Protein AF-A0A923ECK2-F1 (afdb_monomer)

Foldseek 3Di:
DDQPDQPLLVVLVVLLVVLVVLLVVLVVCLVVLWQCPDCVSPVVLVVVLVVLVVLLVVLVVLLVVLVLVLVLLVLVLVLLVLLLVLLVVLLVLLVVLLPPPDDLVSQVVSLLSQLVSLLVNLQSQVVRDDPNFRSNPPGDPCVVPPPPDDPDDDDDDDDPFPFWPFPDPPVQFFDFVVVCLVPQNWGATPNDTQGLVQLNVPAPPPQDFDAPVSNQVSNQVSQCVVQVLPPDVRKHWHWDADPQNQWIWIFIPGPFDTQIFTWGFDDRRPTQSDHPVRPPGGTTHGDDDGDGDHDDDDDWFFFWFQWQDFFPWTKTKGLAGQLTLPAWAKEKEEEDPAAPDDWAWAADQQQRYTYTYHHAFDKDFQVRVLVRQQVHCPHPSHDPSGRSNRMGMGTPDPVPRIHNNNSCPDIGITTRPSDPPPQFFPPPLPSQNDSNPDSDSPDTGGRSSHSVSSVVSSVVSVVVSVVSVVVSVVSVVSSVVSVVSSVVSVVSSVVSVVVSCVSIGDPSVVSVVSSVVSVVSSVVSVVSSVVSVVVSVVVVVVVD

InterPro domains:
  IPR001029 Flagellin, N-terminal domain [PF00669] (3-138)
  IPR001029 Flagellin, N-terminal domain [PR00207] (35-52)
  IPR001029 Flagellin, N-terminal domain [PR00207] (74-93)
  IPR001029 Flagellin, N-terminal domain [PR00207] (109-132)
  IPR001492 Flagellin [PTHR42792] (1-544)
  IPR046358 Flagellin, C-terminal domain [PF00700] (459-543)

Mean predicted aligned error: 20.56 Å

Organism: Clostridium tetanomorphum (NCBI:txid1553)

Sequence (544 aa):
MIINHNLNAMNAHRMMNSNIGATGKSMEKLSSGLRINRAGDDAAGLAISEKMRGQIRGLDQASRNSQDGISMIQTAEGALNEEHSILQRMKELATEAANGTNTKEDTSSIQQEINQLTSEINRIGNTTEFNKQKVLQGGDVDTSKLGTTIAGAGSGTKGTPAKLEVADVSGLYGKKMTDILSATPKITLNGKDIDLTNTKALDGSSGTQLTTDEIMSAIQSDIDAVYDGTANGGVTFKLAKTDDGKGFTIESSEKGSKSAVTITANADSAALKLTKDGSTDSEAKGADEVKGSASAPTVAVAATASGVKIGANSFTIDAGNGNGANGNITIEIKQSANAGDASTAAFSNDGKTLTLTLDKGKNFTSSDIQKLIASANNDDNKPTYLDMTKFTVKADDAANDSIDASTLSDTATANLSGGVSLQTFTSDSKAGVTNGTDDVVVESGLDVSDHDHATHAISVLDKALAMVSTERGKLGAMQNRLEHTINNLNTSSENLSAAESRIRDVDMANEMMKYSKSNILTQASQAMIAQAKSQPEQVLQLLR

pLDDT: mean 73.28, std 19.29, range [26.77, 97.56]

Nearest PDB structures (foldseek):
  9ceo-assembly1_g  TM=7.852E-01  e=9.401E-06  Caulobacter vibrioides NA1000
  9cef-assembly1_A  TM=7.783E-01  e=1.763E-05  Caulobacter vibrioides NA1000
  9cej-assembly1_d  TM=7.864E-01  e=2.173E-05  Caulobacter vibrioides NA1000
  6xky-assembly1_A  TM=7.882E-01  e=3.305E-05  Caulobacter vibrioides NA1000
  6xl0-assembly1_A  TM=7.805E-01  e=3.670E-05  Caulobacter vibrioides NA1000

Radius of gyration: 46.46 Å; Cα contacts (8 Å, |Δi|>4): 799; chains: 1; bounding box: 122×58×141 Å

Structure (mmCIF, N/CA/C/O backbone):
data_AF-A0A923ECK2-F1
#
_entry.id   AF-A0A923ECK2-F1
#
loop_
_atom_site.group_PDB
_atom_site.id
_atom_site.type_symbol
_atom_site.label_atom_id
_atom_site.label_alt_id
_atom_site.label_comp_id
_atom_site.label_asym_id
_atom_site.label_entity_id
_atom_site.label_seq_id
_atom_site.pdbx_PDB_ins_code
_atom_site.Cartn_x
_atom_site.Cartn_y
_atom_site.Cartn_z
_atom_site.occupancy
_atom_site.B_iso_or_equiv
_atom_site.auth_seq_id
_atom_site.auth_comp_id
_atom_site.auth_asym_id
_atom_site.auth_atom_id
_atom_site.pdbx_PDB_model_num
ATOM 1 N N . MET A 1 1 ? 43.015 8.966 -84.972 1.00 63.09 1 MET A N 1
ATOM 2 C CA . MET A 1 1 ? 43.042 9.519 -83.600 1.00 63.09 1 MET A CA 1
ATOM 3 C C . MET A 1 1 ? 42.051 10.674 -83.556 1.00 63.09 1 MET A C 1
ATOM 5 O O . MET A 1 1 ? 42.134 11.534 -84.420 1.00 63.09 1 MET A O 1
ATOM 9 N N . ILE A 1 2 ? 41.069 10.653 -82.653 1.00 62.00 2 ILE A N 1
ATOM 10 C CA . ILE A 1 2 ? 40.078 11.736 -82.517 1.00 62.00 2 ILE A CA 1
ATOM 11 C C . ILE A 1 2 ? 40.632 12.718 -81.478 1.00 62.00 2 ILE A C 1
ATOM 13 O O . ILE A 1 2 ? 40.883 12.310 -80.350 1.00 62.00 2 ILE A O 1
ATOM 17 N N . ILE A 1 3 ? 40.871 13.976 -81.861 1.00 64.50 3 ILE A N 1
ATOM 18 C CA . ILE A 1 3 ? 41.600 14.955 -81.026 1.00 64.50 3 ILE A CA 1
ATOM 19 C C . ILE A 1 3 ? 40.648 15.753 -80.116 1.00 64.50 3 ILE A C 1
ATOM 21 O O . ILE A 1 3 ? 40.966 16.002 -78.960 1.00 64.50 3 ILE A O 1
ATOM 25 N N . ASN A 1 4 ? 39.436 16.071 -80.587 1.00 68.81 4 ASN A N 1
ATOM 26 C CA . ASN A 1 4 ? 38.484 16.910 -79.841 1.00 68.81 4 ASN A CA 1
ATOM 27 C C . ASN A 1 4 ? 37.824 16.215 -78.635 1.00 68.81 4 ASN A C 1
ATOM 29 O O . ASN A 1 4 ? 37.320 16.890 -77.744 1.00 68.81 4 ASN A O 1
ATOM 33 N N . HIS A 1 5 ? 37.813 14.879 -78.591 1.00 80.94 5 HIS A N 1
ATOM 34 C CA . HIS A 1 5 ? 37.197 14.113 -77.505 1.00 80.94 5 HIS A CA 1
ATOM 35 C C . HIS A 1 5 ? 38.182 13.073 -76.978 1.00 80.94 5 HIS A C 1
ATOM 37 O O . HIS A 1 5 ? 38.446 12.060 -77.624 1.00 80.94 5 HIS A O 1
ATOM 43 N N . ASN A 1 6 ? 38.712 13.314 -75.779 1.00 83.19 6 ASN A N 1
ATOM 44 C CA . ASN A 1 6 ? 39.645 12.406 -75.125 1.00 83.19 6 ASN A CA 1
ATOM 45 C C . ASN A 1 6 ? 38.907 11.477 -74.151 1.00 83.19 6 ASN A C 1
ATOM 47 O O . ASN A 1 6 ? 38.710 11.790 -72.974 1.00 83.19 6 ASN A O 1
ATOM 51 N N . LEU A 1 7 ? 38.500 10.314 -74.660 1.00 84.69 7 LEU A N 1
ATOM 52 C CA . LEU A 1 7 ? 37.767 9.297 -73.902 1.00 84.69 7 LEU A CA 1
ATOM 53 C C . LEU A 1 7 ? 38.570 8.753 -72.708 1.00 84.69 7 LEU A C 1
ATOM 55 O O . LEU A 1 7 ? 37.980 8.476 -71.664 1.00 84.69 7 LEU A O 1
ATOM 59 N N . ASN A 1 8 ? 39.900 8.662 -72.822 1.00 84.75 8 ASN A N 1
ATOM 60 C CA . ASN A 1 8 ? 40.774 8.195 -71.741 1.00 84.75 8 ASN A CA 1
ATOM 61 C C . ASN A 1 8 ? 40.822 9.204 -70.590 1.00 84.75 8 ASN A C 1
ATOM 63 O O . ASN A 1 8 ? 40.656 8.822 -69.432 1.00 84.75 8 ASN A O 1
ATOM 67 N N . ALA A 1 9 ? 40.954 10.497 -70.901 1.00 85.44 9 ALA A N 1
ATOM 68 C CA . ALA A 1 9 ? 40.885 11.557 -69.899 1.00 85.44 9 ALA A CA 1
ATOM 69 C C . ALA A 1 9 ? 39.484 11.663 -69.268 1.00 85.44 9 ALA A C 1
ATOM 71 O O . ALA A 1 9 ? 39.380 11.839 -68.057 1.00 85.44 9 ALA A O 1
ATOM 72 N N . MET A 1 10 ? 38.405 11.496 -70.045 1.00 88.19 10 MET A N 1
ATOM 73 C CA . MET A 1 10 ? 37.038 11.471 -69.500 1.00 88.19 10 MET A CA 1
ATOM 74 C C . MET A 1 10 ? 36.771 10.249 -68.615 1.00 88.19 10 MET A C 1
ATOM 76 O O . MET A 1 10 ? 36.064 10.357 -67.613 1.00 88.19 10 MET A O 1
ATOM 80 N N . ASN A 1 11 ? 37.324 9.084 -68.952 1.00 87.44 11 ASN A N 1
ATOM 81 C CA . ASN A 1 11 ? 37.223 7.898 -68.107 1.00 87.44 11 ASN A CA 1
ATOM 82 C C . ASN A 1 11 ? 38.008 8.084 -66.799 1.00 87.44 11 ASN A C 1
ATOM 84 O O . ASN A 1 11 ? 37.449 7.903 -65.721 1.00 87.44 11 ASN A O 1
ATOM 88 N N . ALA A 1 12 ? 39.255 8.560 -66.879 1.00 87.31 12 ALA A N 1
ATOM 89 C CA . ALA A 1 12 ? 40.069 8.866 -65.703 1.00 87.31 12 ALA A CA 1
ATOM 90 C C . ALA A 1 12 ? 39.425 9.947 -64.810 1.00 87.31 12 ALA A C 1
ATOM 92 O O . ALA A 1 12 ? 39.443 9.821 -63.589 1.00 87.31 12 ALA A O 1
ATOM 93 N N . HIS A 1 13 ? 38.766 10.954 -65.395 1.00 89.25 13 HIS A N 1
ATOM 94 C CA . HIS A 1 13 ? 37.998 11.965 -64.660 1.00 89.25 13 HIS A CA 1
ATOM 95 C C . HIS A 1 13 ? 36.745 11.393 -63.976 1.00 89.25 13 HIS A C 1
ATOM 97 O O . HIS A 1 13 ? 36.469 11.723 -62.824 1.00 89.25 13 HIS A O 1
ATOM 103 N N . ARG A 1 14 ? 36.001 10.487 -64.630 1.00 90.25 14 ARG A N 1
ATOM 104 C CA . ARG A 1 14 ? 34.882 9.773 -63.985 1.00 90.25 14 ARG A CA 1
ATOM 105 C C . ARG A 1 14 ? 35.361 8.917 -62.808 1.00 90.25 14 ARG A C 1
ATOM 107 O O . ARG A 1 14 ? 34.740 8.956 -61.747 1.00 90.25 14 ARG A O 1
ATOM 114 N N . MET A 1 15 ? 36.481 8.210 -62.968 1.00 88.50 15 MET A N 1
ATOM 115 C CA . MET A 1 15 ? 37.095 7.422 -61.892 1.00 88.50 15 MET A CA 1
ATOM 116 C C . MET A 1 15 ? 37.604 8.313 -60.751 1.00 88.50 15 MET A C 1
ATOM 118 O O . MET A 1 15 ? 37.357 8.005 -59.588 1.00 88.50 15 MET A O 1
ATOM 122 N N . MET A 1 16 ? 38.222 9.458 -61.062 1.00 91.94 16 MET A N 1
ATOM 123 C CA . MET A 1 16 ? 38.628 10.459 -60.070 1.00 91.94 16 MET A CA 1
ATOM 124 C C . MET A 1 16 ? 37.431 10.975 -59.266 1.00 91.94 16 MET A C 1
ATOM 126 O O . MET A 1 16 ? 37.487 10.974 -58.042 1.00 91.94 16 MET A O 1
ATOM 130 N N . ASN A 1 17 ? 36.328 11.347 -59.921 1.00 92.75 17 ASN A N 1
ATOM 131 C CA . ASN A 1 17 ? 35.122 11.815 -59.231 1.00 92.75 17 ASN A CA 1
ATOM 132 C C . ASN A 1 17 ? 34.502 10.727 -58.342 1.00 92.75 17 ASN A C 1
ATOM 134 O O . ASN A 1 17 ? 34.086 11.015 -57.219 1.00 92.75 17 ASN A O 1
ATOM 138 N N . SER A 1 18 ? 34.492 9.472 -58.803 1.00 91.81 18 SER A N 1
ATOM 139 C CA . SER A 1 18 ? 34.058 8.332 -57.986 1.00 91.81 18 SER A CA 1
ATOM 140 C C . SER A 1 18 ? 34.948 8.145 -56.749 1.00 91.81 18 SER A C 1
ATOM 142 O O . SER A 1 18 ? 34.438 7.922 -55.651 1.00 91.81 18 SER A O 1
ATOM 144 N N . ASN A 1 19 ? 36.269 8.279 -56.901 1.00 91.62 19 ASN A N 1
ATOM 145 C CA . ASN A 1 19 ? 37.231 8.140 -55.804 1.00 91.62 19 ASN A CA 1
ATOM 146 C C . ASN A 1 19 ? 37.178 9.317 -54.816 1.00 91.62 19 ASN A C 1
ATOM 148 O O . ASN A 1 19 ? 37.296 9.097 -53.612 1.00 91.62 19 ASN A O 1
ATOM 152 N N . ILE A 1 20 ? 36.931 10.544 -55.288 1.00 92.38 20 ILE A N 1
ATOM 153 C CA . ILE A 1 20 ? 36.694 11.719 -54.432 1.00 92.38 20 ILE A CA 1
ATOM 154 C C . ILE A 1 20 ? 35.436 11.506 -53.585 1.00 92.38 20 ILE A C 1
ATOM 156 O O . ILE A 1 20 ? 35.464 11.731 -52.376 1.00 92.38 20 ILE A O 1
ATOM 160 N N . GLY A 1 21 ? 34.355 10.999 -54.189 1.00 92.56 21 GLY A N 1
ATOM 161 C CA . GLY A 1 21 ? 33.131 10.652 -53.465 1.00 92.56 21 GLY A CA 1
ATOM 162 C C . GLY A 1 21 ? 33.352 9.565 -52.405 1.00 92.56 21 GLY A C 1
ATOM 163 O O . GLY A 1 21 ? 32.866 9.696 -51.284 1.00 92.56 21 GLY A O 1
ATOM 164 N N . ALA A 1 22 ? 34.117 8.516 -52.726 1.00 91.44 22 ALA A N 1
ATOM 165 C CA . ALA A 1 22 ? 34.462 7.457 -51.774 1.00 91.44 22 ALA A CA 1
ATOM 166 C C . ALA A 1 22 ? 35.346 7.970 -50.622 1.00 91.44 22 ALA A C 1
ATOM 168 O O . ALA A 1 22 ? 35.061 7.693 -49.460 1.00 91.44 22 ALA A O 1
ATOM 169 N N . THR A 1 23 ? 36.359 8.783 -50.934 1.00 93.38 23 THR A N 1
ATOM 170 C CA . THR A 1 23 ? 37.241 9.423 -49.944 1.00 93.38 23 THR A CA 1
ATOM 171 C C . THR A 1 23 ? 36.446 10.325 -48.998 1.00 93.38 23 THR A C 1
ATOM 173 O O . THR A 1 23 ? 36.635 10.256 -47.786 1.00 93.38 23 THR A O 1
ATOM 176 N N . GLY A 1 24 ? 35.508 11.118 -49.529 1.00 93.25 24 GLY A N 1
ATOM 177 C CA . GLY A 1 24 ? 34.623 11.967 -48.727 1.00 93.25 24 GLY A CA 1
ATOM 178 C C . GLY A 1 24 ? 33.715 11.172 -47.785 1.00 93.25 24 GLY A C 1
ATOM 179 O O . GLY A 1 24 ? 33.582 11.534 -46.619 1.00 93.25 24 GLY A O 1
ATOM 180 N N . LYS A 1 25 ? 33.154 10.046 -48.249 1.00 92.19 25 LYS A N 1
ATOM 181 C CA . LYS A 1 25 ? 32.342 9.151 -47.404 1.00 92.19 25 LYS A CA 1
ATOM 182 C C . LYS A 1 25 ? 33.160 8.489 -46.296 1.00 92.19 25 LYS A C 1
ATOM 184 O O . LYS A 1 25 ? 32.695 8.435 -45.163 1.00 92.19 25 LYS A O 1
ATOM 189 N N . SER A 1 26 ? 34.367 8.000 -46.588 1.00 92.62 26 SER A N 1
ATOM 190 C CA . SER A 1 26 ? 35.229 7.424 -45.546 1.00 92.62 26 SER A CA 1
ATOM 191 C C . SER A 1 26 ? 35.662 8.478 -44.526 1.00 92.62 26 SER A C 1
ATOM 193 O O . SER A 1 26 ? 35.661 8.191 -43.335 1.00 92.62 26 SER A O 1
ATOM 195 N N . MET A 1 27 ? 35.934 9.717 -44.954 1.00 93.19 27 MET A N 1
ATOM 196 C CA . MET A 1 27 ? 36.182 10.833 -44.030 1.00 93.19 27 MET A CA 1
ATOM 197 C C . MET A 1 27 ? 34.981 11.134 -43.130 1.00 93.19 27 MET A C 1
ATOM 199 O O . MET A 1 27 ? 35.155 11.340 -41.933 1.00 93.19 27 MET A O 1
ATOM 203 N N . GLU A 1 28 ? 33.763 11.122 -43.676 1.00 92.38 28 GLU A N 1
ATOM 204 C CA . GLU A 1 28 ? 32.530 11.315 -42.903 1.00 92.38 28 GLU A CA 1
ATOM 205 C C . GLU A 1 28 ? 32.338 10.212 -41.844 1.00 92.38 28 GLU A C 1
ATOM 207 O O . GLU A 1 28 ? 32.000 10.502 -40.694 1.00 92.38 28 GLU A O 1
ATOM 212 N N . LYS A 1 29 ? 32.617 8.951 -42.195 1.00 93.31 29 LYS A N 1
ATOM 213 C CA . LYS A 1 29 ? 32.520 7.807 -41.270 1.00 93.31 29 LYS A CA 1
ATOM 214 C C . LYS A 1 29 ? 33.606 7.830 -40.196 1.00 93.31 29 LYS A C 1
ATOM 216 O O . LYS A 1 29 ? 33.307 7.615 -39.028 1.00 93.31 29 LYS A O 1
ATOM 221 N N . LEU A 1 30 ? 34.842 8.171 -40.559 1.00 93.44 30 LEU A N 1
ATOM 222 C CA . LEU A 1 30 ? 35.947 8.331 -39.608 1.00 93.44 30 LEU A CA 1
ATOM 223 C C . LEU A 1 30 ? 35.721 9.499 -38.644 1.00 93.44 30 LEU A C 1
ATOM 225 O O . LEU A 1 30 ? 36.047 9.393 -37.468 1.00 93.44 30 LEU A O 1
ATOM 229 N N . SER A 1 31 ? 35.148 10.602 -39.130 1.00 93.44 31 SER A N 1
ATOM 230 C CA . SER A 1 31 ? 34.859 11.767 -38.293 1.00 93.44 31 SER A CA 1
ATOM 231 C C . SER A 1 31 ? 33.679 11.543 -37.349 1.00 93.44 31 SER A C 1
ATOM 233 O O . SER A 1 31 ? 33.668 12.122 -36.268 1.00 93.44 31 SER A O 1
ATOM 235 N N . SER A 1 32 ? 32.671 10.768 -37.762 1.00 92.50 32 SER A N 1
ATOM 236 C CA . SER A 1 32 ? 31.489 10.479 -36.936 1.00 92.50 32 SER A CA 1
ATOM 237 C C . SER A 1 32 ? 31.673 9.271 -36.017 1.00 92.50 32 SER A C 1
ATOM 239 O O . SER A 1 32 ? 30.930 9.136 -35.052 1.00 92.50 32 SER A O 1
ATOM 241 N N . GLY A 1 33 ? 32.626 8.382 -36.318 1.00 93.38 33 GLY A N 1
ATOM 242 C CA . GLY A 1 33 ? 32.758 7.081 -35.658 1.00 93.38 33 GLY A CA 1
ATOM 243 C C . GLY A 1 33 ? 31.647 6.091 -36.034 1.00 93.38 33 GLY A C 1
ATOM 244 O O . GLY A 1 33 ? 31.622 4.974 -35.522 1.00 93.38 33 GLY A O 1
ATOM 245 N N . LEU A 1 34 ? 30.741 6.469 -36.945 1.00 93.50 34 LEU A N 1
ATOM 246 C CA . LEU A 1 34 ? 29.578 5.679 -37.332 1.00 93.50 34 LEU A CA 1
ATOM 247 C C . LEU A 1 34 ? 29.746 5.120 -38.748 1.00 93.50 34 LEU A C 1
ATOM 249 O O . LEU A 1 34 ? 30.038 5.827 -39.712 1.00 93.50 34 LEU A O 1
ATOM 253 N N . ARG A 1 35 ? 29.491 3.824 -38.898 1.00 92.81 35 ARG A N 1
ATOM 254 C CA . ARG A 1 35 ? 29.417 3.099 -40.169 1.00 92.81 35 ARG A CA 1
ATOM 255 C C . ARG A 1 35 ? 28.212 3.530 -41.008 1.00 92.81 35 ARG A C 1
ATOM 257 O O . ARG A 1 35 ? 28.307 3.543 -42.242 1.00 92.81 35 ARG A O 1
ATOM 264 N N . ILE A 1 36 ? 27.099 3.854 -40.343 1.00 91.75 36 ILE A N 1
ATOM 265 C CA . ILE A 1 36 ? 25.819 4.256 -40.945 1.00 91.75 36 ILE A CA 1
ATOM 266 C C . ILE A 1 36 ? 25.505 5.687 -40.493 1.00 91.75 36 ILE A C 1
ATOM 268 O O . ILE A 1 36 ? 25.001 5.882 -39.388 1.00 91.75 36 ILE A O 1
ATOM 272 N N . ASN A 1 37 ? 25.801 6.683 -41.336 1.00 87.00 37 ASN A N 1
ATOM 273 C CA . ASN A 1 37 ? 25.531 8.095 -41.020 1.00 87.00 37 ASN A CA 1
ATOM 274 C C . ASN A 1 37 ? 24.293 8.640 -41.754 1.00 87.00 37 ASN A C 1
ATOM 276 O O . ASN A 1 37 ? 23.666 9.604 -41.320 1.00 87.00 37 ASN A O 1
ATOM 280 N N . ARG A 1 38 ? 23.918 8.024 -42.882 1.00 89.94 38 ARG A N 1
ATOM 281 C CA . ARG A 1 38 ? 22.757 8.415 -43.696 1.00 89.94 38 ARG A CA 1
ATOM 282 C C . ARG A 1 38 ? 21.925 7.191 -44.064 1.00 89.94 38 ARG A C 1
ATOM 284 O O . ARG A 1 38 ? 22.459 6.096 -44.210 1.00 89.94 38 ARG A O 1
ATOM 291 N N . ALA A 1 39 ? 20.635 7.391 -44.339 1.00 90.19 39 ALA A N 1
ATOM 292 C CA . ALA A 1 39 ? 19.739 6.319 -44.793 1.00 90.19 39 ALA A CA 1
ATOM 293 C C . ALA A 1 39 ? 20.207 5.631 -46.093 1.00 90.19 39 ALA A C 1
ATOM 295 O O . ALA A 1 39 ? 19.857 4.483 -46.340 1.00 90.19 39 ALA A O 1
ATOM 296 N N . GLY A 1 40 ? 21.019 6.317 -46.909 1.00 89.25 40 GLY A N 1
ATOM 297 C CA . GLY A 1 40 ? 21.609 5.758 -48.127 1.00 89.25 40 GLY A CA 1
ATOM 298 C C . GLY A 1 40 ? 22.803 4.817 -47.910 1.00 89.25 40 GLY A C 1
ATOM 299 O O . GLY A 1 40 ? 23.222 4.186 -48.875 1.00 89.25 40 GLY A O 1
ATOM 300 N N . ASP A 1 41 ? 23.369 4.730 -46.698 1.00 89.50 41 ASP A N 1
ATOM 301 C CA . ASP A 1 41 ? 24.452 3.784 -46.383 1.00 89.50 41 ASP A CA 1
ATOM 302 C C . ASP A 1 41 ? 23.910 2.376 -46.093 1.00 89.50 41 ASP A C 1
ATOM 304 O O . ASP A 1 41 ? 24.425 1.398 -46.629 1.00 89.50 41 ASP A O 1
ATOM 308 N N . ASP A 1 42 ? 22.876 2.286 -45.250 1.00 92.50 42 ASP A N 1
ATOM 309 C CA . ASP A 1 42 ? 22.150 1.055 -44.916 1.00 92.50 42 ASP A CA 1
ATOM 310 C C . ASP A 1 42 ? 20.784 1.418 -44.306 1.00 92.50 42 ASP A C 1
ATOM 312 O O . ASP A 1 42 ? 20.680 1.782 -43.132 1.00 92.50 42 ASP A O 1
ATOM 316 N N . ALA A 1 43 ? 19.724 1.340 -45.113 1.00 91.75 43 ALA A N 1
ATOM 317 C CA . ALA A 1 43 ? 18.380 1.722 -44.686 1.00 91.75 43 ALA A CA 1
ATOM 318 C C . ALA A 1 43 ? 17.813 0.787 -43.600 1.00 91.75 43 ALA A C 1
ATOM 320 O O . ALA A 1 43 ? 17.148 1.252 -42.672 1.00 91.75 43 ALA A O 1
ATOM 321 N N . ALA A 1 44 ? 18.091 -0.519 -43.691 1.00 92.06 44 ALA A N 1
ATOM 322 C CA . ALA A 1 44 ? 17.596 -1.504 -42.733 1.00 92.06 44 ALA A CA 1
ATOM 323 C C . ALA A 1 44 ? 18.366 -1.418 -41.406 1.00 92.06 44 ALA A C 1
ATOM 325 O O . ALA A 1 44 ? 17.751 -1.387 -40.338 1.00 92.06 44 ALA A O 1
ATOM 326 N N . GLY A 1 45 ? 19.697 -1.303 -41.470 1.00 93.06 45 GLY A N 1
ATOM 327 C CA . GLY A 1 45 ? 20.551 -1.113 -40.298 1.00 93.06 45 GLY A CA 1
ATOM 328 C C . GLY A 1 45 ? 20.238 0.182 -39.548 1.00 93.06 45 GLY A C 1
ATOM 329 O O . GLY A 1 45 ? 20.147 0.173 -38.318 1.00 93.06 45 GLY A O 1
ATOM 330 N N . LEU A 1 46 ? 19.970 1.279 -40.269 1.00 93.25 46 LEU A N 1
ATOM 331 C CA . LEU A 1 46 ? 19.538 2.534 -39.651 1.00 93.25 46 LEU A CA 1
ATOM 332 C C . LEU A 1 46 ? 18.208 2.358 -38.902 1.00 93.25 46 LEU A C 1
ATOM 334 O O . LEU A 1 46 ? 18.136 2.703 -37.725 1.00 93.25 46 LEU A O 1
ATOM 338 N N . ALA A 1 47 ? 17.191 1.760 -39.531 1.00 93.94 47 ALA A N 1
ATOM 339 C CA . ALA A 1 47 ? 15.881 1.553 -38.908 1.00 93.94 47 ALA A CA 1
ATOM 340 C C . ALA A 1 47 ? 15.946 0.668 -37.648 1.00 93.94 47 ALA A C 1
ATOM 342 O O . ALA A 1 47 ? 15.327 0.985 -36.630 1.00 93.94 47 ALA A O 1
ATOM 343 N N . ILE A 1 48 ? 16.727 -0.418 -37.687 1.00 93.25 48 ILE A N 1
ATOM 344 C CA . ILE A 1 48 ? 16.935 -1.299 -36.527 1.00 93.25 48 ILE A CA 1
ATOM 345 C C . ILE A 1 48 ? 17.660 -0.546 -35.409 1.00 93.25 48 ILE A C 1
ATOM 347 O O . ILE A 1 48 ? 17.240 -0.617 -34.255 1.00 93.25 48 ILE A O 1
ATOM 351 N N . SER A 1 49 ? 18.710 0.210 -35.738 1.00 94.00 49 SER A N 1
ATOM 352 C CA . SER A 1 49 ? 19.473 0.958 -34.736 1.00 94.00 49 SER A CA 1
ATOM 353 C C . SER A 1 49 ? 18.655 2.079 -34.081 1.00 94.00 49 SER A C 1
ATOM 355 O O . SER A 1 49 ? 18.777 2.293 -32.882 1.00 94.00 49 SER A O 1
ATOM 357 N N . GLU A 1 50 ? 17.774 2.766 -34.818 1.00 93.69 50 GLU A N 1
ATOM 358 C CA . GLU A 1 50 ? 16.857 3.759 -34.238 1.00 93.69 50 GLU A CA 1
ATOM 359 C C . GLU A 1 50 ? 15.827 3.105 -33.307 1.00 93.69 50 GLU A C 1
ATOM 361 O O . GLU A 1 50 ? 15.545 3.627 -32.226 1.00 93.69 50 GLU A O 1
ATOM 366 N N . LYS A 1 51 ? 15.325 1.913 -33.661 1.00 95.38 51 LYS A N 1
ATOM 367 C CA . LYS A 1 51 ? 14.476 1.122 -32.761 1.00 95.38 51 LYS A CA 1
ATOM 368 C C . LYS A 1 51 ? 15.224 0.729 -31.482 1.00 95.38 51 LYS A C 1
ATOM 370 O O . LYS A 1 51 ? 14.672 0.896 -30.397 1.00 95.38 51 LYS A O 1
ATOM 375 N N . MET A 1 52 ? 16.467 0.253 -31.597 1.00 95.50 52 MET A N 1
ATOM 376 C CA . MET A 1 52 ? 17.308 -0.092 -30.443 1.00 95.50 52 MET A CA 1
ATOM 377 C C . MET A 1 52 ? 17.591 1.133 -29.567 1.00 95.50 52 MET A C 1
ATOM 379 O O . MET A 1 52 ? 17.421 1.046 -28.358 1.00 95.50 52 MET A O 1
ATOM 383 N N . ARG A 1 53 ? 17.893 2.303 -30.149 1.00 95.06 53 ARG A N 1
ATOM 384 C CA . ARG A 1 53 ? 18.032 3.564 -29.394 1.00 95.06 53 ARG A CA 1
ATOM 385 C C . ARG A 1 53 ? 16.763 3.951 -28.648 1.00 95.06 53 ARG A C 1
ATOM 387 O O . ARG A 1 53 ? 16.838 4.399 -27.507 1.00 95.06 53 ARG A O 1
ATOM 394 N N . GLY A 1 54 ? 15.601 3.790 -29.281 1.00 96.94 54 GLY A N 1
ATOM 395 C CA . GLY A 1 54 ? 14.310 4.004 -28.628 1.00 96.94 54 GLY A CA 1
ATOM 396 C C . GLY A 1 54 ? 14.116 3.075 -27.428 1.00 96.94 54 GLY A C 1
ATOM 397 O O . GLY A 1 54 ? 13.708 3.528 -26.361 1.00 96.94 54 GLY A O 1
ATOM 398 N N . GLN A 1 55 ? 14.471 1.796 -27.581 1.00 96.50 55 GLN A N 1
ATOM 399 C CA . GLN A 1 55 ? 14.410 0.811 -26.500 1.00 96.50 55 GLN A CA 1
ATOM 400 C C . GLN A 1 55 ? 15.394 1.127 -25.368 1.00 96.50 55 GLN A C 1
ATOM 402 O O . GLN A 1 55 ? 14.965 1.140 -24.222 1.00 96.50 55 GLN A O 1
ATOM 407 N N . ILE A 1 56 ? 16.656 1.449 -25.669 1.00 96.19 56 ILE A N 1
ATOM 408 C CA . ILE A 1 56 ? 17.678 1.843 -24.681 1.00 96.19 56 ILE A CA 1
ATOM 409 C C . ILE A 1 56 ? 17.180 3.030 -23.851 1.00 96.19 56 ILE A C 1
ATOM 411 O O . ILE A 1 56 ? 17.099 2.935 -22.632 1.00 96.19 56 ILE A O 1
ATOM 415 N N . ARG A 1 57 ? 16.710 4.106 -24.500 1.00 96.69 57 ARG A N 1
ATOM 416 C CA . ARG A 1 57 ? 16.146 5.269 -23.786 1.00 96.69 57 ARG A CA 1
ATOM 417 C C . ARG A 1 57 ? 14.945 4.899 -22.914 1.00 96.69 57 ARG A C 1
ATOM 419 O O . ARG A 1 57 ? 14.791 5.453 -21.828 1.00 96.69 57 ARG A O 1
ATOM 426 N N . GLY A 1 58 ? 14.094 3.987 -23.388 1.00 97.56 58 GLY A N 1
ATOM 427 C CA . GLY A 1 58 ? 12.955 3.473 -22.628 1.00 97.56 58 GLY A CA 1
ATOM 428 C C . GLY A 1 58 ? 13.380 2.671 -21.395 1.00 97.56 58 GLY A C 1
ATOM 429 O O . GLY A 1 58 ? 12.831 2.884 -20.317 1.00 97.56 58 GLY A O 1
ATOM 430 N N . LEU A 1 59 ? 14.379 1.797 -21.534 1.00 96.62 59 LEU A N 1
ATOM 431 C CA . LEU A 1 59 ? 14.946 1.006 -20.438 1.00 96.62 59 LEU A CA 1
ATOM 432 C C . LEU A 1 59 ? 15.656 1.892 -19.410 1.00 96.62 59 LEU A C 1
ATOM 434 O O . LEU A 1 59 ? 15.430 1.725 -18.215 1.00 96.62 59 LEU A O 1
ATOM 438 N N . ASP A 1 60 ? 16.439 2.875 -19.855 1.00 95.50 60 ASP A N 1
ATOM 439 C CA . ASP A 1 60 ? 17.118 3.825 -18.969 1.00 95.50 60 ASP A CA 1
ATOM 440 C C . ASP A 1 60 ? 16.107 4.669 -18.179 1.00 95.50 60 ASP A C 1
ATOM 442 O O . ASP A 1 60 ? 16.294 4.929 -16.989 1.00 95.50 60 ASP A O 1
ATOM 446 N N . GLN A 1 61 ? 15.003 5.078 -18.818 1.00 97.12 61 GLN A N 1
ATOM 447 C CA . GLN A 1 61 ? 13.918 5.765 -18.120 1.00 97.12 61 GLN A CA 1
ATOM 448 C C . GLN A 1 61 ? 13.202 4.838 -17.134 1.00 97.12 61 GLN A C 1
ATOM 450 O O . GLN A 1 61 ? 12.903 5.264 -16.024 1.00 97.12 61 GLN A O 1
ATOM 455 N N . ALA A 1 62 ? 12.955 3.577 -17.496 1.00 97.00 62 ALA A N 1
ATOM 456 C CA . ALA A 1 62 ? 12.372 2.597 -16.581 1.00 97.00 62 ALA A CA 1
ATOM 457 C C . ALA A 1 62 ? 13.282 2.320 -15.371 1.00 97.00 62 ALA A C 1
ATOM 459 O O . ALA A 1 62 ? 12.781 2.156 -14.259 1.00 97.00 62 ALA A O 1
ATOM 460 N N . SER A 1 63 ? 14.605 2.319 -15.569 1.00 96.31 63 SER A N 1
ATOM 461 C CA . SER A 1 63 ? 15.601 2.189 -14.500 1.00 96.31 63 SER A CA 1
ATOM 462 C C . SER A 1 63 ? 15.518 3.377 -13.534 1.00 96.31 63 SER A C 1
ATOM 464 O O . SER A 1 63 ? 15.358 3.169 -12.333 1.00 96.31 63 SER A O 1
ATOM 466 N N . ARG A 1 64 ? 15.472 4.617 -14.051 1.00 96.50 64 ARG A N 1
ATOM 467 C CA . ARG A 1 64 ? 15.242 5.826 -13.231 1.00 96.50 64 ARG A CA 1
ATOM 468 C C . ARG A 1 64 ? 13.902 5.792 -12.490 1.00 96.50 64 ARG A C 1
ATOM 470 O O . ARG A 1 64 ? 13.882 5.970 -11.282 1.00 96.50 64 ARG A O 1
ATOM 477 N N . ASN A 1 65 ? 12.807 5.454 -13.173 1.00 94.94 65 ASN A N 1
ATOM 478 C CA . ASN A 1 65 ? 11.491 5.335 -12.536 1.00 94.94 65 ASN A CA 1
ATOM 479 C C . ASN A 1 65 ? 11.486 4.273 -11.417 1.00 94.94 65 ASN A C 1
ATOM 481 O O . ASN A 1 65 ? 10.805 4.431 -10.409 1.00 94.94 65 ASN A O 1
ATOM 485 N N . SER A 1 66 ? 12.241 3.181 -11.585 1.00 95.94 66 SER A N 1
ATOM 486 C CA . SER A 1 66 ? 12.382 2.148 -10.552 1.00 95.94 66 SER A CA 1
ATOM 487 C C . SER A 1 66 ? 13.191 2.651 -9.349 1.00 95.94 66 SER A C 1
ATOM 489 O O . SER A 1 66 ? 12.865 2.295 -8.221 1.00 95.94 66 SER A O 1
ATOM 491 N N . GLN A 1 67 ? 14.201 3.503 -9.565 1.00 96.00 67 GLN A N 1
ATOM 492 C CA . GLN A 1 67 ? 14.954 4.172 -8.491 1.00 96.00 67 GLN A CA 1
ATOM 493 C C . GLN A 1 67 ? 14.088 5.181 -7.725 1.00 96.00 67 GLN A C 1
ATOM 495 O O . GLN A 1 67 ? 14.148 5.233 -6.495 1.00 96.00 67 GLN A O 1
ATOM 500 N N . ASP A 1 68 ? 13.235 5.930 -8.427 1.00 95.94 68 ASP A N 1
ATOM 501 C CA . ASP A 1 68 ? 12.245 6.809 -7.795 1.00 95.94 68 ASP A CA 1
ATOM 502 C C . ASP A 1 68 ? 11.256 5.987 -6.951 1.00 95.94 68 ASP A C 1
ATOM 504 O O . ASP A 1 68 ? 10.936 6.357 -5.822 1.00 95.94 68 ASP A O 1
ATOM 508 N N . GLY A 1 69 ? 10.839 4.817 -7.453 1.00 94.62 69 GLY A N 1
ATOM 509 C CA . GLY A 1 69 ? 10.017 3.861 -6.708 1.00 94.62 69 GLY A CA 1
ATOM 510 C C . GLY A 1 69 ? 10.697 3.333 -5.440 1.00 94.62 69 GLY A C 1
ATOM 511 O O . GLY A 1 69 ? 10.062 3.280 -4.389 1.00 94.62 69 GLY A O 1
ATOM 512 N N . ILE A 1 70 ? 11.993 3.003 -5.499 1.00 95.25 70 ILE A N 1
ATOM 513 C CA . ILE A 1 70 ? 12.780 2.641 -4.305 1.00 95.25 70 ILE A CA 1
ATOM 514 C C . ILE A 1 70 ? 12.818 3.810 -3.311 1.00 95.25 70 ILE A C 1
ATOM 516 O O . ILE A 1 70 ? 12.591 3.599 -2.124 1.00 95.25 70 ILE A O 1
ATOM 520 N N . SER A 1 71 ? 13.041 5.038 -3.781 1.00 96.44 71 SER A N 1
ATOM 521 C CA . SER A 1 71 ? 13.078 6.233 -2.922 1.00 96.44 71 SER A CA 1
ATOM 522 C C . SER A 1 71 ? 11.740 6.483 -2.208 1.00 96.44 71 SER A C 1
ATOM 524 O O . SER A 1 71 ? 11.712 6.816 -1.021 1.00 96.44 71 SER A O 1
ATOM 526 N N . MET A 1 72 ? 10.618 6.267 -2.904 1.00 94.69 72 MET A N 1
ATOM 527 C CA . MET A 1 72 ? 9.276 6.328 -2.316 1.00 94.69 72 MET A CA 1
ATOM 528 C C . MET A 1 72 ? 9.080 5.242 -1.247 1.00 94.69 72 MET A C 1
ATOM 530 O O . MET A 1 72 ? 8.599 5.541 -0.154 1.00 94.69 72 MET A O 1
ATOM 534 N N . ILE A 1 73 ? 9.493 4.001 -1.532 1.00 94.94 73 ILE A N 1
ATOM 535 C CA . ILE A 1 73 ? 9.421 2.883 -0.577 1.00 94.94 73 ILE A CA 1
ATOM 536 C C . ILE A 1 73 ? 10.272 3.163 0.666 1.00 94.94 73 ILE A C 1
ATOM 538 O O . ILE A 1 73 ? 9.793 2.942 1.771 1.00 94.94 73 ILE A O 1
ATOM 542 N N . GLN A 1 74 ? 11.486 3.696 0.512 1.00 95.12 74 GLN A N 1
ATOM 543 C CA . GLN A 1 74 ? 12.361 4.048 1.637 1.00 95.12 74 GLN A CA 1
ATOM 544 C C . GLN A 1 74 ? 11.769 5.161 2.505 1.00 95.12 74 GLN A C 1
ATOM 546 O O . GLN A 1 74 ? 11.891 5.124 3.728 1.00 95.12 74 GLN A O 1
ATOM 551 N N . THR A 1 75 ? 11.087 6.130 1.888 1.00 95.25 75 THR A N 1
ATOM 552 C CA . THR A 1 75 ? 10.367 7.181 2.624 1.00 95.25 75 THR A CA 1
ATOM 553 C C . THR A 1 75 ? 9.224 6.578 3.448 1.00 95.25 75 THR A C 1
ATOM 555 O O . THR A 1 75 ? 9.080 6.899 4.626 1.00 95.25 75 THR A O 1
ATOM 558 N N . ALA A 1 76 ? 8.450 5.659 2.861 1.00 93.25 76 ALA A N 1
ATOM 559 C CA . ALA A 1 76 ? 7.387 4.947 3.570 1.00 93.25 76 ALA A CA 1
ATOM 560 C C . ALA A 1 76 ? 7.935 4.031 4.681 1.00 93.25 76 ALA A C 1
ATOM 562 O O . ALA A 1 76 ? 7.393 4.008 5.781 1.00 93.25 76 ALA A O 1
ATOM 563 N N . GLU A 1 77 ? 9.027 3.304 4.430 1.00 94.38 77 GLU A N 1
ATOM 564 C CA . GLU A 1 77 ? 9.658 2.433 5.425 1.00 94.38 77 GLU A CA 1
ATOM 565 C C . GLU A 1 77 ? 10.212 3.225 6.613 1.00 94.38 77 GLU A C 1
ATOM 567 O O . GLU A 1 77 ? 10.038 2.799 7.755 1.00 94.38 77 GLU A O 1
ATOM 572 N N . GLY A 1 78 ? 10.833 4.383 6.365 1.00 94.50 78 GLY A N 1
ATOM 573 C CA . GLY A 1 78 ? 11.303 5.275 7.424 1.00 94.50 78 GLY A CA 1
ATOM 574 C C . GLY A 1 78 ? 10.165 5.711 8.345 1.00 94.50 78 GLY A C 1
ATOM 575 O O . GLY A 1 78 ? 10.276 5.580 9.561 1.00 94.50 78 GLY A O 1
ATOM 576 N N . ALA A 1 79 ? 9.038 6.131 7.767 1.00 94.00 79 ALA A N 1
ATOM 577 C CA . ALA A 1 79 ? 7.853 6.512 8.530 1.00 94.00 79 ALA A CA 1
ATOM 578 C C . ALA A 1 79 ? 7.252 5.330 9.321 1.00 94.00 79 ALA A C 1
ATOM 580 O O . ALA A 1 79 ? 6.995 5.460 10.516 1.00 94.00 79 ALA A O 1
ATOM 581 N N . LEU A 1 80 ? 7.134 4.142 8.714 1.00 93.88 80 LEU A N 1
ATOM 582 C CA . LEU A 1 80 ? 6.668 2.936 9.417 1.00 93.88 80 LEU A CA 1
ATOM 583 C C . LEU A 1 80 ? 7.624 2.468 10.526 1.00 93.88 80 LEU A C 1
ATOM 585 O O . LEU A 1 80 ? 7.205 1.776 11.454 1.00 93.88 80 LEU A O 1
ATOM 589 N N . ASN A 1 81 ? 8.917 2.782 10.437 1.00 94.44 81 ASN A N 1
ATOM 590 C CA . ASN A 1 81 ? 9.874 2.463 11.493 1.00 94.44 81 ASN A CA 1
ATOM 591 C C . ASN A 1 81 ? 9.681 3.358 12.729 1.00 94.44 81 ASN A C 1
ATOM 593 O O . ASN A 1 81 ? 9.782 2.869 13.857 1.00 94.44 81 ASN A O 1
ATOM 597 N N . GLU A 1 82 ? 9.347 4.633 12.519 1.00 95.00 82 GLU A N 1
ATOM 598 C CA . GLU A 1 82 ? 8.943 5.537 13.600 1.00 95.00 82 GLU A CA 1
ATOM 599 C C . GLU A 1 82 ? 7.617 5.080 14.222 1.00 95.00 82 GLU A C 1
ATOM 601 O O . GLU A 1 82 ? 7.551 4.887 15.436 1.00 95.00 82 GLU A O 1
ATOM 606 N N . GLU A 1 83 ? 6.599 4.765 13.409 1.00 93.19 83 GLU A N 1
ATOM 607 C CA . GLU A 1 83 ? 5.327 4.214 13.909 1.00 93.19 83 GLU A CA 1
ATOM 608 C C . GLU A 1 83 ? 5.533 2.927 14.719 1.00 93.19 83 GLU A C 1
ATOM 610 O O . GLU A 1 83 ? 4.928 2.748 15.775 1.00 93.19 83 GLU A O 1
ATOM 615 N N . HIS A 1 84 ? 6.426 2.036 14.275 1.00 94.31 84 HIS A N 1
ATOM 616 C CA . HIS A 1 84 ? 6.743 0.814 15.012 1.00 94.31 84 HIS A CA 1
ATOM 617 C C . HIS A 1 84 ? 7.344 1.110 16.393 1.00 94.31 84 HIS A C 1
ATOM 619 O O . HIS A 1 84 ? 6.969 0.468 17.373 1.00 94.31 84 HIS A O 1
ATOM 625 N N . SER A 1 85 ? 8.248 2.088 16.480 1.00 95.94 85 SER A N 1
ATOM 626 C CA . SER A 1 85 ? 8.869 2.508 17.743 1.00 95.94 85 SER A CA 1
ATOM 627 C C . SER A 1 85 ? 7.844 3.150 18.684 1.00 95.94 85 SER A C 1
ATOM 629 O O . SER A 1 85 ? 7.820 2.842 19.877 1.00 95.94 85 SER A O 1
ATOM 631 N N . ILE A 1 86 ? 6.936 3.970 18.143 1.00 94.50 86 ILE A N 1
ATOM 632 C CA . ILE A 1 86 ? 5.845 4.582 18.910 1.00 94.50 86 ILE A CA 1
ATOM 633 C C . ILE A 1 86 ? 4.879 3.512 19.433 1.00 94.50 86 ILE A C 1
ATOM 635 O O . ILE A 1 86 ? 4.534 3.524 20.611 1.00 94.50 86 ILE A O 1
ATOM 639 N N . LEU A 1 87 ? 4.488 2.540 18.605 1.00 93.12 87 LEU A N 1
ATOM 640 C CA . LEU A 1 87 ? 3.615 1.439 19.025 1.00 93.12 87 LEU A CA 1
ATOM 641 C C . LEU A 1 87 ? 4.260 0.558 20.105 1.00 93.12 87 LEU A C 1
ATOM 643 O O . LEU A 1 87 ? 3.569 0.109 21.020 1.00 93.12 87 LEU A O 1
ATOM 647 N N . GLN A 1 88 ? 5.576 0.322 20.035 1.00 95.38 88 GLN A N 1
ATOM 648 C CA . GLN A 1 88 ? 6.303 -0.367 21.107 1.00 95.38 88 GLN A CA 1
ATOM 649 C C . GLN A 1 88 ? 6.247 0.438 22.409 1.00 95.38 88 GLN A C 1
ATOM 651 O O . GLN A 1 88 ? 5.901 -0.123 23.449 1.00 95.38 88 GLN A O 1
ATOM 656 N N . ARG A 1 89 ? 6.475 1.756 22.347 1.00 96.06 89 ARG A N 1
ATOM 657 C CA . ARG A 1 89 ? 6.352 2.647 23.509 1.00 96.06 89 ARG A CA 1
ATOM 658 C C . ARG A 1 89 ? 4.934 2.657 24.086 1.00 96.06 89 ARG A C 1
ATOM 660 O O . ARG A 1 89 ? 4.765 2.538 25.295 1.00 96.06 89 ARG A O 1
ATOM 667 N N . MET A 1 90 ? 3.906 2.724 23.240 1.00 91.88 90 MET A N 1
ATOM 668 C CA . MET A 1 90 ? 2.506 2.620 23.673 1.00 91.88 90 MET A CA 1
ATOM 669 C C . MET A 1 90 ? 2.226 1.283 24.365 1.00 91.88 90 MET A C 1
ATOM 671 O O . MET A 1 90 ? 1.475 1.242 25.336 1.00 91.88 90 MET A O 1
ATOM 675 N N . LYS A 1 91 ? 2.837 0.185 23.899 1.00 91.19 91 LYS A N 1
ATOM 676 C CA . LYS A 1 91 ? 2.684 -1.136 24.522 1.00 91.19 91 LYS A CA 1
ATOM 677 C C . LYS A 1 91 ? 3.355 -1.204 25.892 1.00 91.19 91 LYS A C 1
ATOM 679 O O . LYS A 1 91 ? 2.790 -1.805 26.806 1.00 91.19 91 LYS A O 1
ATOM 684 N N . GLU A 1 92 ? 4.532 -0.601 26.047 1.00 93.56 92 GLU A N 1
ATOM 685 C CA . GLU A 1 92 ? 5.195 -0.473 27.351 1.00 93.56 92 GLU A CA 1
ATOM 686 C C . GLU A 1 92 ? 4.299 0.271 28.340 1.00 93.56 92 GLU A C 1
ATOM 688 O O . GLU A 1 92 ? 4.031 -0.246 29.420 1.00 93.56 92 GLU A O 1
ATOM 693 N N . LEU A 1 93 ? 3.758 1.419 27.926 1.00 91.50 93 LEU A N 1
ATOM 694 C CA . LEU A 1 93 ? 2.838 2.234 28.720 1.00 91.50 93 LEU A CA 1
ATOM 695 C C . LEU A 1 93 ? 1.544 1.491 29.070 1.00 91.50 93 LEU A C 1
ATOM 697 O O . LEU A 1 93 ? 1.092 1.537 30.209 1.00 91.50 93 LEU A O 1
ATOM 701 N N . ALA A 1 94 ? 0.962 0.754 28.122 1.00 86.44 94 ALA A N 1
ATOM 702 C CA . ALA A 1 94 ? -0.217 -0.067 28.384 1.00 86.44 94 ALA A CA 1
ATOM 703 C C . ALA A 1 94 ? 0.091 -1.213 29.367 1.00 86.44 94 ALA A C 1
ATOM 705 O O . ALA A 1 94 ? -0.727 -1.530 30.225 1.00 86.44 94 ALA A O 1
ATOM 706 N N . THR A 1 95 ? 1.286 -1.805 29.291 1.00 89.88 95 THR A N 1
ATOM 707 C CA . THR A 1 95 ? 1.743 -2.828 30.249 1.00 89.88 95 THR A CA 1
ATOM 708 C C . THR A 1 95 ? 2.003 -2.228 31.629 1.00 89.88 95 THR A C 1
ATOM 710 O O . THR A 1 95 ? 1.689 -2.851 32.640 1.00 89.88 95 THR A O 1
ATOM 713 N N . GLU A 1 96 ? 2.541 -1.010 31.680 1.00 89.62 96 GLU A N 1
ATOM 714 C CA . GLU A 1 96 ? 2.715 -0.253 32.913 1.00 89.62 96 GLU A CA 1
ATOM 715 C C . GLU A 1 96 ? 1.360 0.047 33.553 1.00 89.62 96 GLU A C 1
ATOM 717 O O . GLU A 1 96 ? 1.178 -0.304 34.716 1.00 89.62 96 GLU A O 1
ATOM 722 N N . ALA A 1 97 ? 0.396 0.577 32.791 1.00 84.50 97 ALA A N 1
ATOM 723 C CA . ALA A 1 97 ? -0.971 0.854 33.238 1.00 84.50 97 ALA A CA 1
ATOM 724 C C . ALA A 1 97 ? -1.718 -0.406 33.702 1.00 84.50 97 ALA A C 1
ATOM 726 O O . ALA A 1 97 ? -2.475 -0.347 34.668 1.00 84.50 97 ALA A O 1
ATOM 727 N N . ALA A 1 98 ? -1.453 -1.558 33.075 1.00 80.38 98 ALA A N 1
ATOM 728 C CA . ALA A 1 98 ? -2.025 -2.840 33.471 1.00 80.38 98 ALA A CA 1
ATOM 729 C C . ALA A 1 98 ? -1.498 -3.361 34.823 1.00 80.38 98 ALA A C 1
ATOM 731 O O . ALA A 1 98 ? -2.047 -4.324 35.356 1.00 80.38 98 ALA A O 1
ATOM 732 N N . ASN A 1 99 ? -0.472 -2.761 35.435 1.00 78.62 99 ASN A N 1
ATOM 733 C CA . ASN A 1 99 ? -0.077 -3.150 36.789 1.00 78.62 99 ASN A CA 1
ATOM 734 C C . ASN A 1 99 ? -1.112 -2.666 37.818 1.00 78.62 99 ASN A C 1
ATOM 736 O O . ASN A 1 99 ? -1.330 -1.470 37.991 1.00 78.62 99 ASN A O 1
ATOM 740 N N . GLY A 1 100 ? -1.693 -3.596 38.584 1.00 70.31 100 GLY A N 1
ATOM 741 C CA . GLY A 1 100 ? -2.726 -3.310 39.596 1.00 70.31 100 GLY A CA 1
ATOM 742 C C . GLY A 1 100 ? -2.269 -2.495 40.820 1.00 70.31 100 GLY A C 1
ATOM 743 O O . GLY A 1 100 ? -3.002 -2.406 41.800 1.00 70.31 100 GLY A O 1
ATOM 744 N N . THR A 1 101 ? -1.055 -1.940 40.802 1.00 78.12 101 THR A N 1
ATOM 745 C CA . THR A 1 101 ? -0.489 -1.087 41.859 1.00 78.12 101 THR A CA 1
ATOM 746 C C . THR A 1 101 ? -0.603 0.410 41.569 1.00 78.12 101 THR A C 1
ATOM 748 O O . THR A 1 101 ? -0.304 1.205 42.456 1.00 78.12 101 THR A O 1
ATOM 751 N N . ASN A 1 102 ? -0.992 0.799 40.351 1.00 80.00 102 ASN A N 1
ATOM 752 C CA . ASN A 1 102 ? -1.071 2.202 39.943 1.00 80.00 102 ASN A CA 1
ATOM 753 C C . ASN A 1 102 ? -2.323 2.892 40.489 1.00 80.00 102 ASN A C 1
ATOM 755 O O . ASN A 1 102 ? -3.380 2.276 40.644 1.00 80.00 102 ASN A O 1
ATOM 759 N N . THR A 1 103 ? -2.218 4.194 40.742 1.00 82.12 103 THR A N 1
ATOM 760 C CA . THR A 1 103 ? -3.370 5.022 41.119 1.00 82.12 103 THR A CA 1
ATOM 761 C C . THR A 1 103 ? -4.142 5.510 39.884 1.00 82.12 103 THR A C 1
ATOM 763 O O . THR A 1 103 ? -3.709 5.347 38.737 1.00 82.12 103 THR A O 1
ATOM 766 N N . LYS A 1 104 ? -5.316 6.122 40.098 1.00 75.62 104 LYS A N 1
ATOM 767 C CA . LYS A 1 104 ? -6.111 6.713 39.004 1.00 75.62 104 LYS A CA 1
ATOM 768 C C . LYS A 1 104 ? -5.411 7.927 38.389 1.00 75.62 104 LYS A C 1
ATOM 770 O O . LYS A 1 104 ? -5.563 8.205 37.204 1.00 75.62 104 LYS A O 1
ATOM 775 N N . GLU A 1 105 ? -4.626 8.638 39.186 1.00 79.00 105 GLU A N 1
ATOM 776 C CA . GLU A 1 105 ? -3.808 9.763 38.753 1.00 79.00 105 GLU A CA 1
ATOM 777 C C . GLU A 1 105 ? -2.645 9.302 37.852 1.00 79.00 105 GLU A C 1
ATOM 779 O O . GLU A 1 105 ? -2.379 9.928 36.820 1.00 79.00 105 GLU A O 1
ATOM 784 N N . ASP A 1 106 ? -2.003 8.176 38.188 1.00 82.56 106 ASP A N 1
ATOM 785 C CA . ASP A 1 106 ? -0.915 7.592 37.389 1.00 82.56 106 ASP A CA 1
ATOM 786 C C . ASP A 1 106 ? -1.431 7.094 36.031 1.00 82.56 106 ASP A C 1
ATOM 788 O O . ASP A 1 106 ? -0.914 7.470 34.978 1.00 82.56 106 ASP A O 1
ATOM 792 N N . THR A 1 107 ? -2.514 6.310 36.042 1.00 80.50 107 THR A N 1
ATOM 793 C CA . THR A 1 107 ? -3.162 5.805 34.816 1.00 80.50 107 THR A CA 1
ATOM 794 C C . THR A 1 107 ? -3.702 6.938 33.941 1.00 80.50 107 THR A C 1
ATOM 796 O O . THR A 1 107 ? -3.581 6.876 32.718 1.00 80.50 107 THR A O 1
ATOM 799 N N . SER A 1 108 ? -4.196 8.032 34.535 1.00 82.56 108 SER A N 1
ATOM 800 C CA . SER A 1 108 ? -4.575 9.236 33.785 1.00 82.56 108 SER A CA 1
ATOM 801 C C . SER A 1 108 ? -3.385 9.928 33.109 1.00 82.56 108 SER A C 1
ATOM 803 O O . SER A 1 108 ? -3.565 10.507 32.038 1.00 82.56 108 SER A O 1
ATOM 805 N N . SER A 1 109 ? -2.192 9.908 33.709 1.00 82.50 109 SER A N 1
ATOM 806 C CA . SER A 1 109 ? -0.986 10.507 33.114 1.00 82.50 109 SER A CA 1
ATOM 807 C C . SER A 1 109 ? -0.455 9.649 31.964 1.00 82.50 109 SER A C 1
ATOM 809 O O . SER A 1 109 ? -0.144 10.168 30.892 1.00 82.50 109 SER A O 1
ATOM 811 N N . ILE A 1 110 ? -0.456 8.324 32.143 1.00 86.88 110 ILE A N 1
ATOM 812 C CA . ILE A 1 110 ? -0.121 7.358 31.087 1.00 86.88 110 ILE A CA 1
ATOM 813 C C . ILE A 1 110 ? -1.081 7.503 29.896 1.00 86.88 110 ILE A C 1
ATOM 815 O O . ILE A 1 110 ? -0.653 7.521 28.741 1.00 86.88 110 ILE A O 1
ATOM 819 N N . GLN A 1 111 ? -2.378 7.671 30.165 1.00 82.44 111 GLN A N 1
ATOM 820 C CA . GLN A 1 111 ? -3.389 7.882 29.130 1.00 82.44 111 GLN A CA 1
ATOM 821 C C . GLN A 1 111 ? -3.113 9.136 28.286 1.00 82.44 111 GLN A C 1
ATOM 823 O O . GLN A 1 111 ? -3.300 9.114 27.069 1.00 82.44 111 GLN A O 1
ATOM 828 N N . GLN A 1 112 ? -2.650 10.228 28.902 1.00 84.12 112 GLN A N 1
ATOM 829 C CA . GLN A 1 112 ? -2.284 11.446 28.172 1.00 84.12 112 GLN A CA 1
ATOM 830 C C . GLN A 1 112 ? -1.094 11.213 27.235 1.00 84.12 112 GLN A C 1
ATOM 832 O O . GLN A 1 112 ? -1.130 11.671 26.092 1.00 84.12 112 GLN A O 1
ATOM 837 N N . GLU A 1 113 ? -0.074 10.472 27.681 1.00 89.00 113 GLU A N 1
ATOM 838 C CA . GLU A 1 113 ? 1.066 10.097 26.833 1.00 89.00 113 GLU A CA 1
ATOM 839 C C . GLU A 1 113 ? 0.600 9.226 25.656 1.00 89.00 113 GLU A C 1
ATOM 841 O O . GLU A 1 113 ? 0.906 9.531 24.506 1.00 89.00 113 GLU A O 1
ATOM 846 N N . ILE A 1 114 ? -0.240 8.213 25.900 1.00 86.62 114 ILE A N 1
ATOM 847 C CA . ILE A 1 114 ? -0.814 7.364 24.840 1.00 86.62 114 ILE A CA 1
ATOM 848 C C . ILE A 1 114 ? -1.626 8.184 23.827 1.00 86.62 114 ILE A C 1
ATOM 850 O O . ILE A 1 114 ? -1.529 7.933 22.623 1.00 86.62 114 ILE A O 1
ATOM 854 N N . ASN A 1 115 ? -2.381 9.191 24.270 1.00 83.56 115 ASN A N 1
ATOM 855 C CA . ASN A 1 115 ? -3.143 10.065 23.372 1.00 83.56 115 ASN A CA 1
ATOM 856 C C . ASN A 1 115 ? -2.226 10.914 22.477 1.00 83.56 115 ASN A C 1
ATOM 858 O O . ASN A 1 115 ? -2.497 11.066 21.282 1.00 83.56 115 ASN A O 1
ATOM 862 N N . GLN A 1 116 ? -1.121 11.433 23.025 1.00 84.19 116 GLN A N 1
ATOM 863 C CA . GLN A 1 116 ? -0.112 12.160 22.247 1.00 84.19 116 GLN A CA 1
ATOM 864 C C . GLN A 1 116 ? 0.580 11.247 21.233 1.00 84.19 116 GLN A C 1
ATOM 866 O O . GLN A 1 116 ? 0.699 11.614 20.068 1.00 84.19 116 GLN A O 1
ATOM 871 N N . LEU A 1 117 ? 0.968 10.040 21.647 1.00 89.69 117 LEU A N 1
ATOM 872 C CA . LEU A 1 117 ? 1.585 9.049 20.762 1.00 89.69 117 LEU A CA 1
ATOM 873 C C . LEU A 1 117 ? 0.632 8.615 19.639 1.00 89.69 117 LEU A C 1
ATOM 875 O O . LEU A 1 117 ? 1.050 8.504 18.490 1.00 89.69 117 LEU A O 1
ATOM 879 N N . THR A 1 118 ? -0.657 8.448 19.943 1.00 84.94 118 THR A N 1
ATOM 880 C CA . THR A 1 118 ? -1.692 8.170 18.931 1.00 84.94 118 THR A CA 1
ATOM 881 C C . THR A 1 118 ? -1.806 9.322 17.931 1.00 84.94 118 THR A C 1
ATOM 883 O O . THR A 1 118 ? -1.845 9.101 16.724 1.00 84.94 118 THR A O 1
ATOM 886 N N . SER A 1 119 ? -1.792 10.565 18.420 1.00 83.44 119 SER A N 1
ATOM 887 C CA . SER A 1 119 ? -1.863 11.752 17.556 1.00 83.44 119 SER A CA 1
ATOM 888 C C . SER A 1 119 ? -0.609 11.896 16.686 1.00 83.44 119 SER A C 1
ATOM 890 O O . SER A 1 119 ? -0.696 12.321 15.537 1.00 83.44 119 SER A O 1
ATOM 892 N N . GLU A 1 120 ? 0.555 11.494 17.201 1.00 87.31 120 GLU A N 1
ATOM 893 C CA . GLU A 1 120 ? 1.808 11.476 16.449 1.00 87.31 120 GLU A CA 1
ATOM 894 C C . GLU A 1 120 ? 1.823 10.384 15.369 1.00 87.31 120 GLU A C 1
ATOM 896 O O . GLU A 1 120 ? 2.237 10.662 14.245 1.00 87.31 120 GLU A O 1
ATOM 901 N N . ILE A 1 121 ? 1.299 9.183 15.650 1.00 87.81 121 ILE A N 1
ATOM 902 C CA . ILE A 1 121 ? 1.077 8.151 14.619 1.00 87.81 121 ILE A CA 1
ATOM 903 C C . ILE A 1 121 ? 0.177 8.709 13.511 1.00 87.81 121 ILE A C 1
ATOM 905 O O . ILE A 1 121 ? 0.523 8.621 12.334 1.00 87.81 121 ILE A O 1
ATOM 909 N N . ASN A 1 122 ? -0.932 9.356 13.875 1.00 82.50 122 ASN A N 1
ATOM 910 C CA . ASN A 1 122 ? -1.835 9.978 12.907 1.00 82.50 122 ASN A CA 1
ATOM 911 C C . ASN A 1 122 ? -1.137 11.072 12.093 1.00 82.50 122 ASN A C 1
ATOM 913 O O . ASN A 1 122 ? -1.283 11.122 10.871 1.00 82.50 122 ASN A O 1
ATOM 917 N N . ARG A 1 123 ? -0.321 11.916 12.735 1.00 85.12 123 ARG A N 1
ATOM 918 C CA . ARG A 1 123 ? 0.489 12.924 12.046 1.00 85.12 123 ARG A CA 1
ATOM 919 C C . ARG A 1 123 ? 1.433 12.274 11.043 1.00 85.12 123 ARG A C 1
ATOM 921 O O . ARG A 1 123 ? 1.487 12.729 9.902 1.00 85.12 123 ARG A O 1
ATOM 928 N N . ILE A 1 124 ? 2.172 11.233 11.426 1.00 88.94 124 ILE A N 1
ATOM 929 C CA . ILE A 1 124 ? 3.102 10.526 10.533 1.00 88.94 124 ILE A CA 1
ATOM 930 C C . ILE A 1 124 ? 2.332 9.919 9.355 1.00 88.94 124 ILE A C 1
ATOM 932 O O . ILE A 1 124 ? 2.665 10.210 8.202 1.00 88.94 124 ILE A O 1
ATOM 936 N N . GLY A 1 125 ? 1.248 9.190 9.619 1.00 86.06 125 GLY A N 1
ATOM 937 C CA . GLY A 1 125 ? 0.397 8.608 8.584 1.00 86.06 125 GLY A CA 1
ATOM 938 C C . GLY A 1 125 ? -0.166 9.656 7.616 1.00 86.06 125 GLY A C 1
ATOM 939 O O . GLY A 1 125 ? -0.125 9.464 6.399 1.00 86.06 125 GLY A O 1
ATOM 940 N N . ASN A 1 126 ? -0.616 10.805 8.133 1.00 81.56 126 ASN A N 1
ATOM 941 C CA . ASN A 1 126 ? -1.282 11.845 7.346 1.00 81.56 126 ASN A CA 1
ATOM 942 C C . ASN A 1 126 ? -0.335 12.833 6.657 1.00 81.56 126 ASN A C 1
ATOM 944 O O . ASN A 1 126 ? -0.685 13.440 5.641 1.00 81.56 126 ASN A O 1
ATOM 948 N N . THR A 1 127 ? 0.873 13.028 7.178 1.00 85.31 127 THR A N 1
ATOM 949 C CA . THR A 1 127 ? 1.823 14.017 6.643 1.00 85.31 127 THR A CA 1
ATOM 950 C C . THR A 1 127 ? 2.911 13.407 5.771 1.00 85.31 127 THR A C 1
ATOM 952 O O . THR A 1 127 ? 3.436 14.127 4.923 1.00 85.31 127 THR A O 1
ATOM 955 N N . THR A 1 128 ? 3.196 12.104 5.884 1.00 89.88 128 THR A N 1
ATOM 956 C CA . THR A 1 128 ? 4.249 11.460 5.083 1.00 89.88 128 THR A CA 1
ATOM 957 C C . THR A 1 128 ? 3.902 11.477 3.594 1.00 89.88 128 THR A C 1
ATOM 959 O O . THR A 1 128 ? 2.941 10.849 3.136 1.00 89.88 128 THR A O 1
ATOM 962 N N . GLU A 1 129 ? 4.721 12.186 2.819 1.00 89.69 129 GLU A N 1
ATOM 963 C CA . GLU A 1 129 ? 4.548 12.347 1.382 1.00 89.69 129 GLU A CA 1
ATOM 964 C C . GLU A 1 129 ? 5.860 12.188 0.610 1.00 89.69 129 GLU A C 1
ATOM 966 O O . GLU A 1 129 ? 6.939 12.549 1.076 1.00 89.69 129 GLU A O 1
ATOM 971 N N . PHE A 1 130 ? 5.748 11.681 -0.615 1.00 91.31 130 PHE A N 1
ATOM 972 C CA . PHE A 1 130 ? 6.816 11.651 -1.603 1.00 91.31 130 PHE A CA 1
ATOM 973 C C . PHE A 1 130 ? 6.310 12.360 -2.855 1.00 91.31 130 PHE A C 1
ATOM 975 O O . PHE A 1 130 ? 5.284 11.981 -3.415 1.00 91.31 130 PHE A O 1
ATOM 982 N N . ASN A 1 131 ? 6.991 13.424 -3.286 1.00 88.50 131 ASN A N 1
ATOM 983 C CA . ASN A 1 131 ? 6.556 14.236 -4.430 1.00 88.50 131 ASN A CA 1
ATOM 984 C C . ASN A 1 131 ? 5.078 14.700 -4.324 1.00 88.50 131 ASN A C 1
ATOM 986 O O . ASN A 1 131 ? 4.320 14.619 -5.292 1.00 88.50 131 ASN A O 1
ATOM 990 N N . LYS A 1 132 ? 4.663 15.160 -3.130 1.00 86.44 132 LYS A N 1
ATOM 991 C CA . LYS A 1 132 ? 3.282 15.570 -2.783 1.00 86.44 132 LYS A CA 1
ATOM 992 C C . LYS A 1 132 ? 2.225 14.460 -2.867 1.00 86.44 132 LYS A C 1
ATOM 994 O O . LYS A 1 132 ? 1.031 14.744 -2.828 1.00 86.44 132 LYS A O 1
ATOM 999 N N . GLN A 1 133 ? 2.639 13.206 -3.016 1.00 84.19 133 GLN A N 1
ATOM 1000 C CA . GLN A 1 133 ? 1.750 12.053 -2.951 1.00 84.19 133 GLN A CA 1
ATOM 1001 C C . GLN A 1 133 ? 1.868 11.419 -1.574 1.00 84.19 133 GLN A C 1
ATOM 1003 O O . GLN A 1 133 ? 2.970 11.119 -1.116 1.00 84.19 133 GLN A O 1
ATOM 1008 N N . LYS A 1 134 ? 0.730 11.214 -0.915 1.00 86.00 134 LYS A N 1
ATOM 1009 C CA . LYS A 1 134 ? 0.655 10.538 0.379 1.00 86.00 134 LYS A CA 1
ATOM 1010 C C . LYS A 1 134 ? 0.983 9.063 0.183 1.00 86.00 134 LYS A C 1
ATOM 1012 O O . LYS A 1 134 ? 0.445 8.428 -0.721 1.00 86.00 134 LYS A O 1
ATOM 1017 N N . VAL A 1 135 ? 1.907 8.548 0.990 1.00 86.69 135 VAL A N 1
ATOM 1018 C CA . VAL A 1 135 ? 2.450 7.187 0.809 1.00 86.69 135 VAL A CA 1
ATOM 1019 C C . VAL A 1 135 ? 1.900 6.184 1.821 1.00 86.69 135 VAL A C 1
ATOM 1021 O O . VAL A 1 135 ? 1.906 4.989 1.543 1.00 86.69 135 VAL A O 1
ATOM 1024 N N . LEU A 1 136 ? 1.417 6.670 2.970 1.00 82.81 136 LEU A N 1
ATOM 1025 C CA . LEU A 1 136 ? 0.851 5.853 4.051 1.00 82.81 136 LEU A CA 1
ATOM 1026 C C . LEU A 1 136 ? -0.670 5.960 4.157 1.00 82.81 136 LEU A C 1
ATOM 1028 O O . LEU A 1 136 ? -1.324 5.035 4.633 1.00 82.81 136 LEU A O 1
ATOM 1032 N N . GLN A 1 137 ? -1.253 7.052 3.662 1.00 68.94 137 GLN A N 1
ATOM 1033 C CA . GLN A 1 137 ? -2.694 7.111 3.483 1.00 68.94 137 GLN A CA 1
ATOM 1034 C C . GLN A 1 137 ? -3.051 6.166 2.336 1.00 68.94 137 GLN A C 1
ATOM 1036 O O . GLN A 1 137 ? -2.566 6.335 1.215 1.00 68.94 137 GLN A O 1
ATOM 1041 N N . GLY A 1 138 ? -3.888 5.159 2.609 1.00 57.84 138 GLY A N 1
ATOM 1042 C CA . GLY A 1 138 ? -4.590 4.440 1.549 1.00 57.84 138 GLY A CA 1
ATOM 1043 C C . GLY A 1 138 ? -5.357 5.500 0.782 1.00 57.84 138 GLY A C 1
ATOM 1044 O O . GLY A 1 138 ? -6.294 6.044 1.354 1.00 57.84 138 GLY A O 1
ATOM 1045 N N . GLY A 1 139 ? -4.826 5.874 -0.391 1.00 45.59 139 GLY A N 1
ATOM 1046 C CA . GLY A 1 139 ? -4.945 7.230 -0.933 1.00 45.59 139 GLY A CA 1
ATOM 1047 C C . GLY A 1 139 ? -6.338 7.811 -0.802 1.00 45.59 139 GLY A C 1
ATOM 1048 O O . GLY A 1 139 ? -7.293 7.044 -0.919 1.00 45.59 139 GLY A O 1
ATOM 1049 N N . ASP A 1 140 ? -6.423 9.133 -0.580 1.00 45.16 140 ASP A N 1
ATOM 1050 C CA . ASP A 1 140 ? -7.677 9.893 -0.601 1.00 45.16 140 ASP A CA 1
ATOM 1051 C C . ASP A 1 140 ? -8.629 9.205 -1.565 1.00 45.16 140 ASP A C 1
ATOM 1053 O O . ASP A 1 140 ? -8.366 9.147 -2.775 1.00 45.16 140 ASP A O 1
ATOM 1057 N N . VAL A 1 141 ? -9.672 8.570 -1.019 1.00 44.06 141 VAL A N 1
ATOM 1058 C CA . VAL A 1 141 ? -10.729 8.037 -1.857 1.00 44.06 141 VAL A CA 1
ATOM 1059 C C . VAL A 1 141 ? -11.304 9.285 -2.484 1.00 44.06 141 VAL A C 1
ATOM 1061 O O . VAL A 1 141 ? -12.089 10.004 -1.870 1.00 44.06 141 VAL A O 1
ATOM 1064 N N . ASP A 1 142 ? -10.836 9.578 -3.690 1.00 42.94 142 ASP A N 1
ATOM 1065 C CA . ASP A 1 142 ? -11.366 10.611 -4.541 1.00 42.94 142 ASP A CA 1
ATOM 1066 C C . ASP A 1 142 ? -12.750 10.102 -4.936 1.00 42.94 142 ASP A C 1
ATOM 1068 O O . ASP A 1 142 ? -12.961 9.495 -5.987 1.00 42.94 142 ASP A O 1
ATOM 1072 N N . THR A 1 143 ? -13.692 10.255 -4.006 1.00 41.72 143 THR A N 1
ATOM 1073 C CA . THR A 1 143 ? -15.094 9.855 -4.123 1.00 41.72 143 THR A CA 1
ATOM 1074 C C . THR A 1 143 ? -15.740 10.524 -5.334 1.00 41.72 143 THR A C 1
ATOM 1076 O O . THR A 1 143 ? -16.753 10.041 -5.826 1.00 41.72 143 THR A O 1
ATOM 1079 N N . SER A 1 144 ? -15.108 11.572 -5.880 1.00 39.59 144 SER A N 1
ATOM 1080 C CA . SER A 1 144 ? -15.486 12.241 -7.122 1.00 39.59 144 SER A CA 1
ATOM 1081 C C . SER A 1 144 ? -15.103 11.476 -8.404 1.00 39.59 144 SER A C 1
ATOM 1083 O O . SER A 1 144 ? -15.698 11.718 -9.455 1.00 39.59 144 SER A O 1
ATOM 1085 N N . LYS A 1 145 ? -14.148 10.531 -8.346 1.00 39.53 145 LYS A N 1
ATOM 1086 C CA . LYS A 1 145 ? -13.707 9.699 -9.488 1.00 39.53 145 LYS A CA 1
ATOM 1087 C C . LYS A 1 145 ? -14.372 8.324 -9.559 1.00 39.53 145 LYS A C 1
ATOM 1089 O O . LYS A 1 145 ? -14.239 7.651 -10.584 1.00 39.53 145 LYS A O 1
ATOM 1094 N N . LEU A 1 146 ? -15.125 7.913 -8.536 1.00 41.38 146 LEU A N 1
ATOM 1095 C CA . LEU A 1 146 ? -16.080 6.811 -8.672 1.00 41.38 146 LEU A CA 1
ATOM 1096 C C . LEU A 1 146 ? -17.351 7.347 -9.334 1.00 41.38 146 LEU A C 1
ATOM 1098 O O . LEU A 1 146 ? -18.295 7.772 -8.677 1.00 41.38 146 LEU A O 1
ATOM 1102 N N . GLY A 1 147 ? -17.355 7.318 -10.667 1.00 34.34 147 GLY A N 1
ATOM 1103 C CA . GLY A 1 147 ? -18.544 7.575 -11.464 1.00 34.34 147 GLY A CA 1
ATOM 1104 C C . GLY A 1 147 ? -19.719 6.724 -10.980 1.00 34.34 147 GLY A C 1
ATOM 1105 O O . GLY A 1 147 ? -19.684 5.493 -11.008 1.00 34.34 147 GLY A O 1
ATOM 1106 N N . THR A 1 148 ? -20.760 7.418 -10.540 1.00 36.38 148 THR A N 1
ATOM 1107 C CA . THR A 1 148 ? -22.074 6.940 -10.123 1.00 36.38 148 THR A CA 1
ATOM 1108 C C . THR A 1 148 ? -22.788 6.190 -11.252 1.00 36.38 148 THR A C 1
ATOM 1110 O O . THR A 1 148 ? -23.734 6.717 -11.830 1.00 36.38 148 THR A O 1
ATOM 1113 N N . THR A 1 149 ? -22.351 4.991 -11.655 1.00 32.62 149 THR A N 1
ATOM 1114 C CA . THR A 1 149 ? -23.131 4.168 -12.604 1.00 32.62 149 THR A CA 1
ATOM 1115 C C . THR A 1 149 ? -22.763 2.681 -12.626 1.00 32.62 149 THR A C 1
ATOM 1117 O O . THR A 1 149 ? -22.401 2.178 -13.679 1.00 32.62 149 THR A O 1
ATOM 1120 N N . ILE A 1 150 ? -22.914 1.917 -11.537 1.00 33.00 150 ILE A N 1
ATOM 1121 C CA . ILE A 1 150 ? -23.170 0.465 -11.683 1.00 33.00 150 ILE A CA 1
ATOM 1122 C C . ILE A 1 150 ? -24.208 0.012 -10.655 1.00 33.00 150 ILE A C 1
ATOM 1124 O O . ILE A 1 150 ? -23.923 -0.189 -9.477 1.00 33.00 150 ILE A O 1
ATOM 1128 N N . ALA A 1 151 ? -25.435 -0.157 -11.144 1.00 33.47 151 ALA A N 1
ATOM 1129 C CA . ALA A 1 151 ? -26.485 -0.908 -10.485 1.00 33.47 151 ALA A CA 1
ATOM 1130 C C . ALA A 1 151 ? -26.131 -2.406 -10.478 1.00 33.47 151 ALA A C 1
ATOM 1132 O O . ALA A 1 151 ? -25.800 -2.969 -11.517 1.00 33.47 151 ALA A O 1
ATOM 1133 N N . GLY A 1 152 ? -26.262 -3.041 -9.311 1.00 35.56 152 GLY A N 1
ATOM 1134 C CA . GLY A 1 152 ? -26.507 -4.477 -9.168 1.00 35.56 152 GLY A CA 1
ATOM 1135 C C . GLY A 1 152 ? -25.366 -5.436 -9.523 1.00 35.56 152 GLY A C 1
ATOM 1136 O O . GLY A 1 152 ? -25.352 -5.992 -10.611 1.00 35.56 152 GLY A O 1
ATOM 1137 N N . ALA A 1 153 ? -24.495 -5.735 -8.557 1.00 28.44 153 ALA A N 1
ATOM 1138 C CA . ALA A 1 153 ? -24.002 -7.084 -8.230 1.00 28.44 153 ALA A CA 1
ATOM 1139 C C . ALA A 1 153 ? -22.999 -6.972 -7.072 1.00 28.44 153 ALA A C 1
ATOM 1141 O O . ALA A 1 153 ? -22.178 -6.062 -7.037 1.00 28.44 153 ALA A O 1
ATOM 1142 N N . GLY A 1 154 ? -23.110 -7.859 -6.084 1.00 37.03 154 GLY A N 1
ATOM 1143 C CA . GLY A 1 154 ? -22.434 -7.716 -4.800 1.00 37.03 154 GLY A CA 1
ATOM 1144 C C . GLY A 1 154 ? -20.913 -7.879 -4.840 1.00 37.03 154 GLY A C 1
ATOM 1145 O O . GLY A 1 154 ? -20.397 -8.855 -5.367 1.00 37.03 154 GLY A O 1
ATOM 1146 N N . SER A 1 155 ? -20.221 -6.980 -4.147 1.00 29.92 155 SER A N 1
ATOM 1147 C CA . SER A 1 155 ? -19.099 -7.307 -3.261 1.00 29.92 155 SER A CA 1
ATOM 1148 C C . SER A 1 155 ? -18.866 -6.118 -2.333 1.00 29.92 155 SER A C 1
ATOM 1150 O O . SER A 1 155 ? -18.818 -4.977 -2.791 1.00 29.92 155 SER A O 1
ATOM 1152 N N . GLY A 1 156 ? -18.784 -6.389 -1.031 1.00 38.25 156 GLY A N 1
ATOM 1153 C CA . GLY A 1 156 ? -18.782 -5.390 0.032 1.00 38.25 156 GLY A CA 1
ATOM 1154 C C . GLY A 1 156 ? -17.736 -4.297 -0.157 1.00 38.25 156 GLY A C 1
ATOM 1155 O O . GLY A 1 156 ? -16.539 -4.544 -0.074 1.00 38.25 156 GLY A O 1
ATOM 1156 N N . THR A 1 157 ? -18.219 -3.075 -0.349 1.00 29.17 157 THR A N 1
ATOM 1157 C CA . THR A 1 157 ? -17.455 -1.848 -0.140 1.00 29.17 157 THR A CA 1
ATOM 1158 C C . THR A 1 157 ? -18.277 -1.014 0.827 1.00 29.17 157 THR A C 1
ATOM 1160 O O . THR A 1 157 ? -19.492 -0.900 0.664 1.00 29.17 157 THR A O 1
ATOM 1163 N N . LYS A 1 158 ? -17.627 -0.550 1.893 1.00 33.09 158 LYS A N 1
ATOM 1164 C CA . LYS A 1 158 ? -18.221 0.169 3.022 1.00 33.09 158 LYS A CA 1
ATOM 1165 C C . LYS A 1 158 ? -19.139 1.282 2.509 1.00 33.09 158 LYS A C 1
ATOM 1167 O O . LYS A 1 158 ? -18.656 2.280 1.986 1.00 33.09 158 LYS A O 1
ATOM 1172 N N . GLY A 1 159 ? -20.449 1.095 2.649 1.00 30.98 159 GLY A N 1
ATOM 1173 C CA . GLY A 1 159 ? -21.399 2.180 2.465 1.00 30.98 159 GLY A CA 1
ATOM 1174 C C . GLY A 1 159 ? -21.162 3.186 3.579 1.00 30.98 159 GLY A C 1
ATOM 1175 O O . GLY A 1 159 ? -21.304 2.841 4.751 1.00 30.98 159 GLY A O 1
ATOM 1176 N N . THR A 1 160 ? -20.781 4.412 3.229 1.00 33.62 160 THR A N 1
ATOM 1177 C CA . THR A 1 160 ? -21.093 5.555 4.086 1.00 33.62 160 THR A CA 1
ATOM 1178 C C . THR A 1 160 ? -22.594 5.477 4.367 1.00 33.62 160 THR A C 1
ATOM 1180 O O . THR A 1 160 ? -23.364 5.480 3.401 1.00 33.62 160 THR A O 1
ATOM 1183 N N . PRO A 1 161 ? -23.042 5.308 5.625 1.00 36.91 161 PRO A N 1
ATOM 1184 C CA . PRO A 1 161 ? -24.466 5.386 5.903 1.00 36.91 161 PRO A CA 1
ATOM 1185 C C . PRO A 1 161 ? -24.926 6.779 5.477 1.00 36.91 161 PRO A C 1
ATOM 1187 O O . PRO A 1 161 ? -24.241 7.770 5.743 1.00 36.91 161 PRO A O 1
ATOM 1190 N N . ALA A 1 162 ? -26.055 6.854 4.782 1.00 35.22 162 ALA A N 1
ATOM 1191 C CA . ALA A 1 162 ? -26.703 8.126 4.545 1.00 35.22 162 ALA A CA 1
ATOM 1192 C C . ALA A 1 162 ? -26.973 8.771 5.911 1.00 35.22 162 ALA A C 1
ATOM 1194 O O . ALA A 1 162 ? -27.610 8.187 6.790 1.00 35.22 162 ALA A O 1
ATOM 1195 N N . LYS A 1 163 ? -26.369 9.936 6.134 1.00 39.22 163 LYS A N 1
ATOM 1196 C CA . LYS A 1 163 ? -26.569 10.718 7.346 1.00 39.22 163 LYS A CA 1
ATOM 1197 C C . LYS A 1 163 ? -27.892 11.449 7.177 1.00 39.22 163 LYS A C 1
ATOM 1199 O O . LYS A 1 163 ? -28.049 12.218 6.233 1.00 39.22 163 LYS A O 1
ATOM 1204 N N . LEU A 1 164 ? -28.830 11.215 8.089 1.00 43.22 164 LEU A N 1
ATOM 1205 C CA . LEU A 1 164 ? -30.036 12.022 8.172 1.00 43.22 164 LEU A CA 1
ATOM 1206 C C . LEU A 1 164 ? -29.651 13.403 8.730 1.00 43.22 164 LEU A C 1
ATOM 1208 O O . LEU A 1 164 ? -29.502 13.570 9.938 1.00 43.22 164 LEU A O 1
ATOM 1212 N N . GLU A 1 165 ? -29.443 14.382 7.852 1.00 45.25 165 GLU A N 1
ATOM 1213 C CA . GLU A 1 165 ? -29.342 15.793 8.238 1.00 45.25 165 GLU A CA 1
ATOM 1214 C C . GLU A 1 165 ? -30.756 16.385 8.237 1.00 45.25 165 GLU A C 1
ATOM 1216 O O . GLU A 1 165 ? -31.235 16.919 7.235 1.00 45.25 165 GLU A O 1
ATOM 1221 N N . VAL A 1 166 ? -31.474 16.231 9.353 1.00 45.34 166 VAL A N 1
ATOM 1222 C CA . VAL A 1 166 ? -32.697 17.015 9.572 1.00 45.34 166 VAL A CA 1
ATOM 1223 C C . VAL A 1 166 ? -32.269 18.435 9.917 1.00 45.34 166 VAL A C 1
ATOM 1225 O O . VAL A 1 166 ? -31.486 18.643 10.842 1.00 45.34 166 VAL A O 1
ATOM 1228 N N . ALA A 1 167 ? -32.743 19.404 9.136 1.00 42.66 167 ALA A N 1
ATOM 1229 C CA . ALA A 1 167 ? -32.543 20.811 9.436 1.00 42.66 167 ALA A CA 1
ATOM 1230 C C . ALA A 1 167 ? -33.579 21.248 10.479 1.00 42.66 167 ALA A C 1
ATOM 1232 O O . ALA A 1 167 ? -34.778 21.058 10.276 1.00 42.66 167 ALA A O 1
ATOM 1233 N N . ASP A 1 168 ? -33.052 21.792 11.573 1.00 45.25 168 ASP A N 1
ATOM 1234 C CA . ASP A 1 168 ? -33.675 22.525 12.674 1.00 45.25 168 ASP A CA 1
ATOM 1235 C C . ASP A 1 168 ? -35.214 22.647 12.649 1.00 45.25 168 ASP A C 1
ATOM 1237 O O . ASP A 1 168 ? -35.788 23.543 12.025 1.00 45.25 168 ASP A O 1
ATOM 1241 N N . VAL A 1 169 ? -35.896 21.780 13.405 1.00 49.22 169 VAL A N 1
ATOM 1242 C CA . VAL A 1 169 ? -37.354 21.870 13.626 1.00 49.22 169 VAL A CA 1
ATOM 1243 C C . VAL A 1 169 ? -37.706 22.894 14.724 1.00 49.22 169 VAL A C 1
ATOM 1245 O O . VAL A 1 169 ? -38.877 23.032 15.097 1.00 49.22 169 VAL A O 1
ATOM 1248 N N . SER A 1 170 ? -36.723 23.659 15.233 1.00 49.00 170 SER A N 1
ATOM 1249 C CA . SER A 1 170 ? -36.902 24.573 16.371 1.00 49.00 170 SER A CA 1
ATOM 1250 C C . SER A 1 170 ? -37.914 25.683 16.168 1.00 49.00 170 SER A C 1
ATOM 1252 O O . SER A 1 170 ? -38.553 26.110 17.132 1.00 49.00 170 SER A O 1
ATOM 1254 N N . GLY A 1 171 ? -38.145 26.092 14.919 1.00 51.75 171 GLY A N 1
ATOM 1255 C CA . GLY A 1 171 ? -39.147 27.099 14.572 1.00 51.75 171 GLY A CA 1
ATOM 1256 C C . GLY A 1 171 ? -40.594 26.688 14.877 1.00 51.75 171 GLY A C 1
ATOM 1257 O O . GLY A 1 171 ? -41.460 27.563 14.980 1.00 51.75 171 GLY A O 1
ATOM 1258 N N . LEU A 1 172 ? -40.860 25.384 15.040 1.00 53.03 172 LEU A N 1
ATOM 1259 C CA . LEU A 1 172 ? -42.182 24.836 15.359 1.00 53.03 172 LEU A CA 1
ATOM 1260 C C . LEU A 1 172 ? -42.372 24.562 16.862 1.00 53.03 172 LEU A C 1
ATOM 1262 O O . LEU A 1 172 ? -43.507 24.393 17.312 1.00 53.03 172 LEU A O 1
ATOM 1266 N N . TYR A 1 173 ? -41.295 24.538 17.653 1.00 53.41 173 TYR A N 1
ATOM 1267 C CA . TYR A 1 173 ? -41.365 24.238 19.083 1.00 53.41 173 TYR A CA 1
ATOM 1268 C C . TYR A 1 173 ? -41.999 25.392 19.880 1.00 53.41 173 TYR A C 1
ATOM 1270 O O . TYR A 1 173 ? -41.748 26.570 19.624 1.00 53.41 173 TYR A O 1
ATOM 1278 N N . GLY A 1 174 ? -42.846 25.057 20.861 1.00 51.16 174 GLY A N 1
ATOM 1279 C CA . GLY A 1 174 ? -43.453 26.032 21.780 1.00 51.16 174 GLY A CA 1
ATOM 1280 C C . GLY A 1 174 ? -44.499 26.977 21.170 1.00 51.16 174 GLY A C 1
ATOM 1281 O O . GLY A 1 174 ? -44.913 27.924 21.836 1.00 51.16 174 GLY A O 1
ATOM 1282 N N . LYS A 1 175 ? -44.938 26.756 19.922 1.00 57.25 175 LYS A N 1
ATOM 1283 C CA . LYS A 1 175 ? -46.015 27.536 19.285 1.00 57.25 175 LYS A CA 1
ATOM 1284 C C . LYS A 1 175 ? -47.377 26.861 19.447 1.00 57.25 175 LYS A C 1
ATOM 1286 O O . LYS A 1 175 ? -47.477 25.635 19.446 1.00 57.25 175 LYS A O 1
ATOM 1291 N N . LYS A 1 176 ? -48.438 27.671 19.544 1.00 57.88 176 LYS A N 1
ATOM 1292 C CA . LYS A 1 176 ? -49.823 27.184 19.471 1.00 57.88 176 LYS A CA 1
ATOM 1293 C C . LYS A 1 176 ? -50.161 26.773 18.039 1.00 57.88 176 LYS A C 1
ATOM 1295 O O . LYS A 1 176 ? -49.664 27.368 17.086 1.00 57.88 176 LYS A O 1
ATOM 1300 N N . MET A 1 177 ? -51.063 25.807 17.875 1.00 56.94 177 MET A N 1
ATOM 1301 C CA . MET A 1 177 ? -51.465 25.293 16.559 1.00 56.94 177 MET A CA 1
ATOM 1302 C C . MET A 1 177 ? -52.022 26.390 15.633 1.00 56.94 177 MET A C 1
ATOM 1304 O O . MET A 1 177 ? -51.718 26.413 14.445 1.00 56.94 177 MET A O 1
ATOM 1308 N N . THR A 1 178 ? -52.754 27.369 16.171 1.00 55.16 178 THR A N 1
ATOM 1309 C CA . THR A 1 178 ? -53.246 28.534 15.409 1.00 55.16 178 THR A CA 1
ATOM 1310 C C . THR A 1 178 ? -52.122 29.387 14.808 1.00 55.16 178 THR A C 1
ATOM 1312 O O . THR A 1 178 ? -52.280 29.959 13.727 1.00 55.16 178 THR A O 1
ATOM 1315 N N . ASP A 1 179 ? -50.973 29.450 15.481 1.00 57.28 179 ASP A N 1
ATOM 1316 C CA . ASP A 1 179 ? -49.794 30.198 15.032 1.00 57.28 179 ASP A CA 1
ATOM 1317 C C . ASP A 1 179 ? -49.000 29.392 13.993 1.00 57.28 179 ASP A C 1
ATOM 1319 O O . ASP A 1 179 ? -48.415 29.961 13.073 1.00 57.28 179 ASP A O 1
ATOM 1323 N N . ILE A 1 180 ? -49.040 28.060 14.105 1.00 57.22 180 ILE A N 1
ATOM 1324 C CA . ILE A 1 180 ? -48.479 27.122 13.126 1.00 57.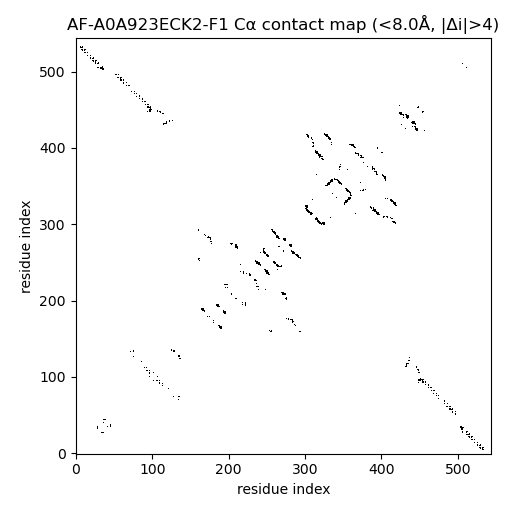22 180 ILE A CA 1
ATOM 1325 C C . ILE A 1 180 ? -49.295 27.162 11.821 1.00 57.22 180 ILE A C 1
ATOM 1327 O O . ILE A 1 180 ? -48.698 27.237 10.756 1.00 57.22 180 ILE A O 1
ATOM 1331 N N . LEU A 1 181 ? -50.636 27.188 11.876 1.00 55.28 181 LEU A N 1
ATOM 1332 C CA . LEU A 1 181 ? -51.519 27.196 10.690 1.00 55.28 181 LEU A CA 1
ATOM 1333 C C . LEU A 1 181 ? -51.617 28.553 9.962 1.00 55.28 181 LEU A C 1
ATOM 1335 O O . LEU A 1 181 ? -52.035 28.596 8.799 1.00 55.28 181 LEU A O 1
ATOM 1339 N N . SER A 1 182 ? -51.302 29.660 10.643 1.00 56.97 182 SER A N 1
ATOM 1340 C CA . SER A 1 182 ? -51.336 31.017 10.071 1.00 56.97 182 SER A CA 1
ATOM 1341 C C . SER A 1 182 ? -49.998 31.450 9.463 1.00 56.97 182 SER A C 1
ATOM 1343 O O . SER A 1 182 ? -49.993 32.186 8.473 1.00 56.97 182 SER A O 1
ATOM 1345 N N . ALA A 1 183 ? -48.875 30.951 9.986 1.00 56.69 183 ALA A N 1
ATOM 1346 C CA . ALA A 1 183 ? -47.626 30.865 9.235 1.00 56.69 183 ALA A CA 1
ATOM 1347 C C . ALA A 1 183 ? -47.769 29.768 8.164 1.00 56.69 183 ALA A C 1
ATOM 1349 O O . ALA A 1 183 ? -48.594 28.882 8.313 1.00 56.69 183 ALA A O 1
ATOM 1350 N N . THR A 1 184 ? -47.024 29.792 7.059 1.00 56.22 184 THR A N 1
ATOM 1351 C CA . THR A 1 184 ? -46.930 28.610 6.180 1.00 56.22 184 THR A CA 1
ATOM 1352 C C . THR A 1 184 ? -46.071 27.571 6.907 1.00 56.22 184 THR A C 1
ATOM 1354 O O . THR A 1 184 ? -44.851 27.761 6.922 1.00 56.22 184 THR A O 1
ATOM 1357 N N . PRO A 1 185 ? -46.633 26.538 7.566 1.00 63.12 185 PRO A N 1
ATOM 1358 C CA . PRO A 1 185 ? -45.811 25.644 8.357 1.00 63.12 185 PRO A CA 1
ATOM 1359 C C . PRO A 1 185 ? -45.115 24.680 7.403 1.00 63.12 185 PRO A C 1
ATOM 1361 O O . PRO A 1 185 ? -45.759 23.991 6.608 1.00 63.12 185 PRO A O 1
ATOM 1364 N N . LYS A 1 186 ? -43.786 24.685 7.452 1.00 67.75 186 LYS A N 1
ATOM 1365 C CA . LYS A 1 186 ? -42.939 23.815 6.647 1.00 67.75 186 LYS A CA 1
ATOM 1366 C C . LYS A 1 186 ? -42.110 22.933 7.559 1.00 67.75 186 LYS A C 1
ATOM 1368 O O . LYS A 1 186 ? -41.661 23.405 8.601 1.00 67.75 186 LYS A O 1
ATOM 1373 N N . ILE A 1 187 ? -41.878 21.691 7.152 1.00 71.00 187 ILE A N 1
ATOM 1374 C CA . ILE A 1 187 ? -40.846 20.838 7.754 1.00 71.00 187 ILE A CA 1
ATOM 1375 C C . ILE A 1 187 ? -39.745 20.605 6.728 1.00 71.00 187 ILE A C 1
ATOM 1377 O O . ILE A 1 187 ? -40.026 20.361 5.560 1.00 71.00 187 ILE A O 1
ATOM 1381 N N . THR A 1 188 ? -38.490 20.695 7.142 1.00 62.09 188 THR A N 1
ATOM 1382 C CA . THR A 1 188 ? -37.338 20.444 6.273 1.00 62.09 188 THR A CA 1
ATOM 1383 C C . THR A 1 188 ? -36.785 19.049 6.512 1.00 62.09 188 THR A C 1
ATOM 1385 O O . THR A 1 188 ? -36.161 18.799 7.541 1.00 62.09 188 THR A O 1
ATOM 1388 N N . LEU A 1 189 ? -36.974 18.137 5.555 1.00 68.75 189 LEU A N 1
ATOM 1389 C CA . LEU A 1 189 ? -36.391 16.790 5.590 1.00 68.75 189 LEU A CA 1
ATOM 1390 C C . LEU A 1 189 ? -35.343 16.662 4.484 1.00 68.75 189 LEU A C 1
ATOM 1392 O O . LEU A 1 189 ? -35.634 16.982 3.329 1.00 68.75 189 LEU A O 1
ATOM 1396 N N . ASN A 1 190 ? -34.129 16.214 4.829 1.00 63.56 190 ASN A N 1
ATOM 1397 C CA . ASN A 1 190 ? -32.981 16.121 3.913 1.00 63.56 190 ASN A CA 1
ATOM 1398 C C . ASN A 1 190 ? -32.753 17.413 3.099 1.00 63.56 190 ASN A C 1
ATOM 1400 O O . ASN A 1 190 ? -32.584 17.381 1.880 1.00 63.56 190 ASN A O 1
ATOM 1404 N N . GLY A 1 191 ? -32.811 18.570 3.769 1.00 62.78 191 GLY A N 1
ATOM 1405 C CA . GLY A 1 191 ? -32.596 19.882 3.145 1.00 62.78 191 GLY A CA 1
ATOM 1406 C C . GLY A 1 191 ? -33.707 20.354 2.197 1.00 62.78 191 GLY A C 1
ATOM 1407 O O . GLY A 1 191 ? -33.530 21.370 1.525 1.00 62.78 191 GLY A O 1
ATOM 1408 N N . LYS A 1 192 ? -34.845 19.647 2.128 1.00 69.31 192 LYS A N 1
ATOM 1409 C CA . LYS A 1 192 ? -36.001 20.025 1.308 1.00 69.31 192 LYS A CA 1
ATOM 1410 C C . LYS A 1 192 ? -37.193 20.407 2.178 1.00 69.31 192 LYS A C 1
ATOM 1412 O O . LYS A 1 192 ? -37.619 19.628 3.028 1.00 69.31 192 LYS A O 1
ATOM 1417 N N . ASP A 1 193 ? -37.742 21.586 1.909 1.00 75.12 193 ASP A N 1
ATOM 1418 C CA . ASP A 1 193 ? -38.993 22.074 2.488 1.00 75.12 193 ASP A CA 1
ATOM 1419 C C . ASP A 1 193 ? -40.179 21.193 2.060 1.00 75.12 193 ASP A C 1
ATOM 1421 O O . ASP A 1 193 ? -40.388 20.941 0.870 1.00 75.12 193 ASP A O 1
ATOM 1425 N N . ILE A 1 194 ? -40.988 20.787 3.031 1.00 78.19 194 ILE A N 1
ATOM 1426 C CA . ILE A 1 194 ? -42.278 20.125 2.857 1.00 78.19 194 ILE A CA 1
ATOM 1427 C C . ILE A 1 194 ? -43.336 21.078 3.392 1.00 78.19 194 ILE A C 1
ATOM 1429 O O . ILE A 1 194 ? -43.397 21.343 4.594 1.00 78.19 194 ILE A O 1
ATOM 1433 N N . ASP A 1 195 ? -44.154 21.608 2.489 1.00 79.00 195 ASP A N 1
ATOM 1434 C CA . ASP A 1 195 ? -45.280 22.458 2.851 1.00 79.00 195 ASP A CA 1
ATOM 1435 C C . ASP A 1 195 ? -46.391 21.584 3.449 1.00 79.00 195 ASP A C 1
ATOM 1437 O O . ASP A 1 195 ? -46.886 20.669 2.792 1.00 79.00 195 ASP A O 1
ATOM 1441 N N . LEU A 1 196 ? -46.816 21.867 4.683 1.00 76.56 196 LEU A N 1
ATOM 1442 C CA . LEU A 1 196 ? -47.824 21.054 5.368 1.00 76.56 1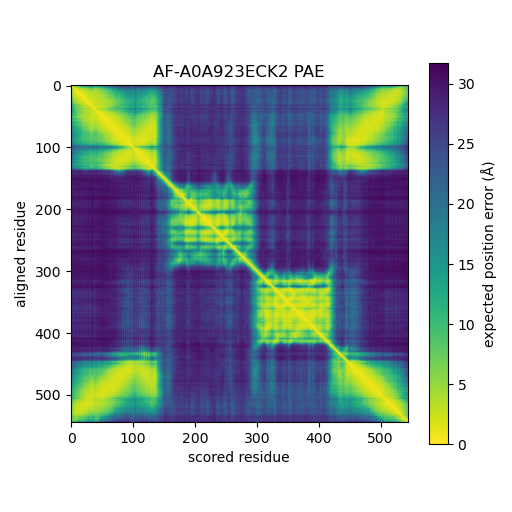96 LEU A CA 1
ATOM 1443 C C . LEU A 1 196 ? -49.262 21.423 4.944 1.00 76.56 196 LEU A C 1
ATOM 1445 O O . LEU A 1 196 ? -50.085 21.884 5.743 1.00 76.56 196 LEU A O 1
ATOM 1449 N N . THR A 1 197 ? -49.561 21.282 3.653 1.00 75.62 197 THR A N 1
ATOM 1450 C CA . THR A 1 197 ? -50.828 21.713 3.042 1.00 75.62 197 THR A CA 1
ATOM 1451 C C . THR A 1 197 ? -52.040 20.899 3.490 1.00 75.62 197 THR A C 1
ATOM 1453 O O . THR A 1 197 ? -53.105 21.478 3.721 1.00 75.62 197 THR A O 1
ATOM 1456 N N . ASN A 1 198 ? -51.887 19.587 3.670 1.00 76.19 198 ASN A N 1
ATOM 1457 C CA . ASN A 1 198 ? -52.956 18.704 4.125 1.00 76.19 198 ASN A CA 1
ATOM 1458 C C . ASN A 1 198 ? -53.219 18.887 5.620 1.00 76.19 198 ASN A C 1
ATOM 1460 O O . ASN A 1 198 ? -54.376 18.863 6.040 1.00 76.19 198 ASN A O 1
ATOM 1464 N N . THR A 1 199 ? -52.186 19.172 6.422 1.00 70.75 199 THR A N 1
ATOM 1465 C CA . THR A 1 199 ? -52.398 19.510 7.844 1.00 70.75 199 THR A CA 1
ATOM 1466 C C . THR A 1 199 ? -53.204 20.798 8.016 1.00 70.75 199 THR A C 1
ATOM 1468 O O . THR A 1 199 ? -54.038 20.893 8.911 1.00 70.75 199 THR A O 1
ATOM 1471 N N . LYS A 1 200 ? -53.028 21.771 7.112 1.00 67.31 200 LYS A N 1
ATOM 1472 C CA . LYS A 1 200 ? -53.802 23.019 7.090 1.00 67.31 200 LYS A CA 1
ATOM 1473 C C . LYS A 1 200 ? -55.279 22.801 6.740 1.00 67.31 200 LYS A C 1
ATOM 1475 O O . LYS A 1 200 ? -56.118 23.601 7.146 1.00 67.31 200 LYS A O 1
ATOM 1480 N N . ALA A 1 201 ? -55.595 21.749 5.983 1.00 67.06 201 ALA A N 1
ATOM 1481 C CA . ALA A 1 201 ? -56.965 21.388 5.621 1.00 67.06 201 ALA A CA 1
ATOM 1482 C C . ALA A 1 201 ? -57.717 20.655 6.747 1.00 67.06 201 ALA A C 1
ATOM 1484 O O . ALA A 1 201 ? -58.936 20.510 6.657 1.00 67.06 201 ALA A O 1
ATOM 1485 N N . LEU A 1 202 ? -57.022 20.235 7.814 1.00 68.44 202 LEU A N 1
ATOM 1486 C CA . LEU A 1 202 ? -57.639 19.744 9.045 1.00 68.44 202 LEU A CA 1
ATOM 1487 C C . LEU A 1 202 ? -58.232 20.926 9.825 1.00 68.44 202 LEU A C 1
ATOM 1489 O O . LEU A 1 202 ? -57.698 21.361 10.846 1.00 68.44 202 LEU A O 1
ATOM 1493 N N . ASP A 1 203 ? -59.346 21.477 9.339 1.00 60.16 203 ASP A N 1
ATOM 1494 C CA . ASP A 1 203 ? -60.169 22.344 10.166 1.00 60.16 203 ASP A CA 1
ATOM 1495 C C . ASP A 1 203 ? -61.036 21.468 11.083 1.00 60.16 203 ASP A C 1
ATOM 1497 O O . ASP A 1 203 ? -61.830 20.636 10.659 1.00 60.16 203 ASP A O 1
ATOM 1501 N N . GLY A 1 204 ? -60.846 21.588 12.396 1.00 60.03 204 GLY A N 1
ATOM 1502 C CA . GLY A 1 204 ? -61.736 20.974 13.384 1.00 60.03 204 GLY A CA 1
ATOM 1503 C C . GLY A 1 204 ? -63.087 21.692 13.400 1.00 60.03 204 GLY A C 1
ATOM 1504 O O . GLY A 1 204 ? -63.465 22.288 14.415 1.00 60.03 204 GLY A O 1
ATOM 1505 N N . SER A 1 205 ? -63.782 21.752 12.260 1.00 56.25 205 SER A N 1
ATOM 1506 C CA . SER A 1 205 ? -65.044 22.468 12.147 1.00 56.25 205 SER A CA 1
ATOM 1507 C C . SER A 1 205 ? -66.053 21.893 13.140 1.00 56.25 205 SER A C 1
ATOM 1509 O O . SER A 1 205 ? -66.327 20.696 13.177 1.00 56.25 205 SER A O 1
ATOM 1511 N N . SER A 1 206 ? -66.621 22.790 13.948 1.00 52.59 206 SER A N 1
ATOM 1512 C CA . SER A 1 206 ? -67.699 22.521 14.908 1.00 52.59 206 SER A CA 1
ATOM 1513 C C . SER A 1 206 ? -67.330 21.704 16.160 1.00 52.59 206 SER A C 1
ATOM 1515 O O . SER A 1 206 ? -68.165 20.968 16.675 1.00 52.59 206 SER A O 1
ATOM 1517 N N . GLY A 1 207 ? -66.123 21.882 16.714 1.00 55.06 207 GLY A N 1
ATOM 1518 C CA . GLY A 1 207 ? -65.809 21.438 18.086 1.00 55.06 207 GLY A CA 1
ATOM 1519 C C . GLY A 1 207 ? -65.417 19.963 18.238 1.00 55.06 207 GLY A C 1
ATOM 1520 O O . GLY A 1 207 ? -65.343 19.465 19.361 1.00 55.06 207 GLY A O 1
ATOM 1521 N N . THR A 1 208 ? -65.142 19.276 17.130 1.00 59.19 208 THR A N 1
ATOM 1522 C CA . THR A 1 208 ? -64.621 17.902 17.118 1.00 59.19 208 THR A CA 1
ATOM 1523 C C . THR A 1 208 ? -63.111 17.915 17.372 1.00 59.19 208 THR A C 1
ATOM 1525 O O . THR A 1 208 ? -62.388 18.671 16.725 1.00 59.19 208 THR A O 1
ATOM 1528 N N . GLN A 1 209 ? -62.633 17.104 18.322 1.00 63.81 209 GLN A N 1
ATOM 1529 C CA . GLN A 1 209 ? -61.201 16.954 18.611 1.00 63.81 209 GLN A CA 1
ATOM 1530 C C . GLN A 1 209 ? -60.524 16.153 17.497 1.00 63.81 209 GLN A C 1
ATOM 1532 O O . GLN A 1 209 ? -61.021 15.091 17.130 1.00 63.81 209 GLN A O 1
ATOM 1537 N N . LEU A 1 210 ? -59.390 16.645 16.998 1.00 65.50 210 LEU A N 1
ATOM 1538 C CA . LEU A 1 210 ? -58.547 15.900 16.065 1.00 65.50 210 LEU A CA 1
ATOM 1539 C C . LEU A 1 210 ? -57.786 14.799 16.811 1.00 65.50 210 LEU A C 1
ATOM 1541 O O . LEU A 1 210 ? -57.204 15.021 17.875 1.00 65.50 210 LEU A O 1
ATOM 1545 N N . THR A 1 211 ? -57.771 13.605 16.238 1.00 69.31 211 THR A N 1
ATOM 1546 C CA . THR A 1 211 ? -56.999 12.472 16.748 1.00 69.31 211 THR A CA 1
ATOM 1547 C C . THR A 1 211 ? -55.555 12.525 16.248 1.00 69.31 211 THR A C 1
ATOM 1549 O O . THR A 1 211 ? -55.254 13.085 15.192 1.00 69.31 211 THR A O 1
ATOM 1552 N N . THR A 1 212 ? -54.633 11.893 16.979 1.00 68.31 212 THR A N 1
ATOM 1553 C CA . THR A 1 212 ? -53.227 11.767 16.556 1.00 68.31 212 THR A CA 1
ATOM 1554 C C . THR A 1 212 ? -53.103 11.074 15.193 1.00 68.31 212 THR A C 1
ATOM 1556 O O . THR A 1 212 ? -52.235 11.429 14.403 1.00 68.31 212 THR A O 1
ATOM 1559 N N . ASP A 1 213 ? -54.004 10.137 14.885 1.00 71.62 213 ASP A N 1
ATOM 1560 C CA . ASP A 1 213 ? -54.029 9.409 13.611 1.00 71.62 213 ASP A CA 1
ATOM 1561 C C . ASP A 1 213 ? -54.395 10.300 12.417 1.00 71.62 213 ASP A C 1
ATOM 1563 O O . ASP A 1 213 ? -53.792 10.175 11.348 1.00 71.62 213 ASP A O 1
ATOM 1567 N N . GLU A 1 214 ? -55.334 11.233 12.591 1.00 72.75 214 GLU A N 1
ATOM 1568 C CA . GLU A 1 214 ? -55.718 12.195 11.547 1.00 72.75 214 GLU A CA 1
ATOM 1569 C C . GLU A 1 214 ? -54.569 13.163 11.233 1.00 72.75 214 GLU A C 1
ATOM 1571 O O . GLU A 1 214 ? -54.283 13.437 10.066 1.00 72.75 214 GLU A O 1
ATOM 1576 N N . ILE A 1 215 ? -53.847 13.611 12.263 1.00 74.31 215 ILE A N 1
ATOM 1577 C CA . ILE A 1 215 ? -52.687 14.504 12.122 1.00 74.31 215 ILE A CA 1
ATOM 1578 C C . ILE A 1 215 ? -51.517 13.773 11.456 1.00 74.31 215 ILE A C 1
ATOM 1580 O O . ILE A 1 215 ? -50.929 14.289 10.506 1.00 74.31 215 ILE A O 1
ATOM 1584 N N . MET A 1 216 ? -51.198 12.557 11.913 1.00 78.06 216 MET A N 1
ATOM 1585 C CA . MET A 1 216 ? -50.134 11.741 11.320 1.00 78.06 216 MET A CA 1
ATOM 1586 C C . MET A 1 216 ? -50.422 11.418 9.853 1.00 78.06 216 MET A C 1
ATOM 1588 O O . MET A 1 216 ? -49.511 11.480 9.034 1.00 78.06 216 MET A O 1
ATOM 1592 N N . SER A 1 217 ? -51.678 11.124 9.508 1.00 81.62 217 SER A N 1
ATOM 1593 C CA . SER A 1 217 ? -52.073 10.832 8.125 1.00 81.62 217 SER A CA 1
ATOM 1594 C C . SER A 1 217 ? -51.926 12.053 7.215 1.00 81.62 217 SER A C 1
ATOM 1596 O O . SER A 1 217 ? -51.455 11.923 6.087 1.00 81.62 217 SER A O 1
ATOM 1598 N N . ALA A 1 218 ? -52.272 13.247 7.704 1.00 79.31 218 ALA A N 1
ATOM 1599 C CA . ALA A 1 218 ? -52.092 14.481 6.945 1.00 79.31 218 ALA A CA 1
ATOM 1600 C C . ALA A 1 218 ? -50.607 14.823 6.732 1.00 79.31 218 ALA A C 1
ATOM 1602 O O . ALA A 1 218 ? -50.213 15.121 5.606 1.00 79.31 218 ALA A O 1
ATOM 1603 N N . ILE A 1 219 ? -49.772 14.708 7.776 1.00 80.69 219 ILE A N 1
ATOM 1604 C CA . ILE A 1 219 ? -48.318 14.929 7.669 1.00 80.69 219 ILE A CA 1
ATOM 1605 C C . ILE A 1 219 ? -47.679 13.890 6.738 1.00 80.69 219 ILE A C 1
ATOM 1607 O O . ILE A 1 219 ? -46.871 14.251 5.887 1.00 80.69 219 ILE A O 1
ATOM 1611 N N . GLN A 1 220 ? -48.061 12.614 6.854 1.00 85.25 220 GLN A N 1
ATOM 1612 C CA . GLN A 1 220 ? -47.576 11.553 5.969 1.00 85.25 220 GLN A CA 1
ATOM 1613 C C . GLN A 1 220 ? -47.929 11.846 4.506 1.00 85.25 220 GLN A C 1
ATOM 1615 O O . GLN A 1 220 ? -47.069 11.726 3.642 1.00 85.25 220 GLN A O 1
ATOM 1620 N N . SER A 1 221 ? -49.153 12.305 4.230 1.00 84.00 221 SER A N 1
ATOM 1621 C CA . SER A 1 221 ? -49.572 12.675 2.874 1.00 84.00 221 SER A CA 1
ATOM 1622 C C . SER A 1 221 ? -48.793 13.871 2.315 1.00 84.00 221 SER A C 1
ATOM 1624 O O . SER A 1 221 ? -48.497 13.894 1.121 1.00 84.00 221 SER A O 1
ATOM 1626 N N . ASP A 1 222 ? -48.466 14.867 3.146 1.00 83.81 222 ASP A N 1
ATOM 1627 C CA . ASP A 1 222 ? -47.623 16.001 2.739 1.00 83.81 222 ASP A CA 1
ATOM 1628 C C . ASP A 1 222 ? -46.176 15.551 2.453 1.00 83.81 222 ASP A C 1
ATOM 1630 O O . ASP A 1 222 ? -45.564 16.000 1.483 1.00 83.81 222 ASP A O 1
ATOM 1634 N N . ILE A 1 223 ? -45.638 14.614 3.242 1.00 82.81 223 ILE A N 1
ATOM 1635 C CA . ILE A 1 223 ? -44.304 14.037 3.029 1.00 82.81 223 ILE A CA 1
ATOM 1636 C C . ILE A 1 223 ? -44.257 13.184 1.757 1.00 82.81 223 ILE A C 1
ATOM 1638 O O . ILE A 1 223 ? -43.350 13.362 0.942 1.00 82.81 223 ILE A O 1
ATOM 1642 N N . ASP A 1 224 ? -45.241 12.308 1.551 1.00 83.19 224 ASP A N 1
ATOM 1643 C CA . ASP A 1 224 ? -45.333 11.432 0.376 1.00 83.19 224 ASP A CA 1
ATOM 1644 C C . ASP A 1 224 ? -45.494 12.235 -0.922 1.00 83.19 224 ASP A C 1
ATOM 1646 O O . ASP A 1 224 ? -44.976 11.836 -1.964 1.00 83.19 224 ASP A O 1
ATOM 1650 N N . ALA A 1 225 ? -46.137 13.409 -0.871 1.00 82.19 225 ALA A N 1
ATOM 1651 C CA . ALA A 1 225 ? -46.223 14.318 -2.016 1.00 82.19 225 ALA A CA 1
ATOM 1652 C C . ALA A 1 225 ? -44.849 14.859 -2.461 1.00 82.19 225 ALA A C 1
ATOM 1654 O O . ALA A 1 225 ? -44.674 15.241 -3.620 1.00 82.19 225 ALA A O 1
ATOM 1655 N N . VAL A 1 226 ? -43.869 14.900 -1.553 1.00 76.38 226 VAL A N 1
ATOM 1656 C CA . VAL A 1 226 ? -42.502 15.370 -1.819 1.00 76.38 226 VAL A CA 1
ATOM 1657 C C . VAL A 1 226 ? -41.522 14.209 -2.044 1.00 76.38 226 VAL A C 1
ATOM 1659 O O . VAL A 1 226 ? -40.554 14.378 -2.797 1.00 76.38 226 VAL A O 1
ATOM 1662 N N . TYR A 1 227 ? -41.774 13.058 -1.411 1.00 75.25 227 TYR A N 1
ATOM 1663 C CA . TYR A 1 227 ? -40.934 11.856 -1.366 1.00 75.25 227 TYR A CA 1
ATOM 1664 C C . TYR A 1 227 ? -41.716 10.596 -1.793 1.00 75.25 227 TYR A C 1
ATOM 1666 O O . TYR A 1 227 ? -41.812 9.621 -1.053 1.00 75.25 227 TYR A O 1
ATOM 1674 N N . ASP A 1 228 ? -42.236 10.595 -3.022 1.00 68.50 228 ASP A N 1
ATOM 1675 C CA . ASP A 1 228 ? -43.097 9.543 -3.600 1.00 68.50 228 ASP A CA 1
ATOM 1676 C C . ASP A 1 228 ? -42.412 8.182 -3.882 1.00 68.50 228 ASP A C 1
ATOM 1678 O O . ASP A 1 228 ? -42.986 7.301 -4.527 1.00 68.50 228 ASP A O 1
ATOM 1682 N N . GLY A 1 229 ? -41.164 8.000 -3.440 1.00 60.97 229 GLY A N 1
ATOM 1683 C CA . GLY A 1 229 ? -40.360 6.797 -3.675 1.00 60.97 229 GLY A CA 1
ATOM 1684 C C . GLY A 1 229 ? -39.790 6.657 -5.094 1.00 60.97 229 GLY A C 1
ATOM 1685 O O . GLY A 1 229 ? -39.018 5.730 -5.341 1.00 60.97 229 GLY A O 1
ATOM 1686 N N . THR A 1 230 ? -40.107 7.566 -6.021 1.00 56.97 230 THR A N 1
ATOM 1687 C CA . THR A 1 230 ? -39.536 7.598 -7.381 1.00 56.97 230 THR A CA 1
ATOM 1688 C C . THR A 1 230 ? -38.581 8.774 -7.599 1.00 56.97 230 THR A C 1
ATOM 1690 O O . THR A 1 230 ? -37.621 8.652 -8.365 1.00 56.97 230 THR A O 1
ATOM 1693 N N . ALA A 1 231 ? -38.778 9.881 -6.880 1.00 54.00 231 ALA A N 1
ATOM 1694 C CA . ALA A 1 231 ? -37.841 11.000 -6.798 1.00 54.00 231 ALA A CA 1
ATOM 1695 C C . ALA A 1 231 ? -36.858 10.859 -5.611 1.00 54.00 231 ALA A C 1
ATOM 1697 O O . ALA A 1 231 ? -37.044 10.035 -4.719 1.00 54.00 231 ALA A O 1
ATOM 1698 N N . ASN A 1 232 ? -35.788 11.669 -5.591 1.00 57.09 232 ASN A N 1
ATOM 1699 C CA . ASN A 1 232 ? -34.841 11.783 -4.466 1.00 57.09 232 ASN A CA 1
ATOM 1700 C C . ASN A 1 232 ? -34.202 10.455 -4.001 1.00 57.09 232 ASN A C 1
ATOM 1702 O O . ASN A 1 232 ? -34.076 10.193 -2.808 1.00 57.09 232 ASN A O 1
ATOM 1706 N N . GLY A 1 233 ? -33.793 9.601 -4.943 1.00 54.19 233 GLY A N 1
ATOM 1707 C CA . GLY A 1 233 ? -33.040 8.380 -4.628 1.00 54.19 233 GLY A CA 1
ATOM 1708 C C . GLY A 1 233 ? -33.874 7.225 -4.061 1.00 54.19 233 GLY A C 1
ATOM 1709 O O . GLY A 1 233 ? -33.294 6.245 -3.603 1.00 54.19 233 GLY A O 1
ATOM 1710 N N . GLY A 1 234 ? -35.210 7.310 -4.105 1.00 60.62 234 GLY A N 1
ATOM 1711 C CA . GLY A 1 234 ? -36.105 6.268 -3.583 1.00 60.62 234 GLY A CA 1
ATOM 1712 C C . GLY A 1 234 ? -36.237 6.268 -2.059 1.00 60.62 234 GLY A C 1
ATOM 1713 O O . GLY A 1 234 ? -36.735 5.300 -1.482 1.00 60.62 234 GLY A O 1
ATOM 1714 N N . VAL A 1 235 ? -35.785 7.342 -1.406 1.00 63.00 235 VAL A N 1
ATOM 1715 C CA . VAL A 1 235 ? -35.963 7.556 0.029 1.00 63.00 235 VAL A CA 1
ATOM 1716 C C . VAL A 1 235 ? -37.413 7.943 0.290 1.00 63.00 235 VAL A C 1
ATOM 1718 O O . VAL A 1 235 ? -37.913 8.931 -0.243 1.00 63.00 235 VAL A O 1
ATOM 1721 N N . THR A 1 236 ? -38.074 7.154 1.125 1.00 71.25 236 THR A N 1
ATOM 1722 C CA . THR A 1 236 ? -39.411 7.418 1.656 1.00 71.25 236 THR A CA 1
ATOM 1723 C C . THR A 1 236 ? -39.295 7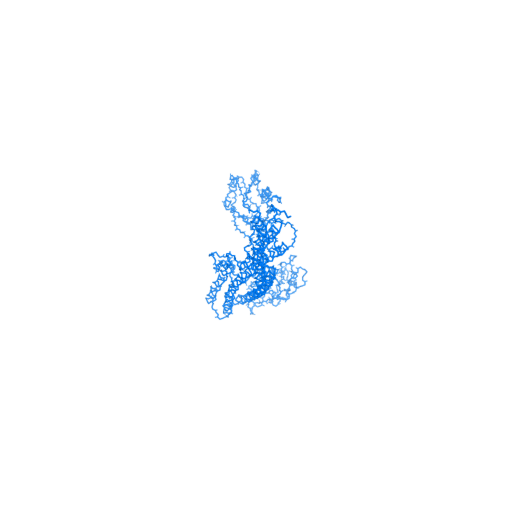.627 3.159 1.00 71.25 236 THR A C 1
ATOM 1725 O O . THR A 1 236 ? -38.393 7.089 3.804 1.00 71.25 236 THR A O 1
ATOM 1728 N N . PHE A 1 237 ? -40.194 8.419 3.724 1.00 76.88 237 PHE A N 1
ATOM 1729 C CA . PHE A 1 237 ? -40.252 8.674 5.157 1.00 76.88 237 PHE A CA 1
ATOM 1730 C C . PHE A 1 237 ? -41.599 8.198 5.673 1.00 76.88 237 PHE A C 1
ATOM 1732 O O . PHE A 1 237 ? -42.618 8.473 5.050 1.00 76.88 237 PHE A O 1
ATOM 1739 N N . LYS A 1 238 ? -41.616 7.488 6.797 1.00 80.62 238 LYS A N 1
ATOM 1740 C CA . LYS A 1 238 ? -42.830 6.949 7.399 1.00 80.62 238 LYS A CA 1
ATOM 1741 C C . LYS A 1 238 ? -43.010 7.486 8.807 1.00 80.62 238 LYS A C 1
ATOM 1743 O O . LYS A 1 238 ? -42.118 7.358 9.639 1.00 80.62 238 LYS A O 1
ATOM 1748 N N . LEU A 1 239 ? -44.194 8.003 9.096 1.00 81.25 239 LEU A N 1
ATOM 1749 C CA . LEU A 1 239 ? -44.612 8.338 10.443 1.00 81.25 239 LEU A CA 1
ATOM 1750 C C . LEU A 1 239 ? -45.059 7.076 11.185 1.00 81.25 239 LEU A C 1
ATOM 1752 O O . LEU A 1 239 ? -45.899 6.311 10.703 1.00 81.25 239 LEU A O 1
ATOM 1756 N N . ALA A 1 240 ? -44.519 6.869 12.378 1.00 75.88 240 ALA A N 1
ATOM 1757 C CA . ALA A 1 240 ? -44.962 5.844 13.315 1.00 75.88 240 ALA A CA 1
ATOM 1758 C C . ALA A 1 240 ? -45.317 6.490 14.655 1.00 75.88 240 ALA A C 1
ATOM 1760 O O . ALA A 1 240 ? -44.835 7.568 14.976 1.00 75.88 240 ALA A O 1
ATOM 1761 N N . LYS A 1 241 ? -46.201 5.871 15.439 1.00 74.56 241 LYS A N 1
ATOM 1762 C CA . LYS A 1 241 ? -46.445 6.331 16.811 1.00 74.56 241 LYS A CA 1
ATOM 1763 C C . LYS A 1 241 ? -45.227 5.986 17.660 1.00 74.56 241 LYS A C 1
ATOM 1765 O O . LYS A 1 241 ? -44.603 4.951 17.436 1.00 74.56 241 LYS A O 1
ATOM 1770 N N . THR A 1 242 ? -44.910 6.827 18.636 1.00 63.00 242 THR A N 1
ATOM 1771 C CA . THR A 1 242 ? -43.970 6.441 19.692 1.00 63.00 242 THR A CA 1
ATOM 1772 C C . THR A 1 242 ? -44.555 5.288 20.512 1.00 63.00 242 THR A C 1
ATOM 1774 O O . THR A 1 242 ? -45.776 5.148 20.608 1.00 63.00 242 THR A O 1
ATOM 1777 N N . ASP A 1 243 ? -43.700 4.468 21.125 1.00 59.31 243 ASP A N 1
ATOM 1778 C CA . ASP A 1 243 ? -44.131 3.297 21.908 1.00 59.31 243 ASP A CA 1
ATOM 1779 C C . ASP A 1 243 ? -45.005 3.675 23.120 1.00 59.31 243 ASP A C 1
ATOM 1781 O O . ASP A 1 243 ? -45.847 2.894 23.559 1.00 59.31 243 ASP A O 1
ATOM 1785 N N . ASP A 1 244 ? -44.849 4.897 23.639 1.00 57.12 244 ASP A N 1
ATOM 1786 C CA . ASP A 1 244 ? -45.688 5.464 24.702 1.00 57.12 244 ASP A CA 1
ATOM 1787 C C . ASP A 1 244 ? -47.028 6.030 24.188 1.00 57.12 244 ASP A C 1
ATOM 1789 O O . ASP A 1 244 ? -47.869 6.470 24.974 1.00 57.12 244 ASP A O 1
ATOM 1793 N N . GLY A 1 245 ? -47.232 6.040 22.867 1.00 58.94 245 GLY A N 1
ATOM 1794 C CA . GLY A 1 245 ? -48.383 6.609 22.176 1.00 58.94 245 GLY A CA 1
ATOM 1795 C C . GLY A 1 245 ? -48.501 8.129 22.286 1.00 58.94 245 GLY A C 1
ATOM 1796 O O . GLY A 1 245 ? -49.484 8.674 21.793 1.00 58.94 245 GLY A O 1
ATOM 1797 N N . LYS A 1 246 ? -47.572 8.822 22.960 1.00 57.09 246 LYS A N 1
ATOM 1798 C CA . LYS A 1 246 ? -47.635 10.265 23.288 1.00 57.09 246 LYS A CA 1
ATOM 1799 C C . LYS A 1 246 ? -47.076 11.161 22.187 1.00 57.09 246 LYS A C 1
ATOM 1801 O O . LYS A 1 246 ? -47.082 12.382 22.318 1.00 57.09 246 LYS A O 1
ATOM 1806 N N . GLY A 1 247 ? -46.599 10.578 21.099 1.00 64.19 247 GLY A N 1
ATOM 1807 C CA . GLY A 1 247 ? -45.949 11.283 20.014 1.00 64.19 247 GLY A CA 1
ATOM 1808 C C . GLY A 1 247 ? -45.913 10.469 18.733 1.00 64.19 247 GLY A C 1
ATOM 1809 O O . GLY A 1 247 ? -46.561 9.427 18.597 1.00 64.19 247 GLY A O 1
ATOM 1810 N N . PHE A 1 248 ? -45.122 10.957 17.790 1.00 69.00 248 PHE A N 1
ATOM 1811 C CA . PHE A 1 248 ? -44.827 10.245 16.559 1.00 69.00 248 PHE A CA 1
ATOM 1812 C C . PHE A 1 248 ? -43.346 10.373 16.204 1.00 69.00 248 PHE A C 1
ATOM 1814 O O . PHE A 1 248 ? -42.672 11.339 16.567 1.00 69.00 248 PHE A O 1
ATOM 1821 N N . THR A 1 249 ? -42.842 9.363 15.511 1.00 64.75 249 THR A N 1
ATOM 1822 C CA . THR A 1 249 ? -41.503 9.289 14.948 1.00 64.75 249 THR A CA 1
ATOM 1823 C C . THR A 1 249 ? -41.583 9.399 13.433 1.00 64.75 249 THR A C 1
ATOM 1825 O O . THR A 1 249 ? -42.519 8.882 12.830 1.00 64.75 249 THR A O 1
ATOM 1828 N N . ILE A 1 250 ? -40.615 10.064 12.807 1.00 73.56 250 ILE A N 1
ATOM 1829 C CA . ILE A 1 250 ? -40.449 10.069 11.346 1.00 73.56 250 ILE A CA 1
ATOM 1830 C C . ILE A 1 250 ? -39.263 9.161 11.016 1.00 73.56 250 ILE A C 1
ATOM 1832 O O . ILE A 1 250 ? -38.129 9.515 11.325 1.00 73.56 250 ILE A O 1
ATOM 1836 N N . GLU A 1 251 ? -39.515 7.993 10.423 1.00 68.50 251 GLU A N 1
ATOM 1837 C CA . GLU A 1 251 ? -38.507 6.986 10.061 1.00 68.50 251 GLU A CA 1
ATOM 1838 C C . GLU A 1 251 ? -38.158 7.060 8.563 1.00 68.50 251 GLU A C 1
ATOM 1840 O O . GLU A 1 251 ? -39.051 7.014 7.721 1.00 68.50 251 GLU A O 1
ATOM 1845 N N . SER A 1 252 ? -36.872 7.118 8.206 1.00 69.12 252 SER A N 1
ATOM 1846 C CA . SER A 1 252 ? -36.416 6.987 6.806 1.00 69.12 252 SER A CA 1
ATOM 1847 C C . SER A 1 252 ? -36.394 5.523 6.337 1.00 69.12 252 SER A C 1
ATOM 1849 O O . SER A 1 252 ? -36.105 4.615 7.118 1.00 69.12 252 SER A O 1
ATOM 1851 N N . SER A 1 253 ? -36.645 5.283 5.046 1.00 65.62 253 SER A N 1
ATOM 1852 C CA . SER A 1 253 ? -36.577 3.958 4.411 1.00 65.62 253 SER A CA 1
ATOM 1853 C C . SER A 1 253 ? -35.172 3.516 3.992 1.00 65.62 253 SER A C 1
ATOM 1855 O O . SER A 1 253 ? -35.016 2.432 3.424 1.00 65.62 253 SER A O 1
ATOM 1857 N N . GLU A 1 254 ? -34.145 4.336 4.216 1.00 59.00 254 GLU A N 1
ATOM 1858 C CA . GLU A 1 254 ? -32.765 3.965 3.896 1.00 59.00 254 GLU A CA 1
ATOM 1859 C C . GLU A 1 254 ? -32.231 2.844 4.800 1.00 59.00 254 GLU A C 1
ATOM 1861 O O . GLU A 1 254 ? -32.545 2.741 5.986 1.00 59.00 254 GLU A O 1
ATOM 1866 N N . LYS A 1 255 ? -31.389 1.971 4.230 1.00 46.03 255 LYS A N 1
ATOM 1867 C CA . LYS A 1 255 ? -30.764 0.863 4.965 1.00 46.03 255 LYS A CA 1
ATOM 1868 C C . LYS A 1 255 ? -29.612 1.370 5.839 1.00 46.03 255 LYS A C 1
ATOM 1870 O O . LYS A 1 255 ? -28.494 1.549 5.367 1.00 46.03 255 LYS A O 1
ATOM 1875 N N . GLY A 1 256 ? -29.897 1.509 7.128 1.00 51.50 256 GLY A N 1
ATOM 1876 C CA . GLY A 1 256 ? -28.987 1.818 8.233 1.00 51.50 256 GLY A CA 1
ATOM 1877 C C . GLY A 1 256 ? -29.767 1.758 9.553 1.00 51.50 256 GLY A C 1
ATOM 1878 O O . GLY A 1 256 ? -30.973 1.513 9.529 1.00 51.50 256 GLY A O 1
ATOM 1879 N N . SER A 1 257 ? -29.118 1.933 10.710 1.00 39.53 257 SER A N 1
ATOM 1880 C CA . SER A 1 257 ? -29.833 2.064 11.993 1.00 39.53 257 SER A CA 1
ATOM 1881 C C . SER A 1 257 ? -30.904 3.145 11.851 1.00 39.53 257 SER A C 1
ATOM 1883 O O . SER A 1 257 ? -30.559 4.271 11.502 1.00 39.53 257 SER A O 1
ATOM 1885 N N . LYS A 1 258 ? -32.179 2.778 12.053 1.00 45.00 258 LYS A N 1
ATOM 1886 C CA . LYS A 1 258 ? -33.354 3.642 11.864 1.00 45.00 258 LYS A CA 1
ATOM 1887 C C . LYS A 1 258 ? -33.073 5.061 12.367 1.00 45.00 258 LYS A C 1
ATOM 1889 O O . LYS A 1 258 ? -33.027 5.287 13.574 1.00 45.00 258 LYS A O 1
ATOM 1894 N N . SER A 1 259 ? -32.872 6.005 11.452 1.00 48.75 259 SER A N 1
ATOM 1895 C CA . SER A 1 259 ? -32.784 7.416 11.812 1.00 48.75 259 SER A CA 1
ATOM 1896 C C . SER A 1 259 ? -34.213 7.912 11.996 1.00 48.75 259 SER A C 1
ATOM 1898 O O . SER A 1 259 ? -34.966 8.002 11.025 1.00 48.75 259 SER A O 1
ATOM 1900 N N . ALA A 1 260 ? -34.599 8.124 13.252 1.00 49.72 260 ALA A N 1
ATOM 1901 C CA . ALA A 1 260 ? -35.932 8.549 13.646 1.00 49.72 260 ALA A CA 1
ATOM 1902 C C . ALA A 1 260 ? -35.848 9.882 14.392 1.00 49.72 260 ALA A C 1
ATOM 1904 O O . ALA A 1 260 ? -35.097 9.988 15.358 1.00 49.72 260 ALA A O 1
ATOM 1905 N N . VAL A 1 261 ? -36.623 10.879 13.963 1.00 55.00 261 VAL A N 1
ATOM 1906 C CA . VAL A 1 261 ? -36.866 12.096 14.757 1.00 55.00 261 VAL A CA 1
ATOM 1907 C C . VAL A 1 261 ? -38.132 11.879 15.569 1.00 55.00 261 VAL A C 1
ATOM 1909 O O . VAL A 1 261 ? -39.166 11.549 14.989 1.00 55.00 261 VAL A O 1
ATOM 1912 N N . THR A 1 262 ? -38.054 12.051 16.889 1.00 48.22 262 THR A N 1
ATOM 1913 C CA . THR A 1 262 ? -39.177 11.833 17.812 1.00 48.22 262 THR A CA 1
ATOM 1914 C C . THR A 1 262 ? -39.770 13.162 18.265 1.00 48.22 262 THR A C 1
ATOM 1916 O O . THR A 1 262 ? -39.074 13.993 18.846 1.00 48.22 262 THR A O 1
ATOM 1919 N N . ILE A 1 263 ? -41.073 13.346 18.052 1.00 55.91 263 ILE A N 1
ATOM 1920 C CA . ILE A 1 263 ? -41.827 14.510 18.531 1.00 55.91 263 ILE A CA 1
ATOM 1921 C C . ILE A 1 263 ? -42.841 14.020 19.569 1.00 55.91 263 ILE A C 1
ATOM 1923 O O . ILE A 1 263 ? -43.735 13.244 19.232 1.00 55.91 263 ILE A O 1
ATOM 1927 N N . THR A 1 264 ? -42.719 14.472 20.823 1.00 48.41 264 THR A N 1
ATOM 1928 C CA . THR A 1 264 ? -43.556 14.021 21.953 1.00 48.41 264 THR A CA 1
ATOM 1929 C C . THR A 1 264 ? -44.466 15.146 22.452 1.00 48.41 264 THR A C 1
ATOM 1931 O O . THR A 1 264 ? -44.008 16.232 22.802 1.00 48.41 264 THR A O 1
ATOM 1934 N N . ALA A 1 265 ? -45.772 14.894 22.543 1.00 49.78 265 ALA A N 1
ATOM 1935 C CA . ALA A 1 265 ? -46.726 15.835 23.127 1.00 49.78 265 ALA A CA 1
ATOM 1936 C C . ALA A 1 265 ? -46.779 15.710 24.666 1.00 49.78 265 ALA A C 1
ATOM 1938 O O . ALA A 1 265 ? -46.638 14.628 25.230 1.00 49.78 265 ALA A O 1
ATOM 1939 N N . ASN A 1 266 ? -47.009 16.827 25.367 1.00 44.91 266 ASN A N 1
ATOM 1940 C CA . ASN A 1 266 ? -46.926 16.915 26.835 1.00 44.91 266 ASN A CA 1
ATOM 1941 C C . ASN A 1 266 ? -48.220 16.519 27.596 1.00 44.91 266 ASN A C 1
ATOM 1943 O O . ASN A 1 266 ? -48.442 16.976 28.714 1.00 44.91 266 ASN A O 1
ATOM 1947 N N . ALA A 1 267 ? -49.113 15.706 27.030 1.00 45.69 267 ALA A N 1
ATOM 1948 C CA . ALA A 1 267 ? -50.291 15.220 27.759 1.00 45.69 267 ALA A CA 1
ATOM 1949 C C . ALA A 1 267 ? -50.755 13.859 27.233 1.00 45.69 267 ALA A C 1
ATOM 1951 O O . ALA A 1 267 ? -50.558 13.555 26.059 1.00 45.69 267 ALA A O 1
ATOM 1952 N N . ASP A 1 268 ? -51.362 13.055 28.114 1.00 47.31 268 ASP A N 1
ATOM 1953 C CA . ASP A 1 268 ? -51.835 11.702 27.815 1.00 47.31 268 ASP A CA 1
ATOM 1954 C C . ASP A 1 268 ? -52.638 11.648 26.509 1.00 47.31 268 ASP A C 1
ATOM 1956 O O . ASP A 1 268 ? -53.601 12.387 26.295 1.00 47.31 268 ASP A O 1
ATOM 1960 N N . SER A 1 269 ? -52.211 10.736 25.644 1.00 45.16 269 SER A N 1
ATOM 1961 C CA . SER A 1 269 ? -52.468 10.614 24.208 1.00 45.16 269 SER A CA 1
ATOM 1962 C C . SER A 1 269 ? -53.919 10.401 23.773 1.00 45.16 269 SER A C 1
ATOM 1964 O O . SER A 1 269 ? -54.167 10.080 22.613 1.00 45.16 269 SER A O 1
ATOM 1966 N N . ALA A 1 270 ? -54.889 10.524 24.677 1.00 48.84 270 ALA A N 1
ATOM 1967 C CA . ALA A 1 270 ? -56.278 10.204 24.373 1.00 48.84 270 ALA A CA 1
ATOM 1968 C C . ALA A 1 270 ? -56.969 11.266 23.495 1.00 48.84 270 ALA A C 1
ATOM 1970 O O . ALA A 1 270 ? -57.964 10.951 22.853 1.00 48.84 270 ALA A O 1
ATOM 1971 N N . ALA A 1 271 ? -56.434 12.489 23.414 1.00 52.22 271 ALA A N 1
ATOM 1972 C CA . ALA A 1 271 ? -56.717 13.452 22.348 1.00 52.22 271 ALA A CA 1
ATOM 1973 C C . ALA A 1 271 ? -55.694 14.592 22.423 1.00 52.22 271 ALA A C 1
ATOM 1975 O O . ALA A 1 271 ? -55.596 15.259 23.457 1.00 52.22 271 ALA A O 1
ATOM 1976 N N . LEU A 1 272 ? -54.975 14.879 21.332 1.00 51.19 272 LEU A N 1
ATOM 1977 C CA . LEU A 1 272 ? -54.425 16.221 21.154 1.00 51.19 272 LEU A CA 1
ATOM 1978 C C . LEU A 1 272 ? -55.652 17.142 21.078 1.00 51.19 272 LEU A C 1
ATOM 1980 O O . LEU A 1 272 ? -56.370 17.123 20.086 1.00 51.19 272 LEU A O 1
ATOM 1984 N N . LYS A 1 273 ? -55.963 17.875 22.156 1.00 53.25 273 LYS A N 1
ATOM 1985 C CA . LYS A 1 273 ? -57.170 18.718 22.299 1.00 53.25 273 LYS A CA 1
ATOM 1986 C C . LYS A 1 273 ? -57.131 19.965 21.402 1.00 53.25 273 LYS A C 1
ATOM 1988 O O . LYS A 1 273 ? -57.368 21.072 21.866 1.00 53.25 273 LYS A O 1
ATOM 1993 N N . LEU A 1 274 ? -56.791 19.787 20.132 1.00 57.66 274 LEU A N 1
ATOM 1994 C CA . LEU A 1 274 ? -56.711 20.832 19.129 1.00 57.66 274 LEU A CA 1
ATOM 1995 C C . LEU A 1 274 ? -58.129 21.244 18.762 1.00 57.66 274 LEU A C 1
ATOM 1997 O O . LEU A 1 274 ? -58.921 20.430 18.281 1.00 57.66 274 LEU A O 1
ATOM 2001 N N . THR A 1 275 ? -58.459 22.505 19.016 1.00 53.56 275 THR A N 1
ATOM 2002 C CA . THR A 1 275 ? -59.761 23.083 18.674 1.00 53.56 275 THR A CA 1
ATOM 2003 C C . THR A 1 275 ? -59.571 24.455 18.037 1.00 53.56 275 THR A C 1
ATOM 2005 O O . THR A 1 275 ? -58.572 25.132 18.253 1.00 53.56 275 THR A O 1
ATOM 2008 N N . LYS A 1 276 ? -60.562 24.929 17.272 1.00 50.50 276 LYS A N 1
ATOM 2009 C CA . LYS A 1 276 ? -60.523 26.269 16.654 1.00 50.50 276 LYS A CA 1
ATOM 2010 C C . LYS A 1 276 ? -60.460 27.421 17.677 1.00 50.50 276 LYS A C 1
ATOM 2012 O O . LYS A 1 276 ? -60.130 28.541 17.302 1.00 50.50 276 LYS A O 1
ATOM 2017 N N . ASP A 1 277 ? -60.791 27.156 18.942 1.00 53.44 277 ASP A N 1
ATOM 2018 C CA . ASP A 1 277 ? -60.947 28.162 20.000 1.00 53.44 277 ASP A CA 1
ATOM 2019 C C . ASP A 1 277 ? -59.621 28.549 20.693 1.00 53.44 277 ASP A C 1
ATOM 2021 O O . ASP A 1 277 ? -59.602 29.465 21.507 1.00 53.44 277 ASP A O 1
ATOM 2025 N N . GLY A 1 278 ? -58.489 27.887 20.398 1.00 53.16 278 GLY A N 1
ATOM 2026 C CA . GLY A 1 278 ? -57.119 28.287 20.799 1.00 53.16 278 GLY A CA 1
ATOM 2027 C C . GLY A 1 278 ? -56.821 28.404 22.312 1.00 53.16 278 GLY A C 1
ATOM 2028 O O . GLY A 1 278 ? -55.667 28.589 22.722 1.00 53.16 278 GLY A O 1
ATOM 2029 N N . SER A 1 279 ? -57.846 28.299 23.161 1.00 52.06 279 SER A N 1
ATOM 2030 C CA . SER A 1 279 ? -57.786 28.418 24.619 1.00 52.06 279 SER A CA 1
ATOM 2031 C C . SER A 1 279 ? -57.524 27.077 25.312 1.00 52.06 279 SER A C 1
ATOM 2033 O O . SER A 1 279 ? -57.233 27.074 26.507 1.00 52.06 279 SER A O 1
ATOM 2035 N N . THR A 1 280 ? -57.634 25.950 24.598 1.00 52.72 280 THR A N 1
ATOM 2036 C CA . THR A 1 280 ? -57.438 24.590 25.144 1.00 52.72 280 THR A CA 1
ATOM 2037 C C . THR A 1 280 ? -56.290 23.811 24.488 1.00 52.72 280 THR A C 1
ATOM 2039 O O . THR A 1 280 ? -55.977 22.703 24.927 1.00 52.72 280 THR A O 1
ATOM 2042 N N . ASP A 1 281 ? -55.627 24.410 23.494 1.00 58.12 281 ASP A N 1
ATOM 2043 C CA . ASP A 1 281 ? -54.531 23.791 22.750 1.00 58.12 281 ASP A CA 1
ATOM 2044 C C . ASP A 1 281 ? -53.268 23.667 23.621 1.00 58.12 281 ASP A C 1
ATOM 2046 O O . ASP A 1 281 ? -52.883 24.599 24.330 1.00 58.12 281 ASP A O 1
ATOM 2050 N N . SER A 1 282 ? -52.609 22.508 23.558 1.00 52.81 282 SER A N 1
ATOM 2051 C CA . SER A 1 282 ? -51.356 22.233 24.276 1.00 52.81 282 SER A CA 1
ATOM 2052 C C . SER A 1 282 ? -50.128 22.586 23.427 1.00 52.81 282 SER A C 1
ATOM 2054 O O . SER A 1 282 ? -50.159 22.458 22.206 1.00 52.81 282 SER A O 1
ATOM 2056 N N . GLU A 1 283 ? -49.037 23.006 24.071 1.00 51.53 283 GLU A N 1
ATOM 2057 C CA . GLU A 1 283 ? -47.755 23.297 23.411 1.00 51.53 283 GLU A CA 1
ATOM 2058 C C . GLU A 1 283 ? -47.032 22.006 22.982 1.00 51.53 283 GLU A C 1
ATOM 2060 O O . GLU A 1 283 ? -46.939 21.047 23.755 1.00 51.53 283 GLU A O 1
ATOM 2065 N N . ALA A 1 284 ? -46.472 21.995 21.768 1.00 50.12 284 ALA A N 1
ATOM 2066 C CA . ALA A 1 284 ? -45.585 20.930 21.303 1.00 50.12 284 ALA A CA 1
ATOM 2067 C C . ALA A 1 284 ? -44.155 21.134 21.839 1.00 50.12 284 ALA A C 1
ATOM 2069 O O . ALA A 1 284 ? -43.608 22.239 21.758 1.00 50.12 284 ALA A O 1
ATOM 2070 N N . LYS A 1 285 ? -43.533 20.062 22.349 1.00 48.78 285 LYS A N 1
ATOM 2071 C CA . LYS A 1 285 ? -42.105 20.018 22.706 1.00 48.78 285 LYS A CA 1
ATOM 2072 C C . LYS A 1 285 ? -41.410 18.953 21.853 1.00 48.78 285 LYS A C 1
ATOM 2074 O O . LYS A 1 285 ? -41.948 17.869 21.673 1.00 48.78 285 LYS A O 1
ATOM 2079 N N . GLY A 1 286 ? -40.226 19.253 21.331 1.00 42.78 286 GLY A N 1
ATOM 2080 C CA . GLY A 1 286 ? -39.403 18.290 20.596 1.00 42.78 286 GLY A CA 1
ATOM 2081 C C . GLY A 1 286 ? -37.947 18.343 21.045 1.00 42.78 286 GLY A C 1
ATOM 2082 O O . GLY A 1 286 ? -37.526 19.314 21.679 1.00 42.78 286 GLY A O 1
ATOM 2083 N N . ALA A 1 287 ? -37.208 17.280 20.742 1.00 44.06 287 ALA A N 1
ATOM 2084 C CA . ALA A 1 287 ? -35.760 17.202 20.885 1.00 44.06 287 ALA A CA 1
ATOM 2085 C C . ALA A 1 287 ? -35.182 16.510 19.642 1.00 44.06 287 ALA A C 1
ATOM 2087 O O . ALA A 1 287 ? -35.661 15.445 19.249 1.00 44.06 287 ALA A O 1
ATOM 2088 N N . ASP A 1 288 ? -34.151 17.105 19.042 1.00 45.16 288 ASP A N 1
ATOM 2089 C CA . ASP A 1 288 ? -33.441 16.517 17.906 1.00 45.16 288 ASP A CA 1
ATOM 2090 C C . ASP A 1 288 ? -32.445 15.467 18.425 1.00 45.16 288 ASP A C 1
ATOM 2092 O O . ASP A 1 288 ? -31.344 15.800 18.859 1.00 45.16 288 ASP A O 1
ATOM 2096 N N . GLU A 1 289 ? -32.808 14.183 18.387 1.00 41.31 289 GLU A N 1
ATOM 2097 C CA . GLU A 1 289 ? -31.838 13.090 18.545 1.00 41.31 289 GLU A CA 1
ATOM 2098 C C . GLU A 1 289 ? -31.582 12.409 17.195 1.00 41.31 289 GLU A C 1
ATOM 2100 O O . GLU A 1 289 ? -32.369 11.589 16.726 1.00 41.31 289 GLU A O 1
ATOM 2105 N N . VAL A 1 290 ? -30.441 12.714 16.569 1.00 40.47 290 VAL A N 1
ATOM 2106 C CA . VAL A 1 290 ? -29.970 12.009 15.367 1.00 40.47 290 VAL A CA 1
ATOM 2107 C C . VAL A 1 290 ? -29.314 10.692 15.788 1.00 40.47 290 VAL A C 1
ATOM 2109 O O . VAL A 1 290 ? -28.190 10.681 16.288 1.00 40.47 290 VAL A O 1
ATOM 2112 N N . LYS A 1 291 ? -29.989 9.555 15.573 1.00 39.16 291 LYS A N 1
ATOM 2113 C CA . LYS A 1 291 ? -29.403 8.219 15.798 1.00 39.16 291 LYS A CA 1
ATOM 2114 C C . LYS A 1 291 ? -28.926 7.604 14.487 1.00 39.16 291 LYS A C 1
ATOM 2116 O O . LYS A 1 291 ? -29.679 6.937 13.786 1.00 39.16 291 LYS A O 1
ATOM 2121 N N . GLY A 1 292 ? -27.649 7.815 14.175 1.00 30.56 292 GLY A N 1
ATOM 2122 C CA . GLY A 1 292 ? -26.970 7.182 13.047 1.00 30.56 292 GLY A CA 1
ATOM 2123 C C . GLY A 1 292 ? -25.528 6.836 13.401 1.00 30.56 292 GLY A C 1
ATOM 2124 O O . GLY A 1 292 ? -24.661 7.700 13.372 1.00 30.56 292 GLY A O 1
ATOM 2125 N N . SER A 1 293 ? -25.259 5.570 13.724 1.00 32.09 293 SER A N 1
ATOM 2126 C CA . SER A 1 293 ? -23.897 5.027 13.758 1.00 32.09 293 SER A CA 1
ATOM 2127 C C . SER A 1 293 ? -23.865 3.660 13.076 1.00 32.09 293 SER A C 1
ATOM 2129 O O . SER A 1 293 ? -24.768 2.836 13.257 1.00 32.09 293 SER A O 1
ATOM 2131 N N . ALA A 1 294 ? -22.842 3.467 12.242 1.00 30.22 294 ALA A N 1
ATOM 2132 C CA . ALA A 1 294 ? -22.571 2.252 11.489 1.00 30.22 294 ALA A CA 1
ATOM 2133 C C . ALA A 1 294 ? -21.925 1.193 12.390 1.00 30.22 294 ALA A C 1
ATOM 2135 O O . ALA A 1 294 ? -20.940 1.457 13.075 1.00 30.22 294 ALA A O 1
ATOM 2136 N N . SER A 1 295 ? -22.450 -0.031 12.349 1.00 28.94 295 SER A N 1
ATOM 2137 C CA . SER A 1 295 ? -21.881 -1.160 13.085 1.00 28.94 295 SER A CA 1
ATOM 2138 C C . SER A 1 295 ? -20.766 -1.817 12.260 1.00 28.94 295 SER A C 1
ATOM 2140 O O . SER A 1 295 ? -21.013 -2.353 11.178 1.00 28.94 295 SER A O 1
ATOM 2142 N N . ALA A 1 296 ? -19.528 -1.725 12.752 1.00 26.77 296 ALA A N 1
ATOM 2143 C CA . ALA A 1 296 ? -18.364 -2.469 12.264 1.00 26.77 296 ALA A CA 1
ATOM 2144 C C . ALA A 1 296 ? -18.291 -3.861 12.952 1.00 26.77 296 ALA A C 1
ATOM 2146 O O . ALA A 1 296 ? -19.036 -4.105 13.902 1.00 26.77 296 ALA A O 1
ATOM 2147 N N . PRO A 1 297 ? -17.468 -4.811 12.464 1.00 30.80 297 PRO A N 1
ATOM 2148 C CA . PRO A 1 297 ? -17.664 -6.240 12.697 1.00 30.80 297 PRO A CA 1
ATOM 2149 C C . PRO A 1 297 ? -17.404 -6.638 14.155 1.00 30.80 297 PRO A C 1
ATOM 2151 O O . PRO A 1 297 ? -16.396 -6.265 14.752 1.00 30.80 297 PRO A O 1
ATOM 2154 N N . THR A 1 298 ? -18.317 -7.433 14.705 1.00 26.81 298 THR A N 1
ATOM 2155 C CA . THR A 1 298 ? -18.337 -7.888 16.096 1.00 26.81 298 THR A CA 1
ATOM 2156 C C . THR A 1 298 ? -17.497 -9.150 16.309 1.00 26.81 298 THR A C 1
ATOM 2158 O O . THR A 1 298 ? -17.640 -10.146 15.600 1.00 26.81 298 THR A O 1
ATOM 2161 N N . VAL A 1 299 ? -16.655 -9.131 17.345 1.00 30.45 299 VAL A N 1
ATOM 2162 C CA . VAL A 1 299 ? -16.113 -10.332 18.000 1.00 30.45 299 VAL A CA 1
ATOM 2163 C C . VAL A 1 299 ? -16.746 -10.393 19.390 1.00 30.45 299 VAL A C 1
ATOM 2165 O O . VAL A 1 299 ? -16.735 -9.404 20.115 1.00 30.45 299 VAL A O 1
ATOM 2168 N N . ALA A 1 300 ? -17.369 -11.522 19.724 1.00 30.38 300 ALA A N 1
ATOM 2169 C CA . ALA A 1 300 ? -18.221 -11.668 20.901 1.00 30.38 300 ALA A CA 1
ATOM 2170 C C . ALA A 1 300 ? -17.424 -11.742 22.219 1.00 30.38 300 ALA A C 1
ATOM 2172 O O . ALA A 1 300 ? -16.531 -12.579 22.348 1.00 30.38 300 ALA A O 1
ATOM 2173 N N . VAL A 1 301 ? -17.810 -10.930 23.210 1.00 33.28 301 VAL A N 1
ATOM 2174 C CA . VAL A 1 301 ? -17.396 -11.027 24.625 1.00 33.28 301 VAL A CA 1
ATOM 2175 C C . VAL A 1 301 ? -18.657 -10.942 25.510 1.00 33.28 301 VAL A C 1
ATOM 2177 O O . VAL A 1 301 ? -19.673 -10.400 25.080 1.00 33.28 301 VAL A O 1
ATOM 2180 N N . ALA A 1 302 ? -18.619 -11.593 26.679 1.00 41.06 302 ALA A N 1
ATOM 2181 C CA . ALA A 1 302 ? -19.759 -11.981 27.519 1.00 41.06 302 ALA A CA 1
ATOM 2182 C C . ALA A 1 302 ? -20.557 -10.814 28.146 1.00 41.06 302 ALA A C 1
ATOM 2184 O O . ALA A 1 302 ? -20.002 -9.766 28.458 1.00 41.06 302 ALA A O 1
ATOM 2185 N N . ALA A 1 303 ? -21.858 -11.034 28.371 1.00 46.94 303 ALA A N 1
ATOM 2186 C CA . ALA A 1 303 ? -22.771 -10.106 29.040 1.00 46.94 303 ALA A CA 1
ATOM 2187 C C . ALA A 1 303 ? -22.886 -10.416 30.546 1.00 46.94 303 ALA A C 1
ATOM 2189 O O . ALA A 1 303 ? -23.403 -11.467 30.919 1.00 46.94 303 ALA A O 1
ATOM 2190 N N . THR A 1 304 ? -22.474 -9.495 31.417 1.00 44.28 304 THR A N 1
ATOM 2191 C CA . THR A 1 304 ? -22.666 -9.612 32.875 1.00 44.28 304 THR A CA 1
ATOM 2192 C C . THR A 1 304 ? -23.740 -8.618 33.328 1.00 44.28 304 THR A C 1
ATOM 2194 O O . THR A 1 304 ? -23.599 -7.423 33.075 1.00 44.28 304 THR A O 1
ATOM 2197 N N . ALA A 1 305 ? -24.805 -9.066 34.010 1.00 45.50 305 ALA A N 1
ATOM 2198 C CA . ALA A 1 305 ? -25.701 -8.155 34.731 1.00 45.50 305 ALA A CA 1
ATOM 2199 C C . ALA A 1 305 ? -25.286 -8.058 36.200 1.00 45.50 305 ALA A C 1
ATOM 2201 O O . ALA A 1 305 ? -25.472 -8.976 36.998 1.00 45.50 305 ALA A O 1
ATOM 2202 N N . SER A 1 306 ? -24.745 -6.902 36.568 1.00 42.19 306 SER A N 1
ATOM 2203 C CA . SER A 1 306 ? -24.496 -6.569 37.967 1.00 42.19 306 SER A CA 1
ATOM 2204 C C . SER A 1 306 ? -25.758 -5.969 38.603 1.00 42.19 306 SER A C 1
ATOM 2206 O O . SER A 1 306 ? -26.336 -5.033 38.049 1.00 42.19 306 SER A O 1
ATOM 2208 N N . GLY A 1 307 ? -26.181 -6.497 39.759 1.00 47.12 307 GLY A N 1
ATOM 2209 C CA . GLY A 1 307 ? -27.166 -5.853 40.643 1.00 47.12 307 GLY A CA 1
ATOM 2210 C C . GLY A 1 307 ? -28.659 -6.096 40.362 1.00 47.12 307 GLY A C 1
ATOM 2211 O O . GLY A 1 307 ? -29.434 -5.139 40.300 1.00 47.12 307 GLY A O 1
ATOM 2212 N N . VAL A 1 308 ? -29.106 -7.353 40.269 1.00 54.12 308 VAL A N 1
ATOM 2213 C CA . VAL A 1 308 ? -30.541 -7.701 40.239 1.00 54.12 308 VAL A CA 1
ATOM 2214 C C . VAL A 1 308 ? -31.115 -7.679 41.659 1.00 54.12 308 VAL A C 1
ATOM 2216 O O . VAL A 1 308 ? -30.869 -8.568 42.473 1.00 54.12 308 VAL A O 1
ATOM 2219 N N . LYS A 1 309 ? -31.902 -6.649 41.986 1.00 54.56 309 LYS A N 1
ATOM 2220 C CA . LYS A 1 309 ? -32.585 -6.563 43.286 1.00 54.56 309 LYS A CA 1
ATOM 2221 C C . LYS A 1 309 ? -33.851 -7.418 43.292 1.00 54.56 309 LYS A C 1
ATOM 2223 O O . LYS A 1 309 ? -34.705 -7.250 42.425 1.00 54.56 309 LYS A O 1
ATOM 2228 N N . ILE A 1 310 ? -33.986 -8.296 44.287 1.00 55.91 310 ILE A N 1
ATOM 2229 C CA . ILE A 1 310 ? -35.151 -9.168 44.475 1.00 55.91 310 ILE A CA 1
ATOM 2230 C C . ILE A 1 310 ? -35.657 -8.968 45.911 1.00 55.91 310 ILE A C 1
ATOM 2232 O O . ILE A 1 310 ? -35.138 -9.552 46.861 1.00 55.91 310 ILE A O 1
ATOM 2236 N N . GLY A 1 311 ? -36.654 -8.096 46.088 1.00 57.50 311 GLY A N 1
ATOM 2237 C CA . GLY A 1 311 ? -37.132 -7.695 47.418 1.00 57.50 311 GLY A CA 1
ATOM 2238 C C . GLY A 1 311 ? -36.115 -6.819 48.167 1.00 57.50 311 GLY A C 1
ATOM 2239 O O . GLY A 1 311 ? -35.571 -5.873 47.598 1.00 57.50 311 GLY A O 1
ATOM 2240 N N . ALA A 1 312 ? -35.864 -7.113 49.449 1.00 57.31 312 ALA A N 1
ATOM 2241 C CA . ALA A 1 312 ? -34.877 -6.401 50.277 1.00 57.31 312 ALA A CA 1
ATOM 2242 C C . ALA A 1 312 ? -33.423 -6.881 50.071 1.00 57.31 312 ALA A C 1
ATOM 2244 O O . ALA A 1 312 ? -32.494 -6.212 50.526 1.00 57.31 312 ALA A O 1
ATOM 2245 N N . ASN A 1 313 ? -33.231 -8.007 49.375 1.00 66.56 313 ASN A N 1
ATOM 2246 C CA . ASN A 1 313 ? -31.937 -8.649 49.150 1.00 66.56 313 ASN A CA 1
ATOM 2247 C C . ASN A 1 313 ? -31.510 -8.488 47.679 1.00 66.56 313 ASN A C 1
ATOM 2249 O O . ASN A 1 313 ? -32.347 -8.410 46.775 1.00 66.56 313 ASN A O 1
ATOM 2253 N N . SER A 1 314 ? -30.204 -8.417 47.420 1.00 65.19 314 SER A N 1
ATOM 2254 C CA . SER A 1 314 ? -29.658 -8.242 46.072 1.00 65.19 314 SER A CA 1
ATOM 2255 C C . SER A 1 314 ? -28.832 -9.448 45.634 1.00 65.19 314 SER A C 1
ATOM 2257 O O . SER A 1 314 ? -28.061 -10.023 46.406 1.00 65.19 314 SER A O 1
ATOM 2259 N N . PHE A 1 315 ? -29.049 -9.846 44.383 1.00 73.38 315 PHE A N 1
ATOM 2260 C CA . PHE A 1 315 ? -28.355 -10.941 43.728 1.00 73.38 315 PHE A CA 1
ATOM 2261 C C . PHE A 1 315 ? -27.693 -10.418 42.463 1.00 73.38 315 PHE A C 1
ATOM 2263 O O . PHE A 1 315 ? -28.262 -9.637 41.702 1.00 73.38 315 PHE A O 1
ATOM 2270 N N . THR A 1 316 ? -26.497 -10.904 42.195 1.00 70.62 316 THR A N 1
ATOM 2271 C CA . THR A 1 316 ? -25.804 -10.667 40.939 1.00 70.62 316 THR A CA 1
ATOM 2272 C C . THR A 1 316 ? -26.029 -11.868 40.022 1.00 70.62 316 THR A C 1
ATOM 2274 O O . THR A 1 316 ? -25.782 -13.005 40.431 1.00 70.62 316 THR A O 1
ATOM 2277 N N . ILE A 1 317 ? -26.512 -11.629 38.797 1.00 77.56 317 ILE A N 1
ATOM 2278 C CA . ILE A 1 317 ? -26.775 -12.667 37.788 1.00 77.56 317 ILE A CA 1
ATOM 2279 C C . ILE A 1 317 ? -25.838 -12.444 36.597 1.00 77.56 317 ILE A C 1
ATOM 2281 O O . ILE A 1 317 ? -25.999 -11.504 35.825 1.00 77.56 317 ILE A O 1
ATOM 2285 N N . ASP A 1 318 ? -24.876 -13.337 36.414 1.00 72.00 318 ASP A N 1
ATOM 2286 C CA . ASP A 1 318 ? -23.926 -13.306 35.303 1.00 72.00 318 ASP A CA 1
ATOM 2287 C C . ASP A 1 318 ? -24.320 -14.347 34.248 1.00 72.00 318 ASP A C 1
ATOM 2289 O O . ASP A 1 318 ? -24.561 -15.504 34.592 1.00 72.00 318 ASP A O 1
ATOM 2293 N N . ALA A 1 319 ? -24.383 -13.967 32.968 1.00 71.19 319 ALA A N 1
ATOM 2294 C CA . ALA A 1 319 ? -24.723 -14.900 31.894 1.00 71.19 319 ALA A CA 1
ATOM 2295 C C . ALA A 1 319 ? -23.581 -15.881 31.572 1.00 71.19 319 ALA A C 1
ATOM 2297 O O . ALA A 1 319 ? -23.836 -16.906 30.941 1.00 71.19 319 ALA A O 1
ATOM 2298 N N . GLY A 1 320 ? -22.348 -15.599 32.009 1.00 64.94 320 GLY A N 1
ATOM 2299 C CA . GLY A 1 320 ? -21.193 -16.480 31.848 1.00 64.94 320 GLY A CA 1
ATOM 2300 C C . GLY A 1 320 ? -20.551 -16.464 30.452 1.00 64.94 320 GLY A C 1
ATOM 2301 O O . GLY A 1 320 ? -21.162 -16.140 29.428 1.00 64.94 320 GLY A O 1
ATOM 2302 N N . ASN A 1 321 ? -19.272 -16.850 30.403 1.00 53.72 321 ASN A N 1
ATOM 2303 C CA . ASN A 1 321 ? -18.466 -16.825 29.180 1.00 53.72 321 ASN A CA 1
ATOM 2304 C C . ASN A 1 321 ? -18.999 -17.822 28.132 1.00 53.72 321 ASN A C 1
ATOM 2306 O O . ASN A 1 321 ? -18.906 -19.044 28.282 1.00 53.72 321 ASN A O 1
ATOM 2310 N N . GLY A 1 322 ? -19.532 -17.296 27.027 1.00 53.78 322 GLY A N 1
ATOM 2311 C CA . GLY A 1 322 ? -19.996 -18.081 25.877 1.00 53.78 322 GLY A CA 1
ATOM 2312 C C . GLY A 1 322 ? -21.467 -17.899 25.513 1.00 53.78 322 GLY A C 1
ATOM 2313 O O . GLY A 1 322 ? -21.884 -18.450 24.498 1.00 53.78 322 GLY A O 1
ATOM 2314 N N . ASN A 1 323 ? -22.216 -17.110 26.282 1.00 63.91 323 ASN A N 1
ATOM 2315 C CA . ASN A 1 323 ? -23.517 -16.590 25.872 1.00 63.91 323 ASN A CA 1
ATOM 2316 C C . ASN A 1 323 ? -23.267 -15.320 25.046 1.00 63.91 323 ASN A C 1
ATOM 2318 O O . ASN A 1 323 ? -22.905 -14.277 25.584 1.00 63.91 323 ASN A O 1
ATOM 2322 N N . GLY A 1 324 ? -23.279 -15.484 23.717 1.00 50.66 324 GLY A N 1
ATOM 2323 C CA . GLY A 1 324 ? -22.743 -14.523 22.744 1.00 50.66 324 GLY A CA 1
ATOM 2324 C C . GLY A 1 324 ? -23.468 -13.170 22.672 1.00 50.66 324 GLY A C 1
ATOM 2325 O O . GLY A 1 324 ? -24.543 -12.987 23.230 1.00 50.66 324 GLY A O 1
ATOM 2326 N N . ALA A 1 325 ? -22.876 -12.240 21.912 1.00 50.16 325 ALA A N 1
ATOM 2327 C CA . ALA A 1 325 ? -23.183 -10.801 21.818 1.00 50.16 325 ALA A CA 1
ATOM 2328 C C . ALA A 1 325 ? -24.568 -10.398 21.259 1.00 50.16 325 ALA A C 1
ATOM 2330 O O . ALA A 1 325 ? -24.770 -9.244 20.888 1.00 50.16 325 ALA A O 1
ATOM 2331 N N . ASN A 1 326 ? -25.524 -11.320 21.162 1.00 47.41 326 ASN A N 1
ATOM 2332 C CA . ASN A 1 326 ? -26.738 -11.114 20.379 1.00 47.41 326 ASN A CA 1
ATOM 2333 C C . ASN A 1 326 ? -28.007 -11.112 21.221 1.00 47.41 326 ASN A C 1
ATOM 2335 O O . ASN A 1 326 ? -28.955 -11.783 20.864 1.00 47.41 326 ASN A O 1
ATOM 2339 N N . GLY A 1 327 ? -28.090 -10.316 22.281 1.00 52.41 327 GLY A N 1
ATOM 2340 C CA . GLY A 1 327 ? -29.412 -9.945 22.781 1.00 52.41 327 GLY A CA 1
ATOM 2341 C C . GLY A 1 327 ? -29.396 -9.382 24.181 1.00 52.41 327 GLY A C 1
ATOM 2342 O O . GLY A 1 327 ? -28.980 -10.056 25.118 1.00 52.41 327 GLY A O 1
ATOM 2343 N N . ASN A 1 328 ? -29.925 -8.168 24.322 1.00 61.00 328 ASN A N 1
ATOM 2344 C CA . ASN A 1 328 ? -30.437 -7.729 25.608 1.00 61.00 328 ASN A CA 1
ATOM 2345 C C . ASN A 1 328 ? -31.552 -8.699 25.999 1.00 61.00 328 ASN A C 1
ATOM 2347 O O . ASN A 1 328 ? -32.528 -8.827 25.258 1.00 61.00 328 ASN A O 1
ATOM 2351 N N . ILE A 1 329 ? -31.385 -9.387 27.120 1.00 73.75 329 ILE A N 1
ATOM 2352 C CA . ILE A 1 329 ? -32.419 -10.252 27.679 1.00 73.75 329 ILE A CA 1
ATOM 2353 C C . ILE A 1 329 ? -32.918 -9.578 28.938 1.00 73.75 329 ILE A C 1
ATOM 2355 O O . ILE A 1 329 ? -32.133 -9.194 29.802 1.00 73.75 329 ILE A O 1
ATOM 2359 N N . THR A 1 330 ? -34.224 -9.442 29.069 1.00 78.25 330 THR A N 1
ATOM 2360 C CA . THR A 1 330 ? -34.819 -9.026 30.332 1.00 78.25 330 THR A CA 1
ATOM 2361 C C . THR A 1 330 ? -35.086 -10.278 31.155 1.00 78.25 330 THR A C 1
ATOM 2363 O O . THR A 1 330 ? -35.862 -11.134 30.748 1.00 78.25 330 THR A O 1
ATOM 2366 N N . ILE A 1 331 ? -34.442 -10.420 32.308 1.00 84.00 331 ILE A N 1
ATOM 2367 C CA . ILE A 1 331 ? -34.857 -11.392 33.316 1.00 84.00 331 ILE A CA 1
ATOM 2368 C C . ILE A 1 331 ? -35.937 -10.732 34.161 1.00 84.00 331 ILE A C 1
ATOM 2370 O O . ILE A 1 331 ? -35.711 -9.714 34.807 1.00 84.00 331 ILE A O 1
ATOM 2374 N N . GLU A 1 332 ? -37.120 -11.315 34.152 1.00 85.12 332 GLU A N 1
ATOM 2375 C CA . GLU A 1 332 ? -38.275 -10.839 34.890 1.00 85.12 332 GLU A CA 1
ATOM 2376 C C . GLU A 1 332 ? -38.593 -11.833 36.005 1.00 85.12 332 GLU A C 1
ATOM 2378 O O . GLU A 1 332 ? -38.781 -13.014 35.746 1.00 85.12 332 GLU A O 1
ATOM 2383 N N . ILE A 1 333 ? -38.653 -11.379 37.251 1.00 85.69 333 ILE A N 1
ATOM 2384 C CA . ILE 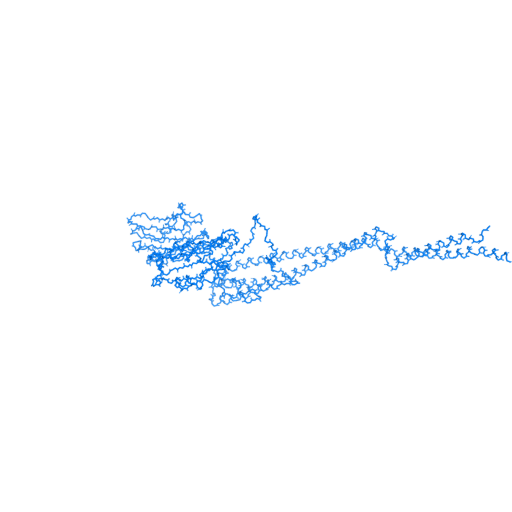A 1 333 ? -38.935 -12.220 38.413 1.00 85.69 333 ILE A CA 1
ATOM 2385 C C . ILE A 1 333 ? -40.317 -11.857 38.942 1.00 85.69 333 ILE A C 1
ATOM 2387 O O . ILE A 1 333 ? -40.585 -10.709 39.303 1.00 85.69 333 ILE A O 1
ATOM 2391 N N . LYS A 1 334 ? -41.196 -12.857 38.973 1.00 85.19 334 LYS A N 1
ATOM 2392 C CA . LYS A 1 334 ? -42.597 -12.758 39.390 1.00 85.19 334 LYS A CA 1
ATOM 2393 C C . LYS A 1 334 ? -42.913 -13.784 40.474 1.00 85.19 334 LYS A C 1
ATOM 2395 O O . LYS A 1 334 ? -42.260 -14.818 40.577 1.00 85.19 334 LYS A O 1
ATOM 2400 N N . GLN A 1 335 ? -43.951 -13.514 41.258 1.00 86.19 335 GLN A N 1
ATOM 2401 C CA . GLN A 1 335 ? -44.553 -14.482 42.177 1.00 86.19 335 GLN A CA 1
ATOM 2402 C C . GLN A 1 335 ? -45.656 -15.284 41.459 1.00 86.19 335 GLN A C 1
ATOM 2404 O O . GLN A 1 335 ? -46.344 -14.746 40.588 1.00 86.19 335 GLN A O 1
ATOM 2409 N N . SER A 1 336 ? -45.851 -16.551 41.831 1.00 86.56 336 SER A N 1
ATOM 2410 C CA . SER A 1 336 ? -47.003 -17.354 41.403 1.00 86.56 336 SER A CA 1
ATOM 2411 C C . SER A 1 336 ? -48.323 -16.817 41.972 1.00 86.56 336 SER A C 1
ATOM 2413 O O . SER A 1 336 ? -48.365 -16.122 42.989 1.00 86.56 336 SER A O 1
ATOM 2415 N N . ALA A 1 337 ? -49.440 -17.160 41.327 1.00 84.81 337 ALA A N 1
ATOM 2416 C CA . ALA A 1 337 ? -50.760 -16.733 41.786 1.00 84.81 337 ALA A CA 1
ATOM 2417 C C . ALA A 1 337 ? -51.146 -17.398 43.120 1.00 84.81 337 ALA A C 1
ATOM 2419 O O . ALA A 1 337 ? -51.697 -16.736 44.009 1.00 84.81 337 ALA A O 1
ATOM 2420 N N . ASN A 1 338 ? -50.830 -18.690 43.274 1.00 83.69 338 ASN A N 1
ATOM 2421 C CA . ASN A 1 338 ? -51.179 -19.485 44.445 1.00 83.69 338 ASN A CA 1
ATOM 2422 C C . ASN A 1 338 ? -49.937 -20.086 45.109 1.00 83.69 338 ASN A C 1
ATOM 2424 O O . ASN A 1 338 ? -48.921 -20.334 44.465 1.00 83.69 338 ASN A O 1
ATOM 2428 N N . ALA A 1 339 ? -50.044 -20.331 46.415 1.00 84.44 339 ALA A N 1
ATOM 2429 C CA . ALA A 1 339 ? -49.031 -21.068 47.159 1.00 84.44 339 ALA A CA 1
ATOM 2430 C C . ALA A 1 339 ? -49.109 -22.565 46.824 1.00 84.44 339 ALA A C 1
ATOM 2432 O O . ALA A 1 339 ? -50.196 -23.149 46.850 1.00 84.44 339 ALA A O 1
ATOM 2433 N N . GLY A 1 340 ? -47.959 -23.181 46.559 1.00 82.31 340 GLY A N 1
ATOM 2434 C CA . GLY A 1 340 ? -47.836 -24.575 46.134 1.00 82.31 340 GLY A CA 1
ATOM 2435 C C . GLY A 1 340 ? -47.748 -24.766 44.618 1.00 82.31 340 GLY A C 1
ATOM 2436 O O . GLY A 1 340 ? -47.623 -25.910 44.174 1.00 82.31 340 GLY A O 1
ATOM 2437 N N . ASP A 1 341 ? -47.783 -23.682 43.837 1.00 86.56 341 ASP A N 1
ATOM 2438 C CA . ASP A 1 341 ? -47.546 -23.730 42.393 1.00 86.56 341 ASP A CA 1
ATOM 2439 C C . ASP A 1 341 ? -46.072 -24.088 42.113 1.00 86.56 341 ASP A C 1
ATOM 2441 O O . ASP A 1 341 ? -45.170 -23.839 42.916 1.00 86.56 341 ASP A O 1
ATOM 2445 N N . ALA A 1 342 ? -45.792 -24.706 40.965 1.00 87.50 342 ALA A N 1
ATOM 2446 C CA . ALA A 1 342 ? -44.412 -24.993 40.583 1.00 87.50 342 ALA A CA 1
ATOM 2447 C C . ALA A 1 342 ? -43.685 -23.696 40.193 1.00 87.50 342 ALA A C 1
ATOM 2449 O O . ALA A 1 342 ? -44.211 -22.909 39.408 1.00 87.50 342 ALA A O 1
ATOM 2450 N N . SER A 1 343 ? -42.457 -23.500 40.683 1.00 91.31 343 SER A N 1
ATOM 2451 C CA . SER A 1 343 ? -41.594 -22.436 40.164 1.00 91.31 343 SER A CA 1
ATOM 2452 C C . SER A 1 343 ? -41.127 -22.779 38.752 1.00 91.31 343 SER A C 1
ATOM 2454 O O . SER A 1 343 ? -40.678 -23.900 38.508 1.00 91.31 343 SER A O 1
ATOM 2456 N N . THR A 1 344 ? -41.189 -21.818 37.833 1.00 91.81 344 THR A N 1
ATOM 2457 C CA . THR A 1 344 ? -40.862 -22.024 36.414 1.00 91.81 344 THR A CA 1
ATOM 2458 C C . THR A 1 344 ? -39.945 -20.933 35.875 1.00 91.81 344 THR A C 1
ATOM 2460 O O . THR A 1 344 ? -39.971 -19.802 36.352 1.00 91.81 344 THR A O 1
ATOM 2463 N N . ALA A 1 345 ? -39.176 -21.260 34.839 1.00 92.31 345 ALA A N 1
ATOM 2464 C CA . ALA A 1 345 ? -38.441 -20.308 34.014 1.00 92.31 345 ALA A CA 1
ATOM 2465 C C . ALA A 1 345 ? -38.874 -20.500 32.560 1.00 92.31 345 ALA A C 1
ATOM 2467 O O . ALA A 1 345 ? -38.786 -21.621 32.062 1.00 92.31 345 ALA A O 1
ATOM 2468 N N . ALA A 1 346 ? -39.357 -19.445 31.906 1.00 91.12 346 ALA A N 1
ATOM 2469 C CA . ALA A 1 346 ? -39.826 -19.531 30.525 1.00 91.12 346 ALA A CA 1
ATOM 2470 C C . ALA A 1 346 ? -39.463 -18.286 29.714 1.00 91.12 346 ALA A C 1
ATOM 2472 O O . ALA A 1 346 ? -39.484 -17.171 30.244 1.00 91.12 346 ALA A O 1
ATOM 2473 N N . PHE A 1 347 ? -39.157 -18.475 28.433 1.00 90.75 347 PHE A N 1
ATOM 2474 C CA . PHE A 1 347 ? -38.935 -17.379 27.496 1.00 90.75 347 PHE A CA 1
ATOM 2475 C C . PHE A 1 347 ? -40.252 -16.885 26.891 1.00 90.75 347 PHE A C 1
ATOM 2477 O O . PHE A 1 347 ? -41.142 -17.663 26.537 1.00 90.75 347 PHE A O 1
ATOM 2484 N N . SER A 1 348 ? -40.358 -15.569 26.722 1.00 88.62 348 SER A N 1
ATOM 2485 C CA . SER A 1 348 ? -41.387 -14.952 25.888 1.00 88.62 348 SER A CA 1
ATOM 2486 C C . SER A 1 348 ? -41.271 -15.424 24.436 1.00 88.62 348 SER A C 1
ATOM 2488 O O . SER A 1 348 ? -40.202 -15.811 23.973 1.00 88.62 348 SER A O 1
ATOM 2490 N N . ASN A 1 349 ? -42.367 -15.339 23.678 1.00 83.06 349 ASN A N 1
ATOM 2491 C CA . ASN A 1 349 ? -42.411 -15.797 22.281 1.00 83.06 349 ASN A CA 1
ATOM 2492 C C . ASN A 1 349 ? -41.415 -15.076 21.349 1.00 83.06 349 ASN A C 1
ATOM 2494 O O . ASN A 1 349 ? -41.102 -15.584 20.277 1.00 83.06 349 ASN A O 1
ATOM 2498 N N . ASP A 1 350 ? -40.950 -13.880 21.719 1.00 74.38 350 ASP A N 1
ATOM 2499 C CA . ASP A 1 350 ? -39.929 -13.129 20.982 1.00 74.38 350 ASP A CA 1
ATOM 2500 C C . ASP A 1 350 ? -38.491 -13.456 21.430 1.00 74.38 350 ASP A C 1
ATOM 2502 O O . ASP A 1 350 ? -37.540 -12.894 20.884 1.00 74.38 350 ASP A O 1
ATOM 2506 N N . GLY A 1 351 ? -38.328 -14.347 22.415 1.00 78.94 351 GLY A N 1
ATOM 2507 C CA . GLY A 1 351 ? -37.046 -14.783 22.968 1.00 78.94 351 GLY A CA 1
ATOM 2508 C C . GLY A 1 351 ? -36.303 -13.715 23.777 1.00 78.94 351 GLY A C 1
ATOM 2509 O O . GLY A 1 351 ? -35.144 -13.927 24.129 1.00 78.94 351 GLY A O 1
ATOM 2510 N N . LYS A 1 352 ? -36.923 -12.561 24.063 1.00 78.81 352 LYS A N 1
ATOM 2511 C CA . LYS A 1 352 ? -36.244 -11.414 24.698 1.00 78.81 352 LYS A CA 1
ATOM 2512 C C . LYS A 1 352 ? -36.391 -11.356 26.212 1.00 78.81 352 LYS A C 1
ATOM 2514 O O . LYS A 1 352 ? -35.538 -10.764 26.866 1.00 78.81 352 LYS A O 1
ATOM 2519 N N . THR A 1 353 ? -37.432 -11.959 26.774 1.00 83.94 353 THR A N 1
ATOM 2520 C CA . THR A 1 353 ? -37.691 -11.918 28.215 1.00 83.94 353 THR A CA 1
ATOM 2521 C C . THR A 1 353 ? -37.682 -13.327 28.781 1.00 83.94 353 THR A C 1
ATOM 2523 O O . THR A 1 353 ? -38.452 -14.174 28.340 1.00 83.94 353 THR A O 1
ATOM 2526 N N . LEU A 1 354 ? -36.825 -13.576 29.770 1.00 89.69 354 LEU A N 1
ATOM 2527 C CA . LEU A 1 354 ? -36.854 -14.778 30.596 1.00 89.69 354 LEU A CA 1
ATOM 2528 C C . LEU A 1 354 ? -37.652 -14.475 31.866 1.00 89.69 354 LEU A C 1
ATOM 2530 O O . LEU A 1 354 ? -37.165 -13.764 32.744 1.00 89.69 354 LEU A O 1
ATOM 2534 N N . THR A 1 355 ? -38.853 -15.030 31.991 1.00 90.06 355 THR A N 1
ATOM 2535 C CA . THR A 1 355 ? -39.682 -14.862 33.187 1.00 90.06 355 THR A CA 1
ATOM 2536 C C . THR A 1 355 ? -39.457 -16.021 34.161 1.00 90.06 355 THR A C 1
ATOM 2538 O O . THR A 1 355 ? -39.788 -17.173 33.878 1.00 90.06 355 THR A O 1
ATOM 2541 N N . LEU A 1 356 ? -38.920 -15.706 35.337 1.00 90.62 356 LEU A N 1
ATOM 2542 C CA . LEU A 1 356 ? -38.801 -16.574 36.503 1.00 90.62 356 LEU A CA 1
ATOM 2543 C C . LEU A 1 356 ? -40.039 -16.380 37.386 1.00 90.62 356 LEU A C 1
ATOM 2545 O O . LEU A 1 356 ? -40.214 -15.330 38.000 1.00 90.62 356 LEU A O 1
ATOM 2549 N N . THR A 1 357 ? -40.905 -17.386 37.463 1.00 90.56 357 THR A N 1
ATOM 2550 C CA . THR A 1 357 ? -42.069 -17.383 38.362 1.00 90.56 357 THR A CA 1
ATOM 2551 C C . THR A 1 357 ? -41.737 -18.201 39.604 1.00 90.56 357 THR A C 1
ATOM 2553 O O . THR A 1 357 ? -41.453 -19.391 39.494 1.00 90.56 357 THR A O 1
ATOM 2556 N N . LEU A 1 358 ? -41.739 -17.568 40.776 1.00 89.75 358 LEU A N 1
ATOM 2557 C CA . LEU A 1 358 ? -41.403 -18.176 42.065 1.00 89.75 358 LEU A CA 1
ATOM 2558 C C . LEU A 1 358 ? -42.668 -18.520 42.857 1.00 89.75 358 LEU A C 1
ATOM 2560 O O . LEU A 1 358 ? -43.562 -17.686 42.983 1.00 89.75 358 LEU A O 1
ATOM 2564 N N . ASP A 1 359 ? -42.726 -19.727 43.424 1.00 89.50 359 ASP A N 1
ATOM 2565 C CA . ASP A 1 359 ? -43.851 -20.173 44.253 1.00 89.50 359 ASP A CA 1
ATOM 2566 C C . ASP A 1 359 ? -44.080 -19.268 45.475 1.00 89.50 359 ASP A C 1
ATOM 2568 O O . ASP A 1 359 ? -43.184 -19.026 46.295 1.00 89.50 359 ASP A O 1
ATOM 2572 N N . LYS A 1 360 ? -45.314 -18.795 45.612 1.00 84.06 360 LYS A N 1
ATOM 2573 C CA . LYS A 1 360 ? -45.775 -17.949 46.703 1.00 84.06 360 LYS A CA 1
ATOM 2574 C C . LYS A 1 360 ? -45.609 -18.651 48.054 1.00 84.06 360 LYS A C 1
ATOM 2576 O O . LYS A 1 360 ? -46.210 -19.686 48.323 1.00 84.06 360 LYS A O 1
ATOM 2581 N N . GLY A 1 361 ? -44.845 -18.023 48.949 1.00 80.31 361 GLY A N 1
ATOM 2582 C CA . GLY A 1 361 ? -44.637 -18.504 50.320 1.00 80.31 361 GLY A CA 1
ATOM 2583 C C . GLY A 1 361 ? -43.479 -19.492 50.492 1.00 80.31 361 GLY A C 1
ATOM 2584 O O . GLY A 1 361 ? -43.350 -20.077 51.567 1.00 80.31 361 GLY A O 1
ATOM 2585 N N . LYS A 1 362 ? -42.635 -19.675 49.466 1.00 87.31 362 LYS A N 1
ATOM 2586 C CA . LYS A 1 362 ? -41.349 -20.377 49.583 1.00 87.31 362 LYS A CA 1
ATOM 2587 C C . LYS A 1 362 ? -40.174 -19.400 49.604 1.00 87.31 362 LYS A C 1
ATOM 2589 O O . LYS A 1 362 ? -40.226 -18.328 49.002 1.00 87.31 362 LYS A O 1
ATOM 2594 N N . ASN A 1 363 ? -39.099 -19.831 50.259 1.00 86.19 363 ASN A N 1
ATOM 2595 C CA . ASN A 1 363 ? -37.814 -19.145 50.237 1.00 86.19 363 ASN A CA 1
ATOM 2596 C C . ASN A 1 363 ? -36.907 -19.766 49.169 1.00 86.19 363 ASN A C 1
ATOM 2598 O O . ASN A 1 363 ? -36.884 -20.990 49.030 1.00 86.19 363 ASN A O 1
ATOM 2602 N N . PHE A 1 364 ? -36.152 -18.936 48.450 1.00 88.25 364 PHE A N 1
ATOM 2603 C CA . PHE A 1 364 ? -35.219 -19.362 47.400 1.00 88.25 364 PHE A CA 1
ATOM 2604 C C . PHE A 1 364 ? -33.805 -18.867 47.696 1.00 88.25 364 PHE A C 1
ATOM 2606 O O . PHE A 1 364 ? -33.618 -17.693 48.002 1.00 88.25 364 PHE A O 1
ATOM 2613 N N . THR A 1 365 ? -32.807 -19.738 47.573 1.00 89.06 365 THR A N 1
ATOM 2614 C CA . THR A 1 365 ? -31.386 -19.351 47.628 1.00 89.06 365 THR A CA 1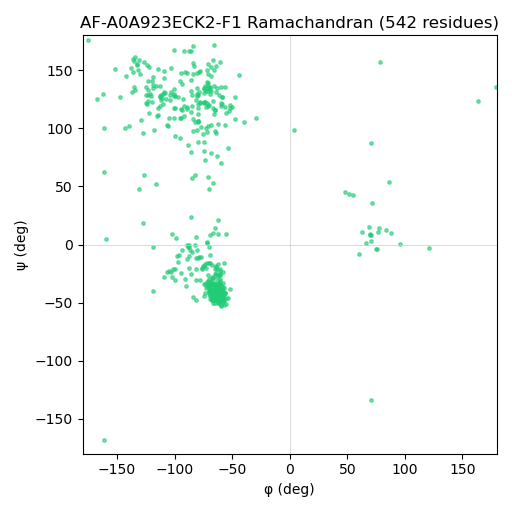
ATOM 2615 C C . THR A 1 365 ? -30.869 -18.954 46.241 1.00 89.06 365 THR A C 1
ATOM 2617 O O . THR A 1 365 ? -31.489 -19.282 45.223 1.00 89.06 365 THR A O 1
ATOM 2620 N N . SER A 1 366 ? -29.698 -18.318 46.160 1.00 85.06 366 SER A N 1
ATOM 2621 C CA . SER A 1 366 ? -28.986 -18.055 44.898 1.00 85.06 366 SER A CA 1
ATOM 2622 C C . SER A 1 366 ? -28.805 -19.326 44.057 1.00 85.06 366 SER A C 1
ATOM 2624 O O . SER A 1 366 ? -28.996 -19.303 42.839 1.00 85.06 366 SER A O 1
ATOM 2626 N N . SER A 1 367 ? -28.533 -20.464 44.707 1.00 88.19 367 SER A N 1
ATOM 2627 C CA . SER A 1 367 ? -28.421 -21.772 44.052 1.00 88.19 367 SER A CA 1
ATOM 2628 C C . SER A 1 367 ? -29.745 -22.242 43.445 1.00 88.19 367 SER A C 1
ATOM 2630 O O . SER A 1 367 ? -29.753 -22.833 42.361 1.00 88.19 367 SER A O 1
ATOM 2632 N N . ASP A 1 368 ? -30.871 -21.974 44.107 1.00 90.62 368 ASP A N 1
ATOM 2633 C CA . ASP A 1 368 ? -32.191 -22.346 43.592 1.00 90.62 368 ASP A CA 1
ATOM 2634 C C . ASP A 1 368 ? -32.570 -21.493 42.380 1.00 90.62 368 ASP A C 1
ATOM 2636 O O . ASP A 1 368 ? -33.048 -22.032 41.380 1.00 90.62 368 ASP A O 1
ATOM 2640 N N . ILE A 1 369 ? -32.275 -20.189 42.418 1.00 88.50 369 ILE A N 1
ATOM 2641 C CA . ILE A 1 369 ? -32.471 -19.294 41.270 1.00 88.50 369 ILE A CA 1
ATOM 2642 C C . ILE A 1 369 ? -31.578 -19.709 40.096 1.00 88.50 369 ILE A C 1
ATOM 2644 O O . ILE A 1 369 ? -32.052 -19.766 38.962 1.00 88.50 369 ILE A O 1
ATOM 2648 N N . GLN A 1 370 ? -30.318 -20.078 40.343 1.00 89.94 370 GLN A N 1
ATOM 2649 C CA . GLN A 1 370 ? -29.420 -20.557 39.288 1.00 89.94 370 GLN A CA 1
ATOM 2650 C C . GLN A 1 370 ? -29.955 -21.826 38.610 1.00 89.94 370 GLN A C 1
ATOM 2652 O O . GLN A 1 370 ? -29.973 -21.916 37.382 1.00 89.94 370 GLN A O 1
ATOM 2657 N N . LYS A 1 371 ? -30.433 -22.801 39.394 1.00 90.94 371 LYS A N 1
ATOM 2658 C CA . LYS A 1 371 ? -31.053 -24.023 38.851 1.00 90.94 371 LYS A CA 1
ATOM 2659 C C . LYS A 1 371 ? -32.316 -23.710 38.058 1.00 90.94 371 LYS A C 1
ATOM 2661 O O . LYS A 1 371 ? -32.552 -24.331 37.023 1.00 90.94 371 LYS A O 1
ATOM 2666 N N . LEU A 1 372 ? -33.111 -22.751 38.529 1.00 91.25 372 LEU A N 1
ATOM 2667 C CA . LEU A 1 372 ? -34.323 -22.319 37.848 1.00 91.25 372 LEU A CA 1
ATOM 2668 C C . LEU A 1 372 ? -33.990 -21.687 36.488 1.00 91.25 372 LEU A C 1
ATOM 2670 O O . LEU A 1 372 ? -34.555 -22.103 35.482 1.00 91.25 372 LEU A O 1
ATOM 2674 N N . ILE A 1 373 ? -33.005 -20.789 36.424 1.00 89.75 373 ILE A N 1
ATOM 2675 C CA . ILE A 1 373 ? -32.505 -20.213 35.163 1.00 89.75 373 ILE A CA 1
ATOM 2676 C C . ILE A 1 373 ? -31.991 -21.314 34.223 1.00 89.75 373 ILE A C 1
ATOM 2678 O O . ILE A 1 373 ? -32.379 -21.358 33.057 1.00 89.75 373 ILE A O 1
ATOM 2682 N N . ALA A 1 374 ? -31.183 -22.251 34.729 1.00 90.81 374 ALA A N 1
ATOM 2683 C CA . ALA A 1 374 ? -30.659 -23.362 33.935 1.00 90.81 374 ALA A CA 1
ATOM 2684 C C . ALA A 1 374 ? -31.765 -24.284 33.383 1.00 90.81 374 ALA A C 1
ATOM 2686 O O . ALA A 1 374 ? -31.589 -24.886 32.323 1.00 90.81 374 ALA A O 1
ATOM 2687 N N . SER A 1 375 ? -32.920 -24.381 34.053 1.00 91.19 375 SER A N 1
ATOM 2688 C CA . SER A 1 375 ? -34.049 -25.193 33.578 1.00 91.19 375 SER A CA 1
ATOM 2689 C C . SER A 1 375 ? -34.657 -24.677 32.265 1.00 91.19 375 SER A C 1
ATOM 2691 O O . SER A 1 375 ? -35.108 -25.484 31.449 1.00 91.19 375 SER A O 1
ATOM 2693 N N . ALA A 1 376 ? -34.552 -23.370 31.990 1.00 90.94 376 ALA A N 1
ATOM 2694 C CA . ALA A 1 376 ? -34.980 -22.763 30.727 1.00 90.94 376 ALA A CA 1
ATOM 2695 C C . ALA A 1 376 ? -34.090 -23.152 29.530 1.00 90.94 376 ALA A C 1
ATOM 2697 O O . ALA A 1 376 ? -34.379 -22.772 28.396 1.00 90.94 376 ALA A O 1
ATOM 2698 N N . ASN A 1 377 ? -33.020 -23.940 29.731 1.00 89.75 377 ASN A N 1
ATOM 2699 C CA . ASN A 1 377 ? -32.185 -24.403 28.620 1.00 89.75 377 ASN A CA 1
ATOM 2700 C C . ASN A 1 377 ? -32.961 -25.249 27.599 1.00 89.75 377 ASN A C 1
ATOM 2702 O O . ASN A 1 377 ? -32.547 -25.340 26.445 1.00 89.75 377 ASN A O 1
ATOM 2706 N N . ASN A 1 378 ? -34.076 -25.853 28.012 1.00 85.19 378 ASN A N 1
ATOM 2707 C CA . ASN A 1 378 ? -34.927 -26.686 27.162 1.00 85.19 378 ASN A CA 1
ATOM 2708 C C . ASN A 1 378 ? -36.196 -25.966 26.677 1.00 85.19 378 ASN A C 1
ATOM 2710 O O . ASN A 1 378 ? -37.076 -26.623 26.136 1.00 85.19 378 ASN A O 1
ATOM 2714 N N . ASP A 1 379 ? -36.317 -24.655 26.891 1.00 88.81 379 ASP A N 1
ATOM 2715 C CA . ASP A 1 379 ? -37.442 -23.876 26.370 1.00 88.81 379 ASP A CA 1
ATOM 2716 C C . ASP A 1 379 ? -37.322 -23.724 24.841 1.00 88.81 379 ASP A C 1
ATOM 2718 O O . ASP A 1 379 ? -36.246 -23.387 24.328 1.00 88.81 379 ASP A O 1
ATOM 2722 N N . ASP A 1 380 ? -38.418 -23.980 24.123 1.00 88.88 380 ASP A N 1
ATOM 2723 C CA . ASP A 1 380 ? -38.501 -23.897 22.659 1.00 88.88 380 ASP A CA 1
ATOM 2724 C C . ASP A 1 380 ? -38.337 -22.456 22.140 1.00 88.88 380 ASP A C 1
ATOM 2726 O O . ASP A 1 380 ? -37.829 -22.246 21.038 1.00 88.88 380 ASP A O 1
ATOM 2730 N N . ASN A 1 381 ? -38.719 -21.458 22.944 1.00 84.88 381 ASN A N 1
ATOM 2731 C CA . ASN A 1 381 ? -38.583 -20.034 22.634 1.00 84.88 381 ASN A CA 1
ATOM 2732 C C . ASN A 1 381 ? -37.217 -19.461 23.049 1.00 84.88 381 ASN A C 1
ATOM 2734 O O . ASN A 1 381 ? -36.943 -18.282 22.806 1.00 84.88 381 ASN A O 1
ATOM 2738 N N . LYS A 1 382 ? -36.342 -20.266 23.672 1.00 86.12 382 LYS A N 1
ATOM 2739 C CA . LYS A 1 382 ? -34.986 -19.841 24.035 1.00 86.12 382 LYS A CA 1
ATOM 2740 C C . LYS A 1 382 ? -34.199 -19.467 22.771 1.00 86.12 382 LYS A C 1
ATOM 2742 O O . LYS A 1 382 ? -34.048 -20.302 21.873 1.00 86.12 382 LYS A O 1
ATOM 2747 N N . PRO A 1 383 ? -33.571 -18.284 22.729 1.00 78.81 383 PRO A N 1
ATOM 2748 C CA . PRO A 1 383 ? -32.649 -17.948 21.657 1.00 78.81 383 PRO A CA 1
ATOM 2749 C C . PRO A 1 383 ? -31.500 -18.958 21.508 1.00 78.81 383 PRO A C 1
ATOM 2751 O O . PRO A 1 383 ? -30.854 -19.352 22.478 1.00 78.81 383 PRO A O 1
ATOM 2754 N N . THR A 1 384 ? -31.188 -19.347 20.270 1.00 78.56 384 THR A N 1
ATOM 2755 C CA . THR A 1 384 ? -30.195 -20.398 19.967 1.00 78.56 384 THR A CA 1
ATOM 2756 C C . THR A 1 384 ? -28.764 -20.061 20.391 1.00 78.56 384 THR A C 1
ATOM 2758 O O . THR A 1 384 ? -27.927 -20.954 20.470 1.00 78.56 384 THR A O 1
ATOM 2761 N N . TYR A 1 385 ? -28.463 -18.783 20.630 1.00 69.44 385 TYR A N 1
ATOM 2762 C CA . TYR A 1 385 ? -27.144 -18.305 21.059 1.00 69.44 385 TYR A CA 1
ATOM 2763 C C . TYR A 1 385 ? -26.950 -18.313 22.586 1.00 69.44 385 TYR A C 1
ATOM 2765 O O . TYR A 1 385 ? -25.869 -17.947 23.050 1.00 69.44 385 TYR A O 1
ATOM 2773 N N . LEU A 1 386 ? -27.971 -18.699 23.359 1.00 76.56 386 LEU A N 1
ATOM 2774 C CA . LEU A 1 386 ? -27.904 -18.782 24.815 1.00 76.56 386 LEU A CA 1
ATOM 2775 C C . LEU A 1 386 ? -27.785 -20.223 25.287 1.00 76.56 386 LEU A C 1
ATOM 2777 O O . LEU A 1 386 ? -28.602 -21.083 24.956 1.00 76.56 386 LEU A O 1
ATOM 2781 N N . ASP A 1 387 ? -26.797 -20.443 26.137 1.00 83.50 387 ASP A N 1
ATOM 2782 C CA . ASP A 1 387 ? -26.647 -21.620 26.970 1.00 83.50 387 ASP A CA 1
ATOM 2783 C C . ASP A 1 387 ? -26.998 -21.244 28.413 1.00 83.50 387 ASP A C 1
ATOM 2785 O O . ASP A 1 387 ? -26.213 -20.625 29.143 1.00 83.50 387 ASP A O 1
ATOM 2789 N N . MET A 1 388 ? -28.205 -21.620 28.838 1.00 84.75 388 MET A N 1
ATOM 2790 C CA . MET A 1 388 ? -28.704 -21.264 30.168 1.00 84.75 388 MET A CA 1
ATOM 2791 C C . MET A 1 388 ? -27.923 -21.950 31.291 1.00 84.75 388 MET A C 1
ATOM 2793 O O . MET A 1 388 ? -27.961 -21.491 32.431 1.00 84.75 388 MET A O 1
ATOM 2797 N N . THR A 1 389 ? -27.178 -23.020 30.990 1.00 85.69 389 THR A N 1
ATOM 2798 C CA . THR A 1 389 ? -26.368 -23.734 31.988 1.00 85.69 389 THR A CA 1
ATOM 2799 C C . THR A 1 389 ? -25.131 -22.949 32.424 1.00 85.69 389 THR A C 1
ATOM 2801 O O . THR A 1 389 ? -24.544 -23.255 33.461 1.00 85.69 389 THR A O 1
ATOM 2804 N N . LYS A 1 390 ? -24.751 -21.915 31.664 1.00 82.06 390 LYS A N 1
ATOM 2805 C CA . LYS A 1 390 ? -23.593 -21.058 31.953 1.00 82.06 390 LYS A CA 1
ATOM 2806 C C . LYS A 1 390 ? -23.902 -19.876 32.863 1.00 82.06 390 LYS A C 1
ATOM 2808 O O . LYS A 1 390 ? -22.969 -19.224 33.328 1.00 82.06 390 LYS A O 1
ATOM 2813 N N . PHE A 1 391 ? -25.177 -19.615 33.137 1.00 83.56 391 PHE A N 1
ATOM 2814 C CA . PHE A 1 391 ? -25.567 -18.540 34.036 1.00 83.56 391 PHE A CA 1
ATOM 2815 C C . PHE A 1 391 ? -25.105 -18.841 35.463 1.00 83.56 391 PHE A C 1
ATOM 2817 O O . PHE A 1 391 ? -25.262 -19.957 35.968 1.00 83.56 391 PHE A O 1
ATOM 2824 N N . THR A 1 392 ? -24.566 -17.831 36.140 1.00 81.62 392 THR A N 1
ATOM 2825 C CA . THR A 1 392 ? -24.224 -17.896 37.561 1.00 81.62 392 THR A CA 1
ATOM 2826 C C . THR A 1 392 ? -25.004 -16.852 38.342 1.00 81.62 392 THR A C 1
ATOM 2828 O O . THR A 1 392 ? -25.229 -15.744 37.867 1.00 81.62 392 THR A O 1
ATOM 2831 N N . VAL A 1 393 ? -25.451 -17.225 39.539 1.00 85.12 393 VAL A N 1
ATOM 2832 C CA . VAL A 1 393 ? -26.179 -16.340 40.450 1.00 85.12 393 VAL A CA 1
ATOM 2833 C C . VAL A 1 393 ? -25.414 -16.317 41.7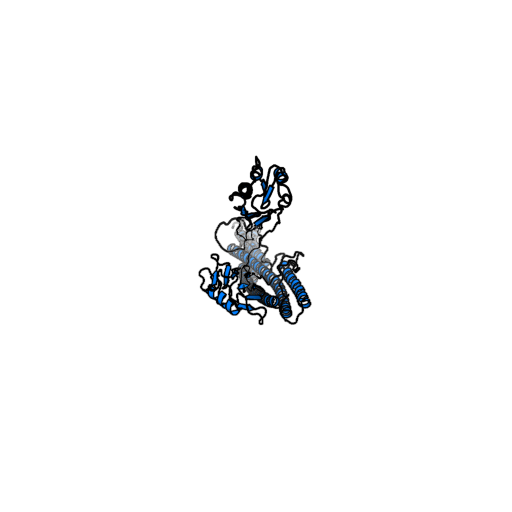61 1.00 85.12 393 VAL A C 1
ATOM 2835 O O . VAL A 1 393 ? -25.078 -17.372 42.297 1.00 85.12 393 VAL A O 1
ATOM 2838 N N . LYS A 1 394 ? -25.117 -15.123 42.264 1.00 81.19 394 LYS A N 1
ATOM 2839 C CA . LYS A 1 394 ? -24.436 -14.916 43.545 1.00 81.19 394 LYS A CA 1
ATOM 2840 C C . LYS A 1 394 ? -25.282 -13.996 44.415 1.00 81.19 394 LYS A C 1
ATOM 2842 O O . LYS A 1 394 ? -25.778 -12.992 43.917 1.00 81.19 394 LYS A O 1
ATOM 2847 N N . ALA A 1 395 ? -25.443 -14.329 45.691 1.00 80.81 395 ALA A N 1
ATOM 2848 C CA . ALA A 1 395 ? -25.949 -13.372 46.671 1.00 80.81 395 ALA A CA 1
ATOM 2849 C C . ALA A 1 395 ? -24.880 -12.302 46.935 1.00 80.81 395 ALA A C 1
ATOM 2851 O O . ALA A 1 395 ? -23.699 -12.639 47.049 1.00 80.81 395 ALA A O 1
ATOM 2852 N N . ASP A 1 396 ? -25.280 -11.034 47.042 1.00 71.44 396 ASP A N 1
ATOM 2853 C CA . ASP A 1 396 ? -24.335 -9.944 47.328 1.00 71.44 396 ASP A CA 1
ATOM 2854 C C . ASP A 1 396 ? -23.810 -9.998 48.778 1.00 71.44 396 ASP A C 1
ATOM 2856 O O . ASP A 1 396 ? -22.689 -9.569 49.048 1.00 71.44 396 ASP A O 1
ATOM 2860 N N . ASP A 1 397 ? -24.586 -10.579 49.700 1.00 76.12 397 ASP A N 1
ATOM 2861 C CA . ASP A 1 397 ? -24.166 -10.922 51.062 1.00 76.12 397 ASP A CA 1
ATOM 2862 C C . ASP A 1 397 ? -24.365 -12.424 51.307 1.00 76.12 397 ASP A C 1
ATOM 2864 O O . ASP A 1 397 ? -25.489 -12.923 51.375 1.00 76.12 397 ASP A O 1
ATOM 2868 N N . ALA A 1 398 ? -23.260 -13.154 51.472 1.00 70.94 398 ALA A N 1
ATOM 2869 C CA . ALA A 1 398 ? -23.272 -14.597 51.703 1.00 70.94 398 ALA A CA 1
ATOM 2870 C C . ALA A 1 398 ? -23.969 -15.004 53.017 1.00 70.94 398 ALA A C 1
ATOM 2872 O O . ALA A 1 398 ? -24.391 -16.153 53.150 1.00 70.94 398 ALA A O 1
ATOM 2873 N N . ALA A 1 399 ? -24.105 -14.091 53.987 1.00 74.69 399 ALA A N 1
ATOM 2874 C CA . ALA A 1 399 ? -24.843 -14.344 55.225 1.00 74.69 399 ALA A CA 1
ATOM 2875 C C . ALA A 1 399 ? -26.372 -14.217 55.055 1.00 74.69 399 ALA A C 1
ATOM 2877 O O . ALA A 1 399 ? -27.116 -14.633 55.944 1.00 74.69 399 ALA A O 1
ATOM 2878 N N . ASN A 1 400 ? -26.841 -13.674 53.924 1.00 71.44 400 ASN A N 1
ATOM 2879 C CA . ASN A 1 400 ? -28.246 -13.372 53.642 1.00 71.44 400 ASN A CA 1
ATOM 2880 C C . ASN A 1 400 ? -28.681 -13.905 52.256 1.00 71.44 400 ASN A C 1
ATOM 2882 O O . ASN A 1 400 ? -29.303 -13.211 51.451 1.00 71.44 400 ASN A O 1
ATOM 2886 N N . ASP A 1 401 ? -28.344 -15.168 51.981 1.00 82.50 401 ASP A N 1
ATOM 2887 C CA . ASP A 1 401 ? -28.643 -15.882 50.730 1.00 82.50 401 ASP A CA 1
ATOM 2888 C C . ASP A 1 401 ? -30.050 -16.520 50.740 1.00 82.50 401 ASP A C 1
ATOM 2890 O O . ASP A 1 401 ? -30.216 -17.736 50.641 1.00 82.50 401 ASP A O 1
ATOM 2894 N N . SER A 1 402 ? -31.087 -15.703 50.944 1.00 82.50 402 SER A N 1
ATOM 2895 C CA . SER A 1 402 ? -32.485 -16.156 50.915 1.00 82.50 402 SER A CA 1
ATOM 2896 C C . SER A 1 402 ? -33.413 -15.064 50.387 1.00 82.50 402 SER A C 1
ATOM 2898 O O . SER A 1 402 ? -33.446 -13.959 50.918 1.00 82.50 402 SER A O 1
ATOM 2900 N N . ILE A 1 403 ? -34.215 -15.383 49.375 1.00 78.19 403 ILE A N 1
ATOM 2901 C CA . ILE A 1 403 ? -35.306 -14.560 48.839 1.00 78.19 403 ILE A CA 1
ATOM 2902 C C . ILE A 1 403 ? -36.611 -15.099 49.407 1.00 78.19 403 ILE A C 1
ATOM 2904 O O . ILE A 1 403 ? -36.979 -16.232 49.104 1.00 78.19 403 ILE A O 1
ATOM 2908 N N . ASP A 1 404 ? -37.333 -14.291 50.180 1.00 79.56 404 ASP A N 1
ATOM 2909 C CA . ASP A 1 404 ? -38.714 -14.600 50.551 1.00 79.56 404 ASP A CA 1
ATOM 2910 C C . ASP A 1 404 ? -39.646 -14.178 49.412 1.00 79.56 404 ASP A C 1
ATOM 2912 O O . ASP A 1 404 ? -39.916 -12.986 49.218 1.00 79.56 404 ASP A O 1
ATOM 2916 N N . ALA A 1 405 ? -40.154 -15.158 48.659 1.00 73.81 405 ALA A N 1
ATOM 2917 C CA . ALA A 1 405 ? -41.021 -14.880 47.526 1.00 73.81 405 ALA A CA 1
ATOM 2918 C C . ALA A 1 405 ? -42.301 -14.144 47.943 1.00 73.81 405 ALA A C 1
ATOM 2920 O O . ALA A 1 405 ? -42.847 -13.420 47.118 1.00 73.81 405 ALA A O 1
ATOM 2921 N N . SER A 1 406 ? -42.765 -14.265 49.198 1.00 73.00 406 SER A N 1
ATOM 2922 C CA . SER A 1 406 ? -43.961 -13.569 49.701 1.00 73.00 406 SER A CA 1
ATOM 2923 C C . SER A 1 406 ? -43.811 -12.042 49.739 1.00 73.00 406 SER A C 1
ATOM 2925 O O . SER A 1 406 ? -44.813 -11.328 49.686 1.00 73.00 406 SER A O 1
ATOM 2927 N N . THR A 1 407 ? -42.569 -11.549 49.753 1.00 69.56 407 THR A N 1
ATOM 2928 C CA . THR A 1 407 ? -42.232 -10.116 49.764 1.00 69.56 407 THR A CA 1
ATOM 2929 C C . THR A 1 407 ? -42.160 -9.484 48.369 1.00 69.56 407 THR A C 1
ATOM 2931 O O . THR A 1 407 ? -42.016 -8.268 48.255 1.00 69.56 407 THR A O 1
ATOM 2934 N N . LEU A 1 408 ? -42.302 -10.281 47.300 1.00 71.38 408 LEU A N 1
ATOM 2935 C CA . LEU A 1 408 ? -42.409 -9.798 45.920 1.00 71.38 408 LEU A CA 1
ATOM 2936 C C . LEU A 1 408 ? -43.800 -9.185 45.695 1.00 71.38 408 LEU A C 1
ATOM 2938 O O . LEU A 1 408 ? -44.734 -9.883 45.302 1.00 71.38 408 LEU A O 1
ATOM 2942 N N . SER A 1 409 ? -43.954 -7.889 45.980 1.00 57.06 409 SER A N 1
ATOM 2943 C CA . SER A 1 409 ? -45.196 -7.151 45.700 1.00 57.06 409 SER A CA 1
ATOM 2944 C C . SER A 1 409 ? -45.309 -6.689 44.246 1.00 57.06 409 SER A C 1
ATOM 2946 O O . SER A 1 409 ? -46.419 -6.452 43.783 1.00 57.06 409 SER A O 1
ATOM 2948 N N . ASP A 1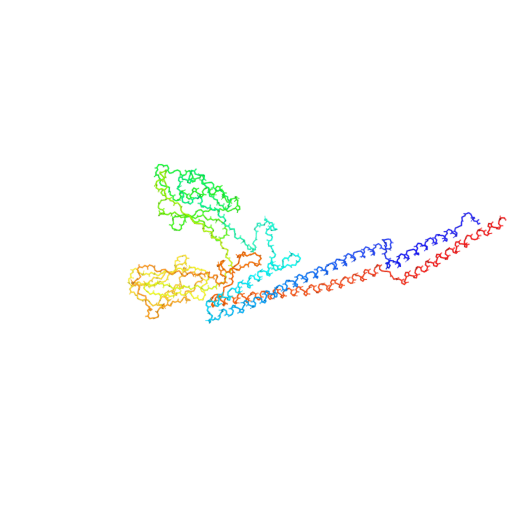 410 ? -44.182 -6.598 43.534 1.00 58.09 410 ASP A N 1
ATOM 2949 C CA . ASP A 1 410 ? -44.084 -6.119 42.156 1.00 58.09 410 ASP A CA 1
ATOM 2950 C C . ASP A 1 410 ? -43.166 -7.011 41.312 1.00 58.09 410 ASP A C 1
ATOM 2952 O O . ASP A 1 410 ? -42.328 -7.755 41.824 1.00 58.09 410 ASP A O 1
ATOM 2956 N N . THR A 1 411 ? -43.332 -6.918 39.992 1.00 63.84 411 THR A N 1
ATOM 2957 C CA . THR A 1 411 ? -42.446 -7.565 39.020 1.00 63.84 411 THR A CA 1
ATOM 2958 C C . THR A 1 411 ? -41.050 -6.946 39.117 1.00 63.84 411 THR A C 1
ATOM 2960 O O . THR A 1 411 ? -40.875 -5.768 38.809 1.00 63.84 411 THR A O 1
ATOM 2963 N N . ALA A 1 412 ? -40.050 -7.733 39.517 1.00 66.06 412 ALA A N 1
ATOM 2964 C CA . ALA A 1 412 ? -38.660 -7.291 39.523 1.00 66.06 412 ALA A CA 1
ATOM 2965 C C . ALA A 1 412 ? -38.027 -7.596 38.163 1.00 66.06 412 ALA A C 1
ATOM 2967 O O . ALA A 1 412 ? -37.944 -8.752 37.756 1.00 66.06 412 ALA A O 1
ATOM 2968 N N . THR A 1 413 ? -37.580 -6.572 37.443 1.00 64.81 413 THR A N 1
ATOM 2969 C CA . THR A 1 413 ? -36.923 -6.735 36.140 1.00 64.81 413 THR A CA 1
ATOM 2970 C C . THR A 1 413 ? -35.436 -6.443 36.245 1.00 64.81 413 THR A C 1
ATOM 2972 O O . THR A 1 413 ? -35.039 -5.379 36.720 1.00 64.81 413 THR A O 1
ATOM 2975 N N . ALA A 1 414 ? -34.621 -7.345 35.720 1.00 63.91 414 ALA A N 1
ATOM 2976 C CA . ALA A 1 414 ? -33.215 -7.138 35.444 1.00 63.91 414 ALA A CA 1
ATOM 2977 C C . ALA A 1 414 ? -32.986 -7.158 33.944 1.00 63.91 414 ALA A C 1
ATOM 2979 O O . ALA A 1 414 ? -33.212 -8.165 33.281 1.00 63.91 414 ALA A O 1
ATOM 2980 N N . ASN A 1 415 ? -32.492 -6.056 33.401 1.00 62.00 415 ASN A N 1
ATOM 2981 C CA . ASN A 1 415 ? -32.030 -6.058 32.026 1.00 62.00 415 ASN A CA 1
ATOM 2982 C C . ASN A 1 415 ? -30.598 -6.582 32.011 1.00 62.00 415 ASN A C 1
ATOM 2984 O O . ASN A 1 415 ? -29.672 -5.887 32.425 1.00 62.00 415 ASN A O 1
ATOM 2988 N N . LEU A 1 416 ? -30.415 -7.799 31.504 1.00 60.16 416 LEU A N 1
ATOM 2989 C CA . LEU A 1 416 ? -29.122 -8.245 31.011 1.00 60.16 416 LEU A CA 1
ATOM 2990 C C . LEU A 1 416 ? -28.923 -7.546 29.678 1.00 60.16 416 LEU A C 1
ATOM 2992 O O . LEU A 1 416 ? -29.191 -8.099 28.613 1.00 60.16 416 LEU A O 1
ATOM 2996 N N . SER A 1 417 ? -28.493 -6.287 29.734 1.00 52.22 417 SER A N 1
ATOM 2997 C CA . SER A 1 417 ? -27.929 -5.664 28.554 1.00 52.22 417 SER A CA 1
ATOM 2998 C C . SER A 1 417 ? -26.609 -6.364 28.280 1.00 52.22 417 SER A C 1
ATOM 3000 O O . SER A 1 417 ? -25.610 -6.106 28.954 1.00 52.22 417 SER A O 1
ATOM 3002 N N . GLY A 1 418 ? -26.612 -7.248 27.284 1.00 44.94 418 GLY A N 1
ATOM 3003 C CA . GLY A 1 418 ? -25.415 -7.565 26.525 1.00 44.94 418 GLY A CA 1
ATOM 3004 C C . GLY A 1 418 ? -24.978 -6.296 25.824 1.00 44.94 418 GLY A C 1
ATOM 3005 O O . GLY A 1 418 ? -25.249 -6.089 24.644 1.00 44.94 418 GLY A O 1
ATOM 3006 N N . GLY A 1 419 ? -24.369 -5.397 26.592 1.00 38.09 419 GLY A N 1
ATOM 3007 C CA . GLY A 1 419 ? -23.708 -4.247 26.042 1.00 38.09 419 GLY A CA 1
ATOM 3008 C C . GLY A 1 419 ? -22.652 -4.788 25.102 1.00 38.09 419 GLY A C 1
ATOM 3009 O O . GLY A 1 419 ? -21.736 -5.491 25.525 1.00 38.09 419 GLY A O 1
ATOM 3010 N N . VAL A 1 420 ? -22.753 -4.401 23.835 1.00 37.25 420 VAL A N 1
ATOM 3011 C CA . VAL A 1 420 ? -21.559 -4.032 23.088 1.00 37.25 420 VAL A CA 1
ATOM 3012 C C . VAL A 1 420 ? -20.877 -2.965 23.938 1.00 37.25 420 VAL A C 1
ATOM 3014 O O . VAL A 1 420 ? -21.080 -1.766 23.771 1.00 37.25 420 VAL A O 1
ATOM 3017 N N . SER A 1 421 ? -20.114 -3.412 24.926 1.00 36.50 421 SER A N 1
ATOM 3018 C CA . SER A 1 421 ? -18.989 -2.658 25.396 1.00 36.50 421 SER A CA 1
ATOM 3019 C C . SER A 1 421 ? -18.070 -2.653 24.179 1.00 36.50 421 SER A C 1
ATOM 3021 O O . SER A 1 421 ? -17.358 -3.600 23.854 1.00 36.50 421 SER A O 1
ATOM 3023 N N . LEU A 1 422 ? -18.153 -1.559 23.435 1.00 42.41 422 LEU A N 1
ATOM 3024 C CA . LEU A 1 422 ? -17.022 -1.071 22.680 1.00 42.41 422 LEU A CA 1
ATOM 3025 C C . LEU A 1 422 ? -15.961 -0.610 23.699 1.00 42.41 422 LEU A C 1
ATOM 3027 O O . LEU A 1 422 ? -15.555 0.543 23.679 1.00 42.41 422 LEU A O 1
ATOM 3031 N N . GLN A 1 423 ? -15.549 -1.437 24.666 1.00 45.03 423 GLN A N 1
ATOM 3032 C CA . GLN A 1 423 ? -14.488 -1.038 25.588 1.00 45.03 423 GLN A CA 1
ATOM 3033 C C . GLN A 1 423 ? -13.155 -1.358 24.951 1.00 45.03 423 GLN A C 1
ATOM 3035 O O . GLN A 1 423 ? -12.521 -2.355 25.272 1.00 45.03 423 GLN A O 1
ATOM 3040 N N . THR A 1 424 ? -12.723 -0.487 24.046 1.00 44.06 424 THR A N 1
ATOM 3041 C CA . THR A 1 424 ? -11.305 -0.084 24.029 1.00 44.06 424 THR A CA 1
ATOM 3042 C C . THR A 1 424 ? -11.053 1.232 23.305 1.00 44.06 424 THR A C 1
ATOM 3044 O O . THR A 1 424 ? -9.899 1.624 23.177 1.00 44.06 424 THR A O 1
ATOM 3047 N N . PHE A 1 425 ? -12.088 1.940 22.851 1.00 43.91 425 PHE A N 1
ATOM 3048 C CA . PHE A 1 425 ? -11.915 3.327 22.462 1.00 43.91 425 PHE A CA 1
ATOM 3049 C C . PHE A 1 425 ? -12.898 4.176 23.242 1.00 43.91 425 PHE A C 1
ATOM 3051 O O . PHE A 1 425 ? -14.108 3.938 23.192 1.00 43.91 425 PHE A O 1
ATOM 3058 N N . THR A 1 426 ? -12.381 5.147 23.992 1.00 40.00 426 THR A N 1
AT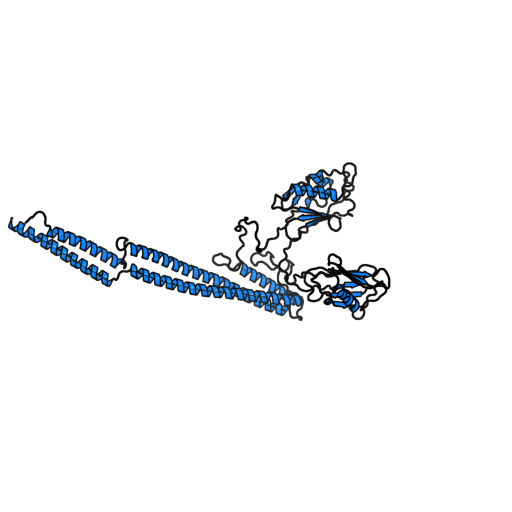OM 3059 C CA . THR A 1 426 ? -13.239 6.139 24.635 1.00 40.00 426 THR A CA 1
ATOM 3060 C C . THR A 1 426 ? -14.092 6.777 23.538 1.00 40.00 426 THR A C 1
ATOM 3062 O O . THR A 1 426 ? -13.596 7.447 22.637 1.00 40.00 426 THR A O 1
ATOM 3065 N N . SER A 1 427 ? -15.405 6.536 23.573 1.00 37.84 427 SER A N 1
ATOM 3066 C CA . SER A 1 427 ? -16.358 7.264 22.722 1.00 37.84 427 SER A CA 1
ATOM 3067 C C . SER A 1 427 ? -16.528 8.712 23.194 1.00 37.84 427 SER A C 1
ATOM 3069 O O . SER A 1 427 ? -17.323 9.456 22.627 1.00 37.84 427 SER A O 1
ATOM 3071 N N . ASP A 1 428 ? -15.808 9.118 24.244 1.00 42.44 428 ASP A N 1
ATOM 3072 C CA . ASP A 1 428 ? -15.784 10.499 24.681 1.00 42.44 428 ASP A CA 1
ATOM 3073 C C . ASP A 1 428 ? -14.821 11.270 23.775 1.00 42.44 428 ASP A C 1
ATOM 3075 O O . ASP A 1 428 ? -13.601 11.114 23.843 1.00 42.44 428 ASP A O 1
ATOM 3079 N N . SER A 1 429 ? -15.378 12.172 22.970 1.00 41.94 429 SER A N 1
ATOM 3080 C CA . SER A 1 429 ? -14.681 13.221 22.213 1.00 41.94 429 SER A CA 1
ATOM 3081 C C . SER A 1 429 ? -13.801 14.140 23.093 1.00 41.94 429 SER A C 1
ATOM 3083 O O . SER A 1 429 ? -13.304 15.161 22.628 1.00 41.94 429 SER A O 1
ATOM 3085 N N . LYS A 1 430 ? -13.610 13.804 24.375 1.00 43.78 430 LYS A N 1
ATOM 3086 C CA . LYS A 1 430 ? -12.765 14.476 25.365 1.00 43.78 430 LYS A CA 1
ATOM 3087 C C . LYS A 1 430 ? -11.351 13.912 25.498 1.00 43.78 430 LYS A C 1
ATOM 3089 O O . LYS A 1 430 ? -10.565 14.504 26.229 1.00 43.78 430 LYS A O 1
ATOM 3094 N N . ALA A 1 431 ? -10.993 12.819 24.817 1.00 51.06 431 ALA A N 1
ATOM 3095 C CA . ALA A 1 431 ? -9.618 12.302 24.876 1.00 51.06 431 ALA A CA 1
ATOM 3096 C C . ALA A 1 431 ? -8.589 13.219 24.176 1.00 51.06 431 ALA A C 1
ATOM 3098 O O . ALA A 1 431 ? -7.389 13.080 24.410 1.00 51.06 431 ALA A O 1
ATOM 3099 N N . GLY A 1 432 ? -9.040 14.163 23.338 1.00 56.66 432 GLY A N 1
ATOM 3100 C CA . GLY A 1 432 ? -8.169 15.146 22.684 1.00 56.66 432 GLY A CA 1
ATOM 3101 C C . GLY A 1 432 ? -7.225 14.556 21.632 1.00 56.66 432 GLY A C 1
ATOM 3102 O O . GLY A 1 432 ? -6.269 15.223 21.254 1.00 56.66 432 GLY A O 1
ATOM 3103 N N . VAL A 1 433 ? -7.466 13.322 21.170 1.00 60.16 433 VAL A N 1
ATOM 3104 C CA . VAL A 1 433 ? -6.694 12.708 20.081 1.00 60.16 433 VAL A CA 1
ATOM 3105 C C . VAL A 1 433 ? -7.063 13.402 18.774 1.00 60.16 433 VAL A C 1
ATOM 3107 O O . VAL A 1 433 ? -8.229 13.413 18.368 1.00 60.16 433 VAL A O 1
ATOM 3110 N N . THR A 1 434 ? -6.073 14.017 18.135 1.00 62.88 434 THR A N 1
ATOM 3111 C CA . THR A 1 434 ? -6.259 14.761 16.886 1.00 62.88 434 THR A CA 1
ATOM 3112 C C . THR A 1 434 ? -5.826 13.914 15.692 1.00 62.88 434 THR A C 1
ATOM 3114 O O . THR A 1 434 ? -5.153 12.887 15.825 1.00 62.88 434 THR A O 1
ATOM 3117 N N . ASN A 1 435 ? -6.183 14.355 14.485 1.00 61.59 435 ASN A N 1
ATOM 3118 C CA . ASN A 1 435 ? -5.650 13.768 13.251 1.00 61.59 435 ASN A CA 1
ATOM 3119 C C . ASN A 1 435 ? -4.165 14.137 13.001 1.00 61.59 435 ASN A C 1
ATOM 3121 O O . ASN A 1 435 ? -3.609 13.781 11.960 1.00 61.59 435 ASN A O 1
ATOM 3125 N N . GLY A 1 436 ? -3.539 14.883 13.923 1.00 60.41 436 GLY A N 1
ATOM 3126 C CA . GLY A 1 436 ? -2.156 15.346 13.840 1.00 60.41 436 GLY A CA 1
ATOM 3127 C C . GLY A 1 436 ? -1.906 16.513 12.873 1.00 60.41 436 GLY A C 1
ATOM 3128 O O . GLY A 1 436 ? -0.778 16.994 12.799 1.00 60.41 436 GLY A O 1
ATOM 3129 N N . THR A 1 437 ? -2.917 16.976 12.131 1.00 56.88 437 THR A N 1
ATOM 3130 C CA . THR A 1 437 ? -2.788 18.025 11.096 1.00 56.88 437 THR A CA 1
ATOM 3131 C C . THR A 1 437 ? -3.617 19.272 11.373 1.00 56.88 437 THR A C 1
ATOM 3133 O O . THR A 1 437 ? -3.108 20.372 11.194 1.00 56.88 437 THR A O 1
ATOM 3136 N N . ASP A 1 438 ? -4.839 19.104 11.868 1.00 56.12 438 ASP A N 1
ATOM 3137 C CA . ASP A 1 438 ? -5.729 20.174 12.303 1.00 56.12 438 ASP A CA 1
ATOM 3138 C C . ASP A 1 438 ? -6.295 19.714 13.650 1.00 56.12 438 ASP A C 1
ATOM 3140 O O . ASP A 1 438 ? -6.725 18.566 13.741 1.00 56.12 438 ASP A O 1
ATOM 3144 N N . ASP A 1 439 ? -6.311 20.556 14.690 1.00 55.19 439 ASP A N 1
ATOM 3145 C CA . ASP A 1 439 ? -6.708 20.218 16.081 1.00 55.19 439 ASP A CA 1
ATOM 3146 C C . ASP A 1 439 ? -8.178 19.745 16.260 1.00 55.19 439 ASP A C 1
ATOM 3148 O O . ASP A 1 439 ? -8.766 19.805 17.340 1.00 55.19 439 ASP A O 1
ATOM 3152 N N . VAL A 1 440 ? -8.809 19.277 15.187 1.00 51.62 440 VAL A N 1
ATOM 3153 C CA . VAL A 1 440 ? -10.081 18.575 15.161 1.00 51.62 440 VAL A CA 1
ATOM 3154 C C . VAL A 1 440 ? -9.911 17.214 15.846 1.00 51.62 440 VAL A C 1
ATOM 3156 O O . VAL A 1 440 ? -9.087 16.385 15.452 1.00 51.62 440 VAL A O 1
ATOM 3159 N N . VAL A 1 441 ? -10.729 16.967 16.869 1.00 52.72 441 VAL A N 1
ATOM 3160 C CA . VAL A 1 441 ? -10.859 15.653 17.513 1.00 52.72 441 VAL A CA 1
ATOM 3161 C C . VAL A 1 441 ? -11.668 14.756 16.578 1.00 52.72 441 VAL A C 1
ATOM 3163 O O . VAL A 1 441 ? -12.895 14.834 16.543 1.00 52.72 441 VAL A O 1
ATOM 3166 N N . VAL A 1 442 ? -10.979 13.966 15.755 1.00 47.75 442 VAL A N 1
ATOM 3167 C CA . VAL A 1 442 ? -11.618 13.119 14.729 1.00 47.75 442 VAL A CA 1
ATOM 3168 C C . VAL A 1 442 ? -11.743 11.663 15.186 1.00 47.75 442 VAL A C 1
ATOM 3170 O O . VAL A 1 442 ? -12.598 10.940 14.680 1.00 47.75 442 VAL A O 1
ATOM 3173 N N . GLU A 1 443 ? -10.941 11.220 16.158 1.00 52.81 443 GLU A N 1
ATOM 3174 C CA . GLU A 1 443 ? -10.781 9.792 16.442 1.00 52.81 443 GLU A CA 1
ATOM 3175 C C . GLU A 1 443 ? -10.957 9.427 17.917 1.00 52.81 443 GLU A C 1
ATOM 3177 O O . GLU A 1 443 ? -10.624 10.182 18.831 1.00 52.81 443 GLU A O 1
ATOM 3182 N N . SER A 1 444 ? -11.497 8.230 18.140 1.00 53.25 444 SER A N 1
ATOM 3183 C CA . SER A 1 444 ? -11.617 7.628 19.463 1.00 53.25 444 SER A CA 1
ATOM 3184 C C . SER A 1 444 ? -10.254 7.063 19.888 1.00 53.25 444 SER A C 1
ATOM 3186 O O . SER A 1 444 ? -9.678 6.240 19.182 1.00 53.25 444 SER A O 1
ATOM 3188 N N . GLY A 1 445 ? -9.726 7.514 21.030 1.00 60.72 445 GLY A N 1
ATOM 3189 C CA . GLY A 1 445 ? -8.415 7.103 21.551 1.00 60.72 445 GLY A CA 1
ATOM 3190 C C . GLY A 1 445 ? -8.460 5.790 22.336 1.00 60.72 445 GLY A C 1
ATOM 3191 O O . GLY A 1 445 ? -9.503 5.444 22.897 1.00 60.72 445 GLY A O 1
ATOM 3192 N N . LEU A 1 446 ? -7.335 5.066 22.373 1.00 68.88 446 LEU A N 1
ATOM 3193 C CA . LEU A 1 446 ? -7.172 3.813 23.125 1.00 68.88 446 LEU A CA 1
ATOM 3194 C C . LEU A 1 446 ? -7.336 4.069 24.630 1.00 68.88 446 LEU A C 1
ATOM 3196 O O . LEU A 1 446 ? -6.758 5.027 25.124 1.00 68.88 446 LEU A O 1
ATOM 3200 N N . ASP A 1 447 ? -8.084 3.238 25.357 1.00 68.19 447 ASP A N 1
ATOM 3201 C CA . ASP A 1 447 ? -8.315 3.411 26.804 1.00 68.19 447 ASP A CA 1
ATOM 3202 C C . ASP A 1 447 ? -7.417 2.485 27.645 1.00 68.19 447 ASP A C 1
ATOM 3204 O O . ASP A 1 447 ? -7.407 1.273 27.430 1.00 68.19 447 ASP A O 1
ATOM 3208 N N . VAL A 1 448 ? -6.687 3.048 28.610 1.00 73.69 448 VAL A N 1
ATOM 3209 C CA . VAL A 1 448 ? -5.858 2.337 29.601 1.00 73.69 448 VAL A CA 1
ATOM 3210 C C . VAL A 1 448 ? -6.172 2.748 31.048 1.00 73.69 448 VAL A C 1
ATOM 3212 O O . VAL A 1 448 ? -5.356 2.544 31.945 1.00 73.69 448 VAL A O 1
ATOM 3215 N N . SER A 1 449 ? -7.336 3.356 31.288 1.00 69.88 449 SER A N 1
ATOM 3216 C CA . SER A 1 449 ? -7.718 3.892 32.605 1.00 69.88 449 SER A CA 1
ATOM 3217 C C . SER A 1 449 ? -8.007 2.828 33.677 1.00 69.88 449 SER A C 1
ATOM 3219 O O . SER A 1 449 ? -8.009 3.147 34.867 1.00 69.88 449 SER A O 1
ATOM 3221 N N . ASP A 1 450 ? -8.216 1.574 33.275 1.00 64.38 450 ASP A N 1
ATOM 3222 C CA . ASP A 1 450 ? -8.419 0.417 34.154 1.00 64.38 450 ASP A CA 1
ATOM 3223 C C . ASP A 1 450 ? -7.506 -0.745 33.723 1.00 64.38 450 ASP A C 1
ATOM 3225 O O . ASP A 1 450 ? -7.082 -0.824 32.568 1.00 64.38 450 ASP A O 1
ATOM 3229 N N . HIS A 1 451 ? -7.236 -1.675 34.637 1.00 63.66 451 HIS A N 1
ATOM 3230 C CA . HIS A 1 451 ? -6.487 -2.907 34.395 1.00 63.66 451 HIS A CA 1
ATOM 3231 C C . HIS A 1 451 ? -7.057 -3.721 33.227 1.00 63.66 451 HIS A C 1
ATOM 3233 O O . HIS A 1 451 ? -6.304 -4.179 32.357 1.00 63.66 451 HIS A O 1
ATOM 3239 N N . ASP A 1 452 ? -8.381 -3.888 33.187 1.00 64.12 452 ASP A N 1
ATOM 3240 C CA . ASP A 1 452 ? -9.029 -4.639 32.114 1.00 64.12 452 ASP A CA 1
ATOM 3241 C C . ASP A 1 452 ? -8.850 -3.902 30.780 1.00 64.12 452 ASP A C 1
ATOM 3243 O O . ASP A 1 452 ? -8.406 -4.504 29.800 1.00 64.12 452 ASP A O 1
ATOM 3247 N N . HIS A 1 453 ? -9.090 -2.588 30.734 1.00 65.50 453 HIS A N 1
ATOM 3248 C CA . HIS A 1 453 ? -8.896 -1.767 29.530 1.00 65.50 453 HIS A CA 1
ATOM 3249 C C . HIS A 1 453 ? -7.444 -1.769 29.045 1.00 65.50 453 HIS A C 1
ATOM 3251 O O . HIS A 1 453 ? -7.197 -1.989 27.859 1.00 65.50 453 HIS A O 1
ATOM 3257 N N . ALA A 1 454 ? -6.478 -1.645 29.955 1.00 67.38 454 ALA A N 1
ATOM 3258 C CA . ALA A 1 454 ? -5.054 -1.707 29.650 1.00 67.38 454 ALA A CA 1
ATOM 3259 C C . ALA A 1 454 ? -4.641 -3.077 29.079 1.00 67.38 454 ALA A C 1
ATOM 3261 O O . ALA A 1 454 ? -3.887 -3.151 28.107 1.00 67.38 454 ALA A O 1
ATOM 3262 N N . THR A 1 455 ? -5.199 -4.174 29.596 1.00 65.38 455 THR A N 1
ATOM 3263 C CA . THR A 1 455 ? -4.957 -5.524 29.057 1.00 65.38 455 THR A CA 1
ATOM 3264 C C . THR A 1 455 ? -5.501 -5.679 27.630 1.00 65.38 455 THR A C 1
ATOM 3266 O O . THR A 1 455 ? -4.853 -6.282 26.766 1.00 65.38 455 THR A O 1
ATOM 3269 N N . HIS A 1 456 ? -6.661 -5.086 27.335 1.00 64.56 456 HIS A N 1
ATOM 3270 C CA . HIS A 1 456 ? -7.212 -5.054 25.977 1.00 64.56 456 HIS A CA 1
ATOM 3271 C C . HIS A 1 456 ? -6.383 -4.162 25.042 1.00 64.56 456 HIS A C 1
ATOM 3273 O O . HIS A 1 456 ? -6.106 -4.559 23.905 1.00 64.56 456 HIS A O 1
ATOM 3279 N N . ALA A 1 457 ? -5.924 -3.006 25.526 1.00 71.62 457 ALA A N 1
ATOM 3280 C CA . ALA A 1 457 ? -5.046 -2.095 24.800 1.00 71.62 457 ALA A CA 1
ATOM 3281 C C . ALA A 1 457 ? -3.751 -2.786 24.344 1.00 71.62 457 ALA A C 1
ATOM 3283 O O . ALA A 1 457 ? -3.365 -2.651 23.182 1.00 71.62 457 ALA A O 1
ATOM 3284 N N . ILE A 1 458 ? -3.139 -3.619 25.196 1.00 76.56 458 ILE A N 1
ATOM 3285 C CA . ILE A 1 458 ? -1.974 -4.443 24.825 1.00 76.56 458 ILE A CA 1
ATOM 3286 C C . ILE A 1 458 ? -2.302 -5.363 23.639 1.00 76.56 458 ILE A C 1
ATOM 3288 O O . ILE A 1 458 ? -1.526 -5.431 22.688 1.00 76.56 458 ILE A O 1
ATOM 3292 N N . SER A 1 459 ? -3.464 -6.031 23.641 1.00 72.19 459 SER A N 1
ATOM 3293 C CA . SER A 1 459 ? -3.867 -6.917 22.534 1.00 72.19 459 SER A CA 1
ATOM 3294 C C . SER A 1 459 ? -4.072 -6.164 21.214 1.00 72.19 459 SER A C 1
ATOM 3296 O O . SER A 1 459 ? -3.723 -6.671 20.143 1.00 72.19 459 SER A O 1
ATOM 3298 N N . VAL A 1 460 ? -4.630 -4.952 21.272 1.00 72.62 460 VAL A N 1
ATOM 3299 C CA . VAL A 1 460 ? -4.794 -4.079 20.098 1.00 72.62 460 VAL A CA 1
ATOM 3300 C C . VAL A 1 460 ? -3.430 -3.630 19.570 1.00 72.62 460 VAL A C 1
ATOM 3302 O O . VAL A 1 460 ? -3.177 -3.746 18.369 1.00 72.62 460 VAL A O 1
ATOM 3305 N N . LEU A 1 461 ? -2.533 -3.192 20.455 1.00 81.06 461 LEU A N 1
ATOM 3306 C CA . LEU A 1 461 ? -1.179 -2.761 20.105 1.00 81.06 461 LEU A CA 1
ATOM 3307 C C . LEU A 1 461 ? -0.336 -3.909 19.537 1.00 81.06 461 LEU A C 1
ATOM 3309 O O . LEU A 1 461 ? 0.387 -3.706 18.566 1.00 81.06 461 LEU A O 1
ATOM 3313 N N . ASP A 1 462 ? -0.484 -5.131 20.050 1.00 76.06 462 ASP A N 1
ATOM 3314 C CA . ASP A 1 462 ? 0.173 -6.319 19.493 1.00 76.06 462 ASP A CA 1
ATOM 3315 C C . ASP A 1 462 ? -0.288 -6.629 18.067 1.00 76.06 462 ASP A C 1
ATOM 3317 O O . ASP A 1 462 ? 0.528 -6.928 17.190 1.00 76.06 462 ASP A O 1
ATOM 3321 N N . LYS A 1 463 ? -1.594 -6.507 17.800 1.00 72.56 463 LYS A N 1
ATOM 3322 C CA . LYS A 1 463 ? -2.127 -6.638 16.437 1.00 72.56 463 LYS A CA 1
ATOM 3323 C C . LYS A 1 463 ? -1.602 -5.526 15.530 1.00 72.56 463 LYS A C 1
ATOM 3325 O O . LYS A 1 463 ? -1.216 -5.813 14.399 1.00 72.56 463 LYS A O 1
ATOM 3330 N N . ALA A 1 464 ? -1.553 -4.284 16.013 1.00 77.06 464 ALA A N 1
ATOM 3331 C CA . ALA A 1 464 ? -1.015 -3.149 15.264 1.00 77.06 464 ALA A CA 1
ATOM 3332 C C . ALA A 1 464 ? 0.472 -3.341 14.921 1.00 77.06 464 ALA A C 1
ATOM 3334 O O . ALA A 1 464 ? 0.851 -3.229 13.755 1.00 77.06 464 ALA A O 1
ATOM 3335 N N . LEU A 1 465 ? 1.295 -3.740 15.895 1.00 83.75 465 LEU A N 1
ATOM 3336 C CA . LEU A 1 465 ? 2.710 -4.067 15.695 1.00 83.75 465 LEU A CA 1
ATOM 3337 C C . LEU A 1 465 ? 2.899 -5.182 14.659 1.00 83.75 465 LEU A C 1
ATOM 3339 O O . LEU A 1 465 ? 3.769 -5.070 13.792 1.00 83.75 465 LEU A O 1
ATOM 3343 N N . ALA A 1 466 ? 2.074 -6.233 14.710 1.00 79.31 466 ALA A N 1
ATOM 3344 C CA . ALA A 1 466 ? 2.110 -7.319 13.732 1.00 79.31 466 ALA A CA 1
ATOM 3345 C C . ALA A 1 466 ? 1.728 -6.848 12.315 1.00 79.31 466 ALA A C 1
ATOM 3347 O O . ALA A 1 466 ? 2.365 -7.257 11.339 1.00 79.31 466 ALA A O 1
ATOM 3348 N N . MET A 1 467 ? 0.730 -5.965 12.189 1.00 80.12 467 MET A N 1
ATOM 3349 C CA . MET A 1 467 ? 0.340 -5.367 10.906 1.00 80.12 467 MET A CA 1
ATOM 3350 C C . MET A 1 467 ? 1.459 -4.492 10.330 1.00 80.12 467 MET A C 1
ATOM 3352 O O . MET A 1 467 ? 1.875 -4.726 9.196 1.00 80.12 467 MET A O 1
ATOM 3356 N N . VAL A 1 468 ? 2.017 -3.566 11.119 1.00 88.19 468 VAL A N 1
ATOM 3357 C CA . VAL A 1 468 ? 3.137 -2.704 10.693 1.00 88.19 468 VAL A CA 1
ATOM 3358 C C . VAL A 1 468 ? 4.355 -3.541 10.299 1.00 88.19 468 VAL A C 1
ATOM 3360 O O . VAL A 1 468 ? 4.969 -3.304 9.260 1.00 88.19 468 VAL A O 1
ATOM 3363 N N . SER A 1 469 ? 4.688 -4.573 11.080 1.00 86.81 469 SER A N 1
ATOM 3364 C CA . SER A 1 469 ? 5.784 -5.494 10.753 1.00 86.81 469 SER A CA 1
ATOM 3365 C C . SER A 1 469 ? 5.543 -6.233 9.429 1.00 86.81 469 SER A C 1
ATOM 3367 O O . SER A 1 469 ? 6.454 -6.347 8.605 1.00 86.81 469 SER A O 1
ATOM 3369 N N . THR A 1 470 ? 4.304 -6.669 9.179 1.00 86.31 470 THR A N 1
ATOM 3370 C CA . THR A 1 470 ? 3.917 -7.321 7.919 1.00 86.31 470 THR A CA 1
ATOM 3371 C C . THR A 1 470 ? 4.040 -6.368 6.728 1.00 86.31 470 THR A C 1
ATOM 3373 O O . THR A 1 470 ? 4.580 -6.759 5.690 1.00 86.31 470 THR A O 1
ATOM 3376 N N . GLU A 1 471 ? 3.584 -5.120 6.858 1.00 86.75 471 GLU A N 1
ATOM 3377 C CA . GLU A 1 471 ? 3.698 -4.115 5.792 1.00 86.75 471 GLU A CA 1
ATOM 3378 C C . GLU A 1 471 ? 5.157 -3.736 5.501 1.00 86.75 471 GLU A C 1
ATOM 3380 O O . GLU A 1 471 ? 5.560 -3.705 4.336 1.00 86.75 471 GLU A O 1
ATOM 3385 N N . ARG A 1 472 ? 6.003 -3.580 6.529 1.00 92.44 472 ARG A N 1
ATOM 3386 C CA . ARG A 1 472 ? 7.456 -3.396 6.346 1.00 92.44 472 ARG A CA 1
ATOM 3387 C C . ARG A 1 472 ? 8.098 -4.565 5.599 1.00 92.44 472 ARG A C 1
ATOM 3389 O O . ARG A 1 472 ? 8.896 -4.354 4.688 1.00 92.44 472 ARG A O 1
ATOM 3396 N N . GLY A 1 473 ? 7.705 -5.798 5.924 1.00 90.44 473 GLY A N 1
ATOM 3397 C CA . GLY A 1 473 ? 8.153 -6.989 5.200 1.00 90.44 473 GLY A CA 1
ATOM 3398 C C . GLY A 1 473 ? 7.781 -6.958 3.711 1.00 90.44 473 GLY A C 1
ATOM 3399 O O . GLY A 1 473 ? 8.598 -7.314 2.858 1.00 90.44 473 GLY A O 1
ATOM 3400 N N . LYS A 1 474 ? 6.573 -6.484 3.375 1.00 91.25 474 LYS A N 1
ATOM 3401 C CA . LYS A 1 474 ? 6.135 -6.309 1.979 1.00 91.25 474 LYS A CA 1
ATOM 3402 C C . LYS A 1 474 ? 6.923 -5.212 1.262 1.00 91.25 474 LYS A C 1
ATOM 3404 O O . LYS A 1 474 ? 7.337 -5.430 0.124 1.00 91.25 474 LYS A O 1
ATOM 3409 N N . LEU A 1 475 ? 7.154 -4.068 1.907 1.00 92.81 475 LEU A N 1
ATOM 3410 C CA . LEU A 1 475 ? 7.943 -2.966 1.346 1.00 92.81 475 LEU A CA 1
ATOM 3411 C C . LEU A 1 475 ? 9.388 -3.392 1.058 1.00 92.81 475 LEU A C 1
ATOM 3413 O O . LEU A 1 475 ? 9.858 -3.196 -0.063 1.00 92.81 475 LEU A O 1
ATOM 3417 N N . GLY A 1 476 ? 10.040 -4.094 1.989 1.00 94.88 476 GLY A N 1
ATOM 3418 C CA . GLY A 1 476 ? 11.378 -4.655 1.765 1.00 94.88 476 GLY A CA 1
ATOM 3419 C C . GLY A 1 476 ? 11.412 -5.676 0.619 1.00 94.88 476 GLY A C 1
ATOM 3420 O O . GLY A 1 476 ? 12.319 -5.669 -0.215 1.00 94.88 476 GLY A O 1
ATOM 3421 N N . ALA A 1 477 ? 10.383 -6.522 0.492 1.00 93.94 477 ALA A N 1
ATOM 3422 C CA . ALA A 1 477 ? 10.263 -7.426 -0.654 1.00 93.94 477 ALA A CA 1
ATOM 3423 C C . ALA A 1 477 ? 10.088 -6.670 -1.986 1.00 93.94 477 ALA A C 1
ATOM 3425 O O . ALA A 1 477 ? 10.641 -7.089 -3.008 1.00 93.94 477 ALA A O 1
ATOM 3426 N N . MET A 1 478 ? 9.342 -5.560 -1.997 1.00 92.56 478 MET A N 1
ATOM 3427 C CA . MET A 1 478 ? 9.199 -4.706 -3.179 1.00 92.56 478 MET A CA 1
ATOM 3428 C C . MET A 1 478 ? 10.502 -3.987 -3.534 1.00 92.56 478 MET A C 1
ATOM 3430 O O . MET A 1 478 ? 10.843 -3.950 -4.716 1.00 92.56 478 MET A O 1
ATOM 3434 N N . GLN A 1 479 ? 11.264 -3.506 -2.548 1.00 95.75 479 GLN A N 1
ATOM 3435 C CA . GLN A 1 479 ? 12.598 -2.945 -2.773 1.00 95.75 479 GLN A CA 1
ATOM 3436 C C . GLN A 1 479 ? 13.514 -3.970 -3.452 1.00 95.75 479 GLN A C 1
ATOM 3438 O O . GLN A 1 479 ? 14.030 -3.696 -4.533 1.00 95.75 479 GLN A O 1
ATOM 3443 N N . ASN A 1 480 ? 13.622 -5.184 -2.900 1.00 95.44 480 ASN A N 1
ATOM 3444 C CA . ASN A 1 480 ? 14.433 -6.256 -3.492 1.00 95.44 480 ASN A CA 1
ATOM 3445 C C . ASN A 1 480 ? 14.018 -6.554 -4.943 1.00 95.44 480 ASN A C 1
ATOM 3447 O O . ASN A 1 480 ? 14.851 -6.733 -5.834 1.00 95.44 480 ASN A O 1
ATOM 3451 N N . ARG A 1 481 ? 12.708 -6.577 -5.219 1.00 96.44 481 ARG A N 1
ATOM 3452 C CA . ARG A 1 481 ? 12.187 -6.769 -6.581 1.00 96.44 481 ARG A CA 1
ATOM 3453 C C . ARG A 1 481 ? 12.569 -5.625 -7.519 1.00 96.44 481 ARG A C 1
ATOM 3455 O O . ARG A 1 481 ? 12.912 -5.898 -8.671 1.00 96.44 481 ARG A O 1
ATOM 3462 N N . LEU A 1 482 ? 12.501 -4.374 -7.067 1.00 94.69 482 LEU A N 1
ATOM 3463 C CA . LEU A 1 482 ? 12.900 -3.214 -7.868 1.00 94.69 482 LEU A CA 1
ATOM 3464 C C . LEU A 1 482 ? 14.410 -3.194 -8.113 1.00 94.69 482 LEU A C 1
ATOM 3466 O O . LEU A 1 482 ? 14.816 -2.946 -9.243 1.00 94.69 482 LEU A O 1
ATOM 3470 N N . GLU A 1 483 ? 15.236 -3.555 -7.130 1.00 96.62 483 GLU A N 1
ATOM 3471 C CA . GLU A 1 483 ? 16.690 -3.689 -7.300 1.00 96.62 483 GLU A CA 1
ATOM 3472 C C . GLU A 1 483 ? 17.042 -4.752 -8.351 1.00 96.62 483 GLU A C 1
ATOM 3474 O O . GLU A 1 483 ? 17.820 -4.499 -9.275 1.00 96.62 483 GLU A O 1
ATOM 3479 N N . HIS A 1 484 ? 16.404 -5.926 -8.292 1.00 97.06 484 HIS A N 1
ATOM 3480 C CA . HIS A 1 484 ? 16.557 -6.943 -9.337 1.00 97.06 484 HIS A CA 1
ATOM 3481 C C . HIS A 1 484 ? 16.058 -6.463 -10.704 1.00 97.06 484 HIS A C 1
ATOM 3483 O O . HIS A 1 484 ? 16.676 -6.763 -11.728 1.00 97.06 484 HIS A O 1
ATOM 3489 N N . THR A 1 485 ? 14.964 -5.701 -10.730 1.00 95.75 485 THR A N 1
ATOM 3490 C CA . THR A 1 485 ? 14.424 -5.125 -11.966 1.00 95.75 485 THR A CA 1
ATOM 3491 C C . THR A 1 485 ? 15.407 -4.125 -12.570 1.00 95.75 485 THR A C 1
ATOM 3493 O O . THR A 1 485 ? 15.705 -4.232 -13.754 1.00 95.75 485 THR A O 1
ATOM 3496 N N . ILE A 1 486 ? 15.986 -3.225 -11.771 1.00 96.44 486 ILE A N 1
ATOM 3497 C CA . ILE A 1 486 ? 17.018 -2.269 -12.199 1.00 96.44 486 ILE A CA 1
ATOM 3498 C C . ILE A 1 486 ? 18.217 -3.006 -12.789 1.00 96.44 486 ILE A C 1
ATOM 3500 O O . ILE A 1 486 ? 18.653 -2.675 -13.889 1.00 96.44 486 ILE A O 1
ATOM 3504 N N . ASN A 1 487 ? 18.713 -4.042 -12.110 1.00 96.88 487 ASN A N 1
ATOM 3505 C CA . ASN A 1 487 ? 19.839 -4.830 -12.610 1.00 96.88 487 ASN A CA 1
ATOM 3506 C C . ASN A 1 487 ? 19.518 -5.480 -13.966 1.00 96.88 487 ASN A C 1
ATOM 3508 O O . ASN A 1 487 ? 20.312 -5.379 -14.898 1.00 96.88 487 ASN A O 1
ATOM 3512 N N . ASN A 1 488 ? 18.327 -6.064 -14.120 1.00 96.69 488 ASN A N 1
ATOM 3513 C CA . ASN A 1 488 ? 17.893 -6.653 -15.388 1.00 96.69 488 ASN A CA 1
ATOM 3514 C C . ASN A 1 488 ? 17.713 -5.608 -16.509 1.00 96.69 488 ASN A C 1
ATOM 3516 O O . ASN A 1 488 ? 18.100 -5.844 -17.658 1.00 96.69 488 ASN A O 1
ATOM 3520 N N . LEU A 1 489 ? 17.146 -4.440 -16.187 1.00 95.88 489 LEU A N 1
ATOM 3521 C CA . LEU A 1 489 ? 16.994 -3.324 -17.124 1.00 95.88 489 LEU A CA 1
ATOM 3522 C C . LEU A 1 489 ? 18.360 -2.801 -17.581 1.00 95.88 489 LEU A C 1
ATOM 3524 O O . LEU A 1 489 ? 18.556 -2.616 -18.780 1.00 95.88 489 LEU A O 1
ATOM 3528 N N . ASN A 1 490 ? 19.311 -2.640 -16.659 1.00 96.50 490 ASN A N 1
ATOM 3529 C CA . ASN A 1 490 ? 20.672 -2.197 -16.959 1.00 96.50 490 ASN A CA 1
ATOM 3530 C C . ASN A 1 490 ? 21.401 -3.210 -17.853 1.00 96.50 490 ASN A C 1
ATOM 3532 O O . ASN A 1 490 ? 21.942 -2.821 -18.883 1.00 96.50 490 ASN A O 1
ATOM 3536 N N . THR A 1 491 ? 21.339 -4.510 -17.539 1.00 96.94 491 THR A N 1
ATOM 3537 C CA . THR A 1 491 ? 21.914 -5.563 -18.398 1.00 96.94 491 THR A CA 1
ATOM 3538 C C . THR A 1 491 ? 21.261 -5.590 -19.782 1.00 96.94 491 THR A C 1
ATOM 3540 O O . THR A 1 491 ? 21.936 -5.767 -20.794 1.00 96.94 491 THR A O 1
ATOM 3543 N N . SER A 1 492 ? 19.944 -5.390 -19.864 1.00 96.25 492 SER A N 1
ATOM 3544 C CA . SER A 1 492 ? 19.238 -5.316 -21.149 1.00 96.25 492 SER A CA 1
ATOM 3545 C C . SER A 1 492 ? 19.632 -4.074 -21.956 1.00 96.25 492 SER A C 1
ATOM 3547 O O . SER A 1 492 ? 19.825 -4.179 -23.168 1.00 96.25 492 SER A O 1
ATOM 3549 N N . SER A 1 493 ? 19.788 -2.922 -21.295 1.00 96.56 493 SER A N 1
ATOM 3550 C CA . SER A 1 493 ? 20.259 -1.669 -21.901 1.00 96.56 493 SER A CA 1
ATOM 3551 C C . SER A 1 493 ? 21.692 -1.822 -22.423 1.00 96.56 493 SER A C 1
ATOM 3553 O O . SER A 1 493 ? 21.964 -1.503 -23.580 1.00 96.56 493 SER A O 1
ATOM 3555 N N . GLU A 1 494 ? 22.584 -2.439 -21.641 1.00 96.19 494 GLU A N 1
ATOM 3556 C CA . GLU A 1 494 ? 23.964 -2.742 -22.037 1.00 96.19 494 GLU A CA 1
ATOM 3557 C C . GLU A 1 494 ? 24.025 -3.698 -23.238 1.00 96.19 494 GLU A C 1
ATOM 3559 O O . GLU A 1 494 ? 24.714 -3.423 -24.221 1.00 96.19 494 GLU A O 1
ATOM 3564 N N . ASN A 1 495 ? 23.245 -4.783 -23.218 1.00 96.44 495 ASN A N 1
ATOM 3565 C CA . ASN A 1 495 ? 23.175 -5.734 -24.329 1.00 96.44 495 ASN A CA 1
ATOM 3566 C C . ASN A 1 495 ? 22.646 -5.088 -25.618 1.00 96.44 495 ASN A C 1
ATOM 3568 O O . ASN A 1 495 ? 23.171 -5.352 -26.704 1.00 96.44 495 ASN A O 1
ATOM 3572 N N . LEU A 1 496 ? 21.618 -4.237 -25.518 1.00 96.00 496 LEU A N 1
ATOM 3573 C CA . LEU A 1 496 ? 21.096 -3.493 -26.666 1.00 96.00 496 LEU A CA 1
ATOM 3574 C C . LEU A 1 496 ? 22.081 -2.433 -27.156 1.00 96.00 496 LEU A C 1
ATOM 3576 O O . LEU A 1 496 ? 22.205 -2.267 -28.365 1.00 96.00 496 LEU A O 1
ATOM 3580 N N . SER A 1 497 ? 22.811 -1.771 -26.260 1.00 95.56 497 SER A N 1
ATOM 3581 C CA . SER A 1 497 ? 23.870 -0.817 -26.607 1.00 95.56 497 SER A CA 1
ATOM 3582 C C . SER A 1 497 ? 25.018 -1.508 -27.350 1.00 95.56 497 SER A C 1
ATOM 3584 O O . SER A 1 497 ? 25.440 -1.059 -28.415 1.00 95.56 497 SER A O 1
ATOM 3586 N N . ALA A 1 498 ? 25.449 -2.685 -26.884 1.00 96.44 498 ALA A N 1
ATOM 3587 C CA . ALA A 1 498 ? 26.442 -3.500 -27.582 1.00 96.44 498 ALA A CA 1
ATOM 3588 C C . ALA A 1 498 ? 25.943 -3.978 -28.960 1.00 96.44 498 ALA A C 1
ATOM 3590 O O . ALA A 1 498 ? 26.706 -4.000 -29.931 1.00 96.44 498 ALA A O 1
ATOM 3591 N N . ALA A 1 499 ? 24.664 -4.354 -29.072 1.00 95.56 499 ALA A N 1
ATOM 3592 C CA . ALA A 1 499 ? 24.050 -4.711 -30.350 1.00 95.56 499 ALA A CA 1
ATOM 3593 C C . ALA A 1 499 ? 23.942 -3.503 -31.298 1.00 95.56 499 ALA A C 1
ATOM 3595 O O . ALA A 1 499 ? 24.218 -3.639 -32.491 1.00 95.56 499 ALA A O 1
ATOM 3596 N N . GLU A 1 500 ? 23.599 -2.324 -30.773 1.00 94.81 500 GLU A N 1
ATOM 3597 C CA . GLU A 1 500 ? 23.549 -1.072 -31.528 1.00 94.81 500 GLU A CA 1
ATOM 3598 C C . GLU A 1 500 ? 24.939 -0.691 -32.047 1.00 94.81 500 GLU A C 1
ATOM 3600 O O . GLU A 1 500 ? 25.083 -0.422 -33.240 1.00 94.81 500 GLU A O 1
ATOM 3605 N N . SER A 1 501 ? 25.961 -0.749 -31.190 1.00 95.06 501 SER A N 1
ATOM 3606 C CA . SER A 1 501 ? 27.362 -0.481 -31.532 1.00 95.06 501 SER A CA 1
ATOM 3607 C C . SER A 1 501 ? 27.833 -1.364 -32.691 1.00 95.06 501 SER A C 1
ATOM 3609 O O . SER A 1 501 ? 28.337 -0.864 -33.694 1.00 95.06 501 SER A O 1
ATOM 3611 N N . ARG A 1 502 ? 27.546 -2.674 -32.666 1.00 92.44 502 ARG A N 1
ATOM 3612 C CA . ARG A 1 502 ? 27.885 -3.581 -33.787 1.00 92.44 502 ARG A CA 1
ATOM 3613 C C . ARG A 1 502 ? 27.221 -3.201 -35.112 1.00 92.44 502 ARG A C 1
ATOM 3615 O O . ARG A 1 502 ? 27.750 -3.518 -36.178 1.00 92.44 502 ARG A O 1
ATOM 3622 N N . ILE A 1 503 ? 26.045 -2.578 -35.067 1.00 91.50 503 ILE A N 1
ATOM 3623 C CA . ILE A 1 503 ? 25.315 -2.156 -36.266 1.00 91.50 503 ILE A CA 1
ATOM 3624 C C . ILE A 1 503 ? 25.825 -0.797 -36.748 1.00 91.50 503 ILE A C 1
ATOM 3626 O O . ILE A 1 503 ? 26.019 -0.607 -37.955 1.00 91.50 503 ILE A O 1
ATOM 3630 N N . ARG A 1 504 ? 26.017 0.154 -35.836 1.00 91.88 504 ARG A N 1
ATOM 3631 C CA . ARG A 1 504 ? 26.200 1.560 -36.187 1.00 91.88 504 ARG A CA 1
ATOM 3632 C C . ARG A 1 504 ? 27.647 2.020 -36.124 1.00 91.88 504 ARG A C 1
ATOM 3634 O O . ARG A 1 504 ? 27.976 2.899 -36.909 1.00 91.88 504 ARG A O 1
ATOM 3641 N N . ASP A 1 505 ? 28.499 1.437 -35.294 1.00 94.75 505 ASP A N 1
ATOM 3642 C CA . ASP A 1 505 ? 29.873 1.906 -35.121 1.00 94.75 505 ASP A CA 1
ATOM 3643 C C . ASP A 1 505 ? 30.779 1.409 -36.246 1.00 94.75 505 ASP A C 1
ATOM 3645 O O . ASP A 1 505 ? 30.579 0.341 -36.840 1.00 94.75 505 ASP A O 1
ATOM 3649 N N . VAL A 1 506 ? 31.767 2.235 -36.587 1.00 91.25 506 VAL A N 1
ATOM 3650 C CA . VAL A 1 506 ? 32.744 1.918 -37.625 1.00 91.25 506 VAL A CA 1
ATOM 3651 C C . VAL A 1 506 ? 33.995 1.283 -37.023 1.00 91.25 506 VAL A C 1
ATOM 3653 O O . VAL A 1 506 ? 34.541 1.748 -36.027 1.00 91.25 506 VAL A O 1
ATOM 3656 N N . ASP A 1 507 ? 34.506 0.245 -37.683 1.00 93.75 507 ASP A N 1
ATOM 3657 C CA . ASP A 1 507 ? 35.874 -0.211 -37.453 1.00 93.75 507 ASP A CA 1
ATOM 3658 C C . ASP A 1 507 ? 36.839 0.826 -38.044 1.00 93.75 507 ASP A C 1
ATOM 3660 O O . ASP A 1 507 ? 37.046 0.897 -39.262 1.00 93.75 507 ASP A O 1
ATOM 3664 N N . MET A 1 508 ? 37.408 1.648 -37.162 1.00 91.50 508 MET A N 1
ATOM 3665 C CA . MET A 1 508 ? 38.308 2.744 -37.520 1.00 91.50 508 MET A CA 1
ATOM 3666 C C . MET A 1 508 ? 39.520 2.263 -38.316 1.00 91.50 508 MET A C 1
ATOM 3668 O O . MET A 1 508 ? 39.941 2.943 -39.251 1.00 91.50 508 MET A O 1
ATOM 3672 N N . ALA A 1 509 ? 40.069 1.087 -38.001 1.00 92.81 509 ALA A N 1
ATOM 3673 C CA . ALA A 1 509 ? 41.230 0.562 -38.710 1.00 92.81 509 ALA A CA 1
ATOM 3674 C C . ALA A 1 509 ? 40.865 0.200 -40.156 1.00 92.81 509 ALA A C 1
ATOM 3676 O O . ALA A 1 509 ? 41.565 0.579 -41.100 1.00 92.81 509 ALA A O 1
ATOM 3677 N N . ASN A 1 510 ? 39.730 -0.475 -40.347 1.00 92.75 510 ASN A N 1
ATOM 3678 C CA . ASN A 1 510 ? 39.246 -0.831 -41.678 1.00 92.75 510 ASN A CA 1
ATOM 3679 C C . ASN A 1 510 ? 38.873 0.407 -42.510 1.00 92.75 510 ASN A C 1
ATOM 3681 O O . ASN A 1 510 ? 39.244 0.516 -43.681 1.00 92.75 510 ASN A O 1
ATOM 3685 N N . GLU A 1 511 ? 38.187 1.381 -41.913 1.00 93.62 511 GLU A N 1
ATOM 3686 C CA . GLU A 1 511 ? 37.774 2.584 -42.637 1.00 93.62 511 GLU A CA 1
ATOM 3687 C C . GLU A 1 511 ? 38.961 3.510 -42.958 1.00 93.62 511 GLU A C 1
ATOM 3689 O O . GLU A 1 511 ? 39.005 4.081 -44.049 1.00 93.62 511 GLU A O 1
ATOM 3694 N N . MET A 1 512 ? 39.991 3.560 -42.104 1.00 91.94 512 MET A N 1
ATOM 3695 C CA . MET A 1 512 ? 41.262 4.237 -42.407 1.00 91.94 512 MET A CA 1
ATOM 3696 C C . MET A 1 512 ? 41.991 3.593 -43.592 1.00 91.94 512 MET A C 1
ATOM 3698 O O . MET A 1 512 ? 42.524 4.303 -44.449 1.00 91.94 512 MET A O 1
ATOM 3702 N N . MET A 1 513 ? 41.980 2.259 -43.699 1.00 92.56 513 MET A N 1
ATOM 3703 C CA . MET A 1 513 ? 42.538 1.565 -44.867 1.00 92.56 513 MET A CA 1
ATOM 3704 C C . MET A 1 513 ? 41.770 1.904 -46.150 1.00 92.56 513 MET A C 1
ATOM 3706 O O . MET A 1 513 ? 42.388 2.168 -47.185 1.00 92.56 513 MET A O 1
ATOM 3710 N N . LYS A 1 514 ? 40.430 1.947 -46.098 1.00 91.75 514 LYS A N 1
ATOM 3711 C CA . LYS A 1 514 ? 39.600 2.348 -47.250 1.00 91.75 514 LYS A CA 1
ATOM 3712 C C . LYS A 1 514 ? 39.818 3.803 -47.647 1.00 91.75 514 LYS A C 1
ATOM 3714 O O . LYS A 1 514 ? 39.916 4.088 -48.845 1.00 91.75 514 LYS A O 1
ATOM 3719 N N . TYR A 1 515 ? 39.933 4.697 -46.668 1.00 94.50 515 TYR A N 1
ATOM 3720 C CA . TYR A 1 515 ? 40.271 6.098 -46.889 1.00 94.50 515 TYR A CA 1
ATOM 3721 C C . TYR A 1 515 ? 41.633 6.227 -47.578 1.00 94.50 515 TYR A C 1
ATOM 3723 O O . TYR A 1 515 ? 41.727 6.834 -48.644 1.00 94.50 515 TYR A O 1
ATOM 3731 N N . SER A 1 516 ? 42.667 5.581 -47.030 1.00 93.44 516 SER A N 1
ATOM 3732 C CA . SER A 1 516 ? 44.022 5.587 -47.591 1.00 93.44 516 SER A CA 1
ATOM 3733 C C . SER A 1 516 ? 44.046 5.046 -49.026 1.00 93.44 516 SER A C 1
ATOM 3735 O O . SER A 1 516 ? 44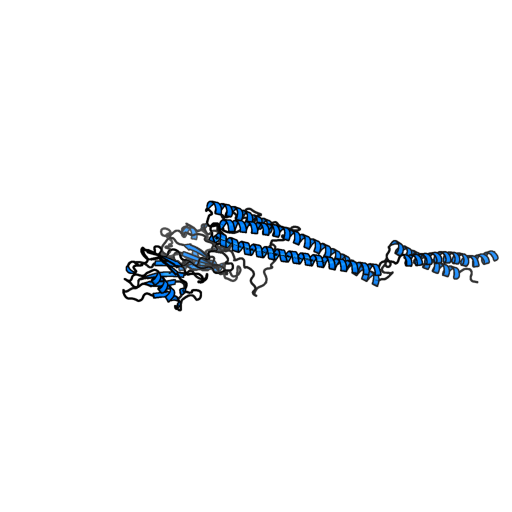.555 5.705 -49.934 1.00 93.44 516 SER A O 1
ATOM 3737 N N . LYS A 1 517 ? 43.385 3.907 -49.279 1.00 93.56 517 LYS A N 1
ATOM 3738 C CA . LYS A 1 517 ? 43.235 3.333 -50.626 1.00 93.56 517 LYS A CA 1
ATOM 3739 C C . LYS A 1 517 ? 42.561 4.306 -51.597 1.00 93.56 517 LYS A C 1
ATOM 3741 O O . LYS A 1 517 ? 43.041 4.482 -52.715 1.00 93.56 517 LYS A O 1
ATOM 3746 N N . SER A 1 518 ? 41.458 4.933 -51.192 1.00 93.25 518 SER A N 1
ATOM 3747 C CA . SER A 1 518 ? 40.697 5.858 -52.048 1.00 93.25 518 SER A CA 1
ATOM 3748 C C . SER A 1 518 ? 41.461 7.158 -52.317 1.00 93.25 518 SER A C 1
ATOM 3750 O O . SER A 1 518 ? 41.401 7.693 -53.426 1.00 93.25 518 SER A O 1
ATOM 3752 N N . ASN A 1 519 ? 42.254 7.624 -51.350 1.00 92.31 519 ASN A N 1
ATOM 3753 C CA . ASN A 1 519 ? 43.138 8.775 -51.504 1.00 92.31 519 ASN A CA 1
ATOM 3754 C C . ASN A 1 519 ? 44.279 8.474 -52.495 1.00 92.31 519 ASN A C 1
ATOM 3756 O O . ASN A 1 519 ? 44.461 9.215 -53.461 1.00 92.31 519 ASN A O 1
ATOM 3760 N N . ILE A 1 520 ? 44.957 7.326 -52.353 1.00 92.56 520 ILE A N 1
ATOM 3761 C CA . ILE A 1 520 ? 45.982 6.866 -53.308 1.00 92.56 520 ILE A CA 1
ATOM 3762 C C . ILE A 1 520 ? 45.393 6.742 -54.722 1.00 92.56 520 ILE A C 1
ATOM 3764 O O . ILE A 1 520 ? 45.995 7.205 -55.690 1.00 92.56 520 ILE A O 1
ATOM 3768 N N . LEU A 1 521 ? 44.189 6.177 -54.863 1.00 90.75 521 LEU A N 1
ATOM 3769 C CA . LEU A 1 521 ? 43.505 6.072 -56.157 1.00 90.75 521 LEU A CA 1
ATOM 3770 C C . LEU A 1 521 ? 43.114 7.435 -56.740 1.00 90.75 521 LEU A C 1
ATOM 3772 O O . LEU A 1 521 ? 43.140 7.605 -57.960 1.00 90.75 521 LEU A O 1
ATOM 3776 N N . THR A 1 522 ? 42.772 8.415 -55.902 1.00 92.62 522 THR A N 1
ATOM 3777 C CA . THR A 1 522 ? 42.496 9.791 -56.339 1.00 92.62 522 THR A CA 1
ATOM 3778 C C . THR A 1 522 ? 43.765 10.448 -56.882 1.00 92.62 522 THR A C 1
ATOM 3780 O O . THR A 1 522 ? 43.735 11.000 -57.981 1.00 92.62 522 THR A O 1
ATOM 3783 N N . GLN A 1 523 ? 44.893 10.312 -56.178 1.00 91.62 523 GLN A N 1
ATOM 3784 C CA . GLN A 1 523 ? 46.202 10.805 -56.628 1.00 91.62 523 GLN A CA 1
ATOM 3785 C C . GLN A 1 523 ? 46.653 10.111 -57.925 1.00 91.62 523 GLN A C 1
ATOM 3787 O O . GLN A 1 523 ? 47.076 10.770 -58.876 1.00 91.62 523 GLN A O 1
ATOM 3792 N N . ALA A 1 524 ? 46.474 8.790 -58.022 1.00 90.31 524 ALA A N 1
ATOM 3793 C CA . ALA A 1 524 ? 46.756 8.033 -59.241 1.00 90.31 524 ALA A CA 1
ATOM 3794 C C . ALA A 1 524 ? 45.847 8.452 -60.411 1.00 90.31 524 ALA A C 1
ATOM 3796 O O . ALA A 1 524 ? 46.314 8.570 -61.540 1.00 90.31 524 ALA A O 1
ATOM 3797 N N . SER A 1 525 ? 44.565 8.738 -60.155 1.00 89.38 525 SER A N 1
ATOM 3798 C CA . SER A 1 525 ? 43.628 9.216 -61.183 1.00 89.38 525 SER A CA 1
ATOM 3799 C C . SER A 1 525 ? 43.988 10.623 -61.669 1.00 89.38 525 SER A C 1
ATOM 3801 O O . SER A 1 525 ? 43.899 10.887 -62.864 1.00 89.38 525 SER A O 1
ATOM 3803 N N . GLN A 1 526 ? 44.459 11.511 -60.785 1.00 89.19 526 GLN A N 1
ATOM 3804 C CA . GLN A 1 526 ? 44.992 12.827 -61.165 1.00 89.19 526 GLN A CA 1
ATOM 3805 C C . GLN A 1 526 ? 46.222 12.693 -62.072 1.00 89.19 526 GLN A C 1
ATOM 3807 O O . GLN A 1 526 ? 46.282 13.332 -63.125 1.00 89.19 526 GLN A O 1
ATOM 3812 N N . ALA A 1 527 ? 47.157 11.806 -61.716 1.00 87.81 527 ALA A N 1
ATOM 3813 C CA . ALA A 1 527 ? 48.322 11.500 -62.543 1.00 87.81 527 ALA A CA 1
ATOM 3814 C C . ALA A 1 527 ? 47.923 10.883 -63.898 1.00 87.81 527 ALA A C 1
ATOM 3816 O O . ALA A 1 527 ? 48.459 11.267 -64.936 1.00 87.81 527 ALA A O 1
ATOM 3817 N N . MET A 1 528 ? 46.930 9.988 -63.924 1.00 87.19 528 MET A N 1
ATOM 3818 C CA . MET A 1 528 ? 46.391 9.409 -65.160 1.00 87.19 528 MET A CA 1
ATOM 3819 C C . MET A 1 528 ? 45.667 10.435 -66.033 1.00 87.19 528 MET A C 1
ATOM 3821 O O . MET A 1 528 ? 45.783 10.358 -67.250 1.00 87.19 528 MET A O 1
ATOM 3825 N N . ILE A 1 529 ? 44.951 11.407 -65.461 1.00 87.44 529 ILE A N 1
ATOM 3826 C CA . ILE A 1 529 ? 44.348 12.512 -66.225 1.00 87.44 529 ILE A CA 1
ATOM 3827 C C . ILE A 1 529 ? 45.444 13.384 -66.834 1.00 87.44 529 ILE A C 1
ATOM 3829 O O . ILE A 1 529 ? 45.345 13.741 -68.006 1.00 87.44 529 ILE A O 1
ATOM 3833 N N . ALA A 1 530 ? 46.489 13.706 -66.068 1.00 85.81 530 ALA A N 1
ATOM 3834 C CA . ALA A 1 530 ? 47.630 14.464 -66.570 1.00 85.81 530 ALA A CA 1
ATOM 3835 C C . ALA A 1 530 ? 48.330 13.725 -67.727 1.00 85.81 530 ALA A C 1
ATOM 3837 O O . ALA A 1 530 ? 48.572 14.318 -68.776 1.00 85.81 530 ALA A O 1
ATOM 3838 N N . GLN A 1 531 ? 48.547 12.412 -67.587 1.00 86.00 531 GLN A N 1
ATOM 3839 C CA . GLN A 1 531 ? 49.136 11.562 -68.627 1.00 86.00 531 GLN A CA 1
ATOM 3840 C C . GLN A 1 531 ? 48.213 11.357 -69.839 1.00 86.00 531 GLN A C 1
ATOM 3842 O O . GLN A 1 531 ? 48.658 11.340 -70.984 1.00 86.00 531 GLN A O 1
ATOM 3847 N N . ALA A 1 532 ? 46.906 11.218 -69.622 1.00 82.25 532 ALA A N 1
ATOM 3848 C CA . ALA A 1 532 ? 45.936 11.084 -70.704 1.00 82.25 532 ALA A CA 1
ATOM 3849 C C . ALA A 1 532 ? 45.778 12.395 -71.485 1.00 82.25 532 ALA A C 1
ATOM 3851 O O . ALA A 1 532 ? 45.489 12.349 -72.678 1.00 82.25 532 ALA A O 1
ATOM 3852 N N . LYS A 1 533 ? 45.969 13.554 -70.837 1.00 80.31 533 LYS A N 1
ATOM 3853 C CA . LYS A 1 533 ? 45.987 14.875 -71.483 1.00 80.31 533 LYS A CA 1
ATOM 3854 C C . LYS A 1 533 ? 47.306 15.168 -72.205 1.00 80.31 533 LYS A C 1
ATOM 3856 O O . LYS A 1 533 ? 47.267 15.840 -73.228 1.00 80.31 533 LYS A O 1
ATOM 3861 N N . SER A 1 534 ? 48.442 14.643 -71.740 1.00 83.00 534 SER A N 1
ATOM 3862 C CA . SER A 1 534 ? 49.745 14.891 -72.375 1.00 83.00 534 SER A CA 1
ATOM 3863 C C . SER A 1 534 ? 49.888 14.232 -73.754 1.00 83.00 534 SER A C 1
ATOM 3865 O O . SER A 1 534 ? 50.500 14.821 -74.638 1.00 83.00 534 SER A O 1
ATOM 3867 N N . GLN A 1 535 ? 49.277 13.063 -73.984 1.00 76.81 535 GLN A N 1
ATOM 3868 C CA . GLN A 1 535 ? 49.335 12.357 -75.276 1.00 76.81 535 GLN A CA 1
ATOM 3869 C C . GLN A 1 535 ? 48.776 13.164 -76.471 1.00 76.81 535 GLN A C 1
ATOM 3871 O O . GLN A 1 535 ? 49.486 13.299 -77.467 1.00 76.81 535 GLN A O 1
ATOM 3876 N N . PRO A 1 536 ? 47.544 13.715 -76.430 1.00 70.38 536 PRO A N 1
ATOM 3877 C CA . PRO A 1 536 ? 47.040 14.550 -77.519 1.00 70.38 536 PRO A CA 1
ATOM 3878 C C . PRO A 1 536 ? 47.727 15.922 -77.598 1.00 70.38 536 PRO A C 1
ATOM 3880 O O . PRO A 1 536 ? 47.893 16.425 -78.702 1.00 70.38 536 PRO A O 1
ATOM 3883 N N . GLU A 1 537 ? 48.174 16.503 -76.477 1.00 72.50 537 GLU A N 1
ATOM 3884 C CA . GLU A 1 537 ? 48.903 17.786 -76.465 1.00 72.50 537 GLU A CA 1
ATOM 3885 C C . GLU A 1 537 ? 50.294 17.678 -77.110 1.00 72.50 537 GLU A C 1
ATOM 3887 O O . GLU A 1 537 ? 50.685 18.555 -77.874 1.00 72.50 537 GLU A O 1
ATOM 3892 N N . GLN A 1 538 ? 51.022 16.578 -76.885 1.00 75.56 538 GLN A N 1
ATOM 3893 C CA . GLN A 1 538 ? 52.301 16.315 -77.559 1.00 75.56 538 GLN A CA 1
ATOM 3894 C C . GLN A 1 538 ? 52.124 16.172 -79.077 1.00 75.56 538 GLN A C 1
ATOM 3896 O O . GLN A 1 538 ? 52.935 16.677 -79.849 1.00 75.56 538 GLN A O 1
ATOM 3901 N N . VAL A 1 539 ? 51.039 15.531 -79.522 1.00 64.75 539 VAL A N 1
ATOM 3902 C CA . VAL A 1 539 ? 50.709 15.409 -80.952 1.00 64.75 539 VAL A CA 1
ATOM 3903 C C . VAL A 1 539 ? 50.269 16.753 -81.541 1.00 64.75 539 VAL A C 1
ATOM 3905 O O . VAL A 1 539 ? 50.635 17.071 -82.669 1.00 64.75 539 VAL A O 1
ATOM 3908 N N . LEU A 1 540 ? 49.536 17.575 -80.785 1.00 65.75 540 LEU A N 1
ATOM 3909 C CA . LEU A 1 540 ? 49.135 18.918 -81.213 1.00 65.75 540 LEU A CA 1
ATOM 3910 C C . LEU A 1 540 ? 50.328 19.889 -81.277 1.00 65.75 540 LEU A C 1
ATOM 3912 O O . LEU A 1 540 ? 50.363 20.750 -82.151 1.00 65.75 540 LEU A O 1
ATOM 3916 N N . GLN A 1 541 ? 51.324 19.728 -80.398 1.00 71.62 541 GLN A N 1
ATOM 3917 C CA . GLN A 1 541 ? 52.602 20.447 -80.468 1.00 71.62 541 GLN A CA 1
ATOM 3918 C C . GLN A 1 541 ? 53.455 20.024 -81.672 1.00 71.62 541 GLN A C 1
ATOM 3920 O O . GLN A 1 541 ? 54.154 20.864 -82.224 1.00 71.62 541 GLN A O 1
ATOM 3925 N N . LEU A 1 542 ? 53.380 18.760 -82.105 1.00 66.25 542 LEU A N 1
ATOM 3926 C CA . LEU A 1 542 ? 54.056 18.262 -83.316 1.00 66.25 542 LEU A CA 1
ATOM 3927 C C . LEU A 1 542 ? 53.376 18.695 -84.628 1.00 66.25 542 LEU A C 1
ATOM 3929 O O . LEU A 1 542 ? 53.992 18.616 -85.686 1.00 66.25 542 LEU A O 1
ATOM 3933 N N . LEU A 1 543 ? 52.108 19.113 -84.569 1.00 60.00 543 LEU A N 1
ATOM 3934 C CA . LEU A 1 543 ? 51.310 19.586 -85.711 1.00 60.00 543 LEU A CA 1
ATOM 3935 C C . LEU A 1 543 ? 51.250 21.122 -85.812 1.00 60.00 543 LEU A C 1
ATOM 3937 O O . LEU A 1 543 ? 50.494 21.644 -86.634 1.00 60.00 543 LEU A O 1
ATOM 3941 N N . ARG A 1 544 ? 51.995 21.832 -84.959 1.00 54.75 544 ARG A N 1
ATOM 3942 C CA . ARG A 1 544 ? 52.074 23.296 -84.920 1.00 54.75 544 ARG A CA 1
ATOM 3943 C C . ARG A 1 544 ? 53.268 23.853 -85.675 1.00 54.75 544 ARG A C 1
ATOM 3945 O O . ARG A 1 544 ? 54.323 23.186 -85.688 1.00 54.75 544 ARG A O 1
#

Secondary structure (DSSP, 8-state):
--SS--HHHHHHHHHHHHHHHHHHHHHHHHHH-BS--STTT-HHHHHHHHHHHHHHHHHHHHHHHHHHHHHHHHHHHHHHHHHHHHHHHHHHHHHHHTSTT--HHHHHHHHHHHHHHHHHHHHHHHH-EETTEESSS-----TTTS-S---S------PPPPP-----GGGGTT--HHHHHHS--EEEETTEEEE-HHHHH---TTSPPPPHHHHHHHHHHHHHHH--SSSGGG--EEEEE-TTSSEEEEEE-SSSS--EEEEEESS-TT-----TTSSSPPPEEE---------PPP-----EEEEEEETTEEEEEE--TTS-SS--EEEEEEE-SSTTPPPEEEE-TTS-EEEEEEPTT-EE-HHHHHHHHHHGGG-TTS-TT--GGG-EEEESSGGG--EEGGG--S-EEEEE------TTB---TTS--B-SSSS-B-SPPBP-SSHHHHHHHHHHHHHHHHHHHHHHHHHHHHHHHHHHHHHHHHHHHHHHHHHHHHHHB--HHHHHHHHHHHHHHHHHHHHHHHHHHHHHHHHHHHT-

Solvent-accessible surface area (backbone atoms only — not comparable to full-atom values): 29984 Å² total; per-residue (Å²): 134,71,81,94,60,56,63,64,29,52,49,29,46,52,52,24,54,52,25,49,53,51,28,52,50,33,49,52,27,64,73,66,46,24,60,52,85,47,66,88,70,38,54,66,58,49,54,51,39,52,51,43,51,53,48,36,57,49,34,55,48,50,33,51,54,40,53,53,48,42,53,46,47,51,54,44,47,54,52,51,52,52,44,48,53,49,46,51,51,45,35,52,49,22,55,57,36,34,39,92,82,64,52,72,69,53,21,50,52,49,41,52,52,45,30,51,51,52,14,48,44,33,23,50,40,70,62,42,58,51,95,88,38,61,68,63,40,82,58,82,77,57,68,85,74,60,72,93,76,79,85,87,79,94,72,97,67,89,72,76,66,86,74,80,53,66,51,79,69,65,89,61,46,70,44,50,68,72,60,44,66,72,43,88,48,62,49,40,56,75,81,38,80,34,63,46,60,49,50,62,66,65,66,40,74,88,78,45,68,47,47,67,66,61,53,50,51,23,49,39,54,29,46,41,75,74,28,69,43,78,48,84,89,47,43,32,72,44,72,41,70,36,95,82,52,34,29,39,26,44,33,52,66,62,93,58,62,70,43,40,48,50,40,44,46,86,56,77,59,88,47,55,50,46,47,87,77,69,82,68,51,70,56,42,47,70,59,93,56,84,46,77,74,85,86,72,91,84,79,74,61,54,29,63,27,81,70,37,59,52,69,98,42,47,31,32,44,31,41,33,91,73,28,50,62,80,54,57,32,33,40,33,40,38,57,40,95,46,68,82,48,81,61,45,39,44,47,36,92,85,40,39,35,41,40,37,33,36,25,30,74,43,74,41,35,36,68,52,51,31,53,39,51,29,59,28,58,77,39,90,40,45,49,90,62,59,53,33,74,48,39,45,45,39,44,76,44,83,92,60,49,59,38,59,33,68,64,48,86,62,78,35,74,33,68,32,52,33,60,84,71,68,77,48,39,44,85,54,86,78,65,70,18,28,50,51,80,54,94,52,66,76,56,66,37,77,34,28,75,39,48,69,32,4,54,50,41,34,55,53,40,52,50,49,50,51,50,54,53,50,50,48,53,51,47,54,54,49,41,55,51,38,54,54,46,37,53,52,34,51,53,50,31,50,53,44,49,54,54,34,43,72,63,33,44,42,62,61,71,62,43,49,51,52,25,51,52,26,46,54,49,28,55,52,22,51,51,45,28,54,54,45,50,45,58,61,50,55,52,51,60,73,74,103